Protein AF-A0A9E7FYH4-F1 (afdb_monomer_lite)

InterPro domains:
  IPR000070 Pectinesterase, catalytic [PF01095] (193-453)
  IPR000889 Glutathione peroxidase [PF00255] (13-121)
  IPR000889 Glutathione peroxidase [PR01011] (31-48)
  IPR000889 Glutathione peroxidase [PR01011] (67-83)
  IPR000889 Glutathione peroxidase [PR01011] (132-141)
  IPR000889 Glutathione peroxidase [PS51355] (3-178)
  IPR000889 Glutathione peroxidase [cd00340] (12-161)
  IPR011050 Pectin lyase fold/virulence factor [SSF51126] (190-478)
  IPR012334 Pectin lyase fold [G3DSA:2.160.20.10] (186-480)
  IPR018040 Pectinesterase, Tyr active site [PS00800] (217-236)
  IPR029759 Glutathione peroxidase active site [PS00460] (33-48)
  IPR029760 Glutathione peroxidase conserved site [PS00763] (70-77)
  IPR033131 Pectinesterase, Asp active site [PS00503] (337-346)
  IPR036249 Thioredoxin-like superfamily [SSF52833] (12-161)

Foldseek 3Di:
DDDDPPDPPDQFLQCDWAAFLVRDTDRSVVLAQAKEKEFAAFLQDPLRVQALQLVQVVCVVPVVPRYAYEYAYELPAVRRHVDRSVVVVCSSCVVRVDPGTYGYHADLDDPRHDPSSVQQLVLDPDPVGRGQPDGTWIFIAHNRRHTPDIDHSPDGPVVVVVVVVVVVVVVVVVVVPPDDDDDQDAADAPEEFEAPCVPPTPHVAPQVVLVPADFQDDHAYEYEYEFDEHAAAHERDQRRARYEYEYPAQVGAEQEYAAFQPPPGQVVLESYEHQHAHYEYERHEQEHPHDDDPDDTHHESYAYNHAHYEYENHEFYDAACRYRLAEYQYEYYQYEFEYAAQSYEYFYLYEHEQYEQEHEAAYESHEYAHPDPPGQGEYEYYCYEYHHPAQHAPHEHNYLAHHYEYEQYEDELSDDLQRYYDVPPDPVRRNYAAYYYNYDYNNSDNPSHDPPHDDDDPVVVVCSVDPCSSPDPPSVSNHD

Sequence (480 aa):
MGASQSALTETSIHQFTVKDGSGRDVDLGIYKDKVLLVVNVASKCGFTNSNYTQLTELYKKYKSKDFEILAFPCNQFLHQEPQTEQEIKDFACTRFKAEFPIFQKVKVNGPETVPVYKFLKASKPGFMGNRIKWNFTKFLIDKEGKVIGRYGTTKSPLSIEMQQFLRWWWLLLWALSCGVFSTDGAASITRVIIVDQSGQGSFTTLQSAIDSLPDGNSQWIQIYVKQGTYREKVFIPASKGFIVLQGEGPEKTVITWSADASRGGTMNSATFSVFANDFVARNIGFVNTFKSGSGSMQAIAALVGGDRNSFHGCAFIGYQDTLCDYLGRHYFDRCWIEGAIDFIFGFGQSIYNRCVLNSVDGGWLTAHAKMGADSPGGFVFKHCTIRATKMAYLGRAWNQHSTVVFHETSMPSTVRPEGWDAWHVMPNQYQTTFVEDGNIGAGSNTSGRVSWLKSLPPDQLQGFLSIGFLGPDRWLDKQP

Secondary structure (DSSP, 8-state):
-----------SGGG-EEEBTTS-EEEGGGGTTSEEEEEEE-SSSTTHHHHHHHHHHHHHHHTTTTEEEEEEE--TTTT---S-HHHHHHHHHHHH---SPBB-----SSTT--HHHHHHHHHS-BTTBSS--STT-EEEE-TTS-EEEEE-TTS-HHHHHHHHHHHHHHHHHHHT-SS-----PPPPP-EEEEE-TTTTSSBSSHHHHHHTSPTT--S-EEEEEPSEEE-S-EEE-TT--SEEEE-S-TTTEEEEE---TTTT-GGGG-SEEE--SSEEEES-EEEE----SSS-----SEEE-SSSEEEES-EEE-SBS-EEE-SSEEEEES-EEEESBS-EEES-EEEEES-EEEESS-EESEEE---STTS--EEEEES-EEEESS-EESEE-SSTT-EEEEES-B--TTB-TT-EE-TT--TT----EEEEES-BSGGG-GGGS-TT-B---HHHHHHHHSGGGG-TT-GGGG--

pLDDT: mean 90.4, std 14.54, range [34.41, 98.94]

Organism: NCBI:txid320322

Radius of gyration: 26.13 Å; chains: 1; bounding box: 58×74×65 Å

Structure (mmCIF, N/CA/C/O backbone):
data_AF-A0A9E7FYH4-F1
#
_entry.id   AF-A0A9E7FYH4-F1
#
loop_
_atom_site.group_PDB
_atom_site.id
_atom_site.type_symbol
_atom_site.label_atom_id
_atom_site.label_alt_id
_atom_site.label_comp_id
_atom_site.label_asym_id
_atom_site.label_entity_id
_atom_site.label_seq_id
_atom_site.pdbx_PDB_ins_code
_atom_site.Cartn_x
_atom_site.Cartn_y
_atom_site.Cartn_z
_atom_site.occupancy
_atom_site.B_iso_or_equiv
_atom_site.auth_seq_id
_atom_site.auth_comp_id
_atom_site.auth_asym_id
_atom_site.auth_atom_id
_atom_site.pdbx_PDB_model_num
ATOM 1 N N . MET A 1 1 ? 28.057 -47.856 -2.461 1.00 34.47 1 MET A N 1
ATOM 2 C CA . MET A 1 1 ? 27.391 -48.468 -1.292 1.00 34.47 1 MET A CA 1
ATOM 3 C C . MET A 1 1 ? 26.580 -47.388 -0.599 1.00 34.47 1 MET A C 1
ATOM 5 O O . MET A 1 1 ? 27.160 -46.417 -0.132 1.00 34.47 1 MET A O 1
ATOM 9 N N . GLY A 1 2 ? 25.252 -47.481 -0.676 1.00 37.53 2 GLY A N 1
ATOM 10 C CA . GLY A 1 2 ? 24.336 -46.473 -0.146 1.00 37.53 2 GLY A CA 1
ATOM 11 C C . GLY A 1 2 ? 24.236 -46.560 1.372 1.00 37.53 2 GLY A C 1
ATOM 12 O O . GLY A 1 2 ? 23.862 -47.600 1.907 1.00 37.53 2 GLY A O 1
ATOM 13 N N . ALA A 1 3 ? 24.560 -45.468 2.060 1.00 35.56 3 ALA A N 1
ATOM 14 C CA . ALA A 1 3 ? 24.235 -45.317 3.469 1.00 35.56 3 ALA A CA 1
ATOM 15 C C . ALA A 1 3 ? 22.753 -44.936 3.585 1.00 35.56 3 ALA A C 1
ATOM 17 O O . ALA A 1 3 ? 22.338 -43.848 3.183 1.00 35.56 3 ALA A O 1
ATOM 18 N N . SER A 1 4 ? 21.971 -45.877 4.109 1.00 34.41 4 SER A N 1
ATOM 19 C CA . SER A 1 4 ? 20.595 -45.710 4.571 1.00 34.41 4 SER A CA 1
ATOM 20 C C . SER A 1 4 ? 20.460 -44.435 5.417 1.00 34.41 4 SER A C 1
ATOM 22 O O . SER A 1 4 ? 21.019 -44.352 6.513 1.00 34.41 4 SER A O 1
ATOM 24 N N . GLN A 1 5 ? 19.703 -43.446 4.932 1.00 40.81 5 GLN A N 1
ATOM 25 C CA . GLN A 1 5 ? 19.152 -42.402 5.795 1.00 40.81 5 GLN A CA 1
ATOM 26 C C . GLN A 1 5 ? 18.163 -43.089 6.739 1.00 40.81 5 GLN A C 1
ATOM 28 O O . GLN A 1 5 ? 17.084 -43.481 6.304 1.00 40.81 5 GLN A O 1
ATOM 33 N N . SER A 1 6 ? 18.530 -43.265 8.012 1.00 43.09 6 SER A N 1
ATOM 34 C CA . SER A 1 6 ? 17.570 -43.697 9.028 1.00 43.09 6 SER A CA 1
ATOM 35 C C . SER A 1 6 ? 16.423 -42.688 9.041 1.00 43.09 6 SER A C 1
ATOM 37 O O . SER A 1 6 ? 16.628 -41.513 9.368 1.00 43.09 6 SER A O 1
ATOM 39 N N . ALA A 1 7 ? 15.232 -43.124 8.640 1.00 50.62 7 ALA A N 1
ATOM 40 C CA . ALA A 1 7 ? 14.021 -42.353 8.850 1.00 50.62 7 ALA A CA 1
ATOM 41 C C . ALA A 1 7 ? 13.907 -42.074 10.356 1.00 50.62 7 ALA A C 1
ATOM 43 O O . ALA A 1 7 ? 14.058 -42.993 11.158 1.00 50.62 7 ALA A O 1
ATOM 44 N N . LEU A 1 8 ? 13.722 -40.807 10.737 1.00 60.41 8 LEU A N 1
ATOM 45 C CA . LEU A 1 8 ? 13.476 -40.442 12.134 1.00 60.41 8 LEU A CA 1
ATOM 46 C C . LEU A 1 8 ? 12.222 -41.190 12.600 1.00 60.41 8 LEU A C 1
ATOM 48 O O . LEU A 1 8 ? 11.164 -41.046 11.987 1.00 60.41 8 LEU A O 1
ATOM 52 N N . THR A 1 9 ? 12.359 -42.015 13.634 1.00 66.44 9 THR A N 1
ATOM 53 C CA . THR A 1 9 ? 11.261 -42.796 14.224 1.00 66.44 9 THR A CA 1
ATOM 54 C C . THR A 1 9 ? 10.481 -41.998 15.265 1.00 66.44 9 THR A C 1
ATOM 56 O O . THR A 1 9 ? 9.413 -42.418 15.704 1.00 66.44 9 THR A O 1
ATOM 59 N N . GLU A 1 10 ? 11.010 -40.844 15.665 1.00 79.50 10 GLU A N 1
ATOM 60 C CA . GLU A 1 10 ? 10.461 -40.004 16.714 1.00 79.50 10 GLU A CA 1
ATOM 61 C C . GLU A 1 10 ? 9.264 -39.192 16.215 1.00 79.50 10 GLU A C 1
ATOM 63 O O . GLU A 1 10 ? 9.319 -38.499 15.196 1.00 79.50 10 GLU A O 1
ATOM 68 N N . THR A 1 11 ? 8.176 -39.237 16.978 1.00 84.81 11 THR A N 1
ATOM 69 C CA . THR A 1 11 ? 6.919 -38.540 16.666 1.00 84.81 11 THR A CA 1
ATOM 70 C C . THR A 1 11 ? 6.689 -37.308 17.542 1.00 84.81 11 THR A C 1
ATOM 72 O O . THR A 1 11 ? 5.794 -36.512 17.252 1.00 84.81 11 THR A O 1
ATOM 75 N N . SER A 1 12 ? 7.503 -37.123 18.587 1.00 94.56 12 SER A N 1
ATOM 76 C CA . SER A 1 12 ? 7.365 -36.055 19.581 1.00 94.56 12 SER A CA 1
ATOM 77 C C . SER A 1 12 ? 8.723 -35.488 19.987 1.00 94.56 12 SER A C 1
ATOM 79 O O . SER A 1 12 ? 9.700 -36.222 20.137 1.00 94.56 12 SER A O 1
ATOM 81 N N . ILE A 1 13 ? 8.780 -34.175 20.236 1.00 96.25 13 ILE A N 1
ATOM 82 C CA . ILE A 1 13 ? 9.997 -33.520 20.727 1.00 96.25 13 ILE A CA 1
ATOM 83 C C . ILE A 1 13 ? 10.414 -34.024 22.123 1.00 96.25 13 ILE A C 1
ATOM 85 O O . ILE A 1 13 ? 11.582 -33.938 22.490 1.00 96.25 13 ILE A O 1
ATOM 89 N N . HIS A 1 14 ? 9.479 -34.596 22.886 1.00 97.06 14 HIS A N 1
ATOM 90 C CA . HIS A 1 14 ? 9.702 -35.106 24.244 1.00 97.06 14 HIS A CA 1
ATOM 91 C C . HIS A 1 14 ? 10.534 -36.396 24.284 1.00 97.06 14 HIS A C 1
ATOM 93 O O . HIS A 1 14 ? 10.786 -36.919 25.361 1.00 97.06 14 HIS A O 1
ATOM 99 N N . GLN A 1 15 ? 10.922 -36.931 23.123 1.00 96.25 15 GLN A N 1
ATOM 100 C CA . GLN A 1 15 ? 11.756 -38.129 22.986 1.00 96.25 15 GLN A CA 1
ATOM 101 C C . GLN A 1 15 ? 13.245 -37.793 22.801 1.00 96.25 15 GLN A C 1
ATOM 103 O O . GLN A 1 15 ? 14.067 -38.700 22.689 1.00 96.25 15 GLN A O 1
ATOM 108 N N . PHE A 1 16 ? 13.607 -36.506 22.735 1.00 97.00 16 PHE A N 1
ATOM 109 C CA . PHE A 1 16 ? 14.991 -36.081 22.540 1.00 97.00 16 PHE A CA 1
ATOM 110 C C . PHE A 1 16 ? 15.656 -35.675 23.853 1.00 97.00 16 PHE A C 1
ATOM 112 O O . PHE A 1 16 ? 15.092 -34.928 24.649 1.00 97.00 16 PHE A O 1
ATOM 119 N N . THR A 1 17 ? 16.922 -36.058 23.990 1.00 97.31 17 THR A N 1
ATOM 120 C CA . THR A 1 17 ? 17.847 -35.505 24.982 1.00 97.31 17 THR A CA 1
ATOM 121 C C . THR A 1 17 ? 18.761 -34.489 24.304 1.00 97.31 17 THR A C 1
ATOM 123 O O . THR A 1 17 ? 19.289 -34.736 23.216 1.00 97.31 17 THR A O 1
ATOM 126 N N . VAL A 1 18 ? 18.945 -33.330 24.932 1.00 97.38 18 VAL A N 1
ATOM 127 C CA . VAL A 1 18 ? 19.833 -32.255 24.461 1.00 97.38 18 VAL A CA 1
ATOM 128 C C . VAL A 1 18 ? 20.821 -31.856 25.554 1.00 97.38 18 VAL A C 1
ATOM 130 O O . VAL A 1 18 ? 20.671 -32.255 26.701 1.00 97.38 18 VAL A O 1
ATOM 133 N N . LYS A 1 19 ? 21.830 -31.052 25.215 1.00 96.75 19 LYS A N 1
ATOM 134 C CA . LYS A 1 19 ? 22.805 -30.534 26.182 1.00 96.75 19 LYS A CA 1
ATOM 135 C C . LYS A 1 19 ? 22.432 -29.124 26.639 1.00 96.75 19 LYS A C 1
ATOM 137 O O . LYS A 1 19 ? 22.177 -28.262 25.796 1.00 96.75 19 LYS A O 1
ATOM 142 N N . ASP A 1 20 ? 22.415 -28.872 27.947 1.00 93.44 20 ASP A N 1
ATOM 143 C CA . ASP A 1 20 ? 22.278 -27.515 28.493 1.00 93.44 20 ASP A CA 1
ATOM 144 C C . ASP A 1 20 ? 23.537 -26.661 28.241 1.00 93.44 20 ASP A C 1
ATOM 146 O O . ASP A 1 20 ? 24.555 -27.150 27.750 1.00 93.44 20 ASP A O 1
ATOM 150 N N . GLY A 1 21 ? 23.487 -25.368 28.581 1.00 88.50 21 GLY A N 1
ATOM 151 C CA . GLY A 1 21 ? 24.639 -24.463 28.455 1.00 88.50 21 GLY A CA 1
ATOM 152 C C . GLY A 1 21 ? 25.867 -24.842 29.302 1.00 88.50 21 GLY A C 1
ATOM 153 O O . GLY A 1 21 ? 26.909 -24.214 29.160 1.00 88.50 21 GLY A O 1
ATOM 154 N N . SER A 1 22 ? 25.772 -25.858 30.165 1.00 91.38 22 SER A N 1
ATOM 155 C CA . SER A 1 22 ? 26.879 -26.415 30.953 1.00 91.38 22 SER A CA 1
ATOM 156 C C . SER A 1 22 ? 27.312 -27.807 30.465 1.00 91.38 22 SER A C 1
ATOM 158 O O . SER A 1 22 ? 28.149 -28.442 31.101 1.00 91.38 22 SER A O 1
ATOM 160 N N . GLY A 1 23 ? 26.760 -28.295 29.347 1.00 92.06 23 GLY A N 1
ATOM 161 C CA . GLY A 1 23 ? 27.106 -29.587 28.751 1.00 92.06 23 GLY A CA 1
ATOM 162 C C . GLY A 1 23 ? 26.458 -30.806 29.419 1.00 92.06 23 GLY A C 1
ATOM 163 O O . GLY A 1 23 ? 26.853 -31.939 29.130 1.00 92.06 23 GLY A O 1
ATOM 164 N N . ARG A 1 24 ? 25.465 -30.614 30.294 1.00 95.94 24 ARG A N 1
ATOM 165 C CA . ARG A 1 24 ? 24.722 -31.713 30.933 1.00 95.94 24 ARG A CA 1
ATOM 166 C C . ARG A 1 24 ? 23.542 -32.134 30.071 1.00 95.94 24 ARG A C 1
ATOM 168 O O . ARG A 1 24 ? 22.945 -31.303 29.391 1.00 95.94 24 ARG A O 1
ATOM 175 N N . ASP A 1 25 ? 23.207 -33.418 30.113 1.00 97.31 25 ASP A N 1
ATOM 176 C CA . ASP A 1 25 ? 22.030 -33.940 29.422 1.00 97.31 25 ASP A CA 1
ATOM 177 C C . ASP A 1 25 ? 20.735 -33.432 30.062 1.00 97.31 25 ASP A C 1
ATOM 179 O O . ASP A 1 25 ? 20.574 -33.442 31.281 1.00 97.31 25 ASP A O 1
ATOM 183 N N . VAL A 1 26 ? 19.809 -33.003 29.210 1.00 97.31 26 VAL A N 1
ATOM 184 C CA . VAL A 1 26 ? 18.449 -32.595 29.546 1.00 97.31 26 VAL A CA 1
ATOM 185 C C . VAL A 1 26 ? 17.504 -33.400 28.671 1.00 97.31 26 VAL A C 1
ATOM 187 O O . VAL A 1 26 ? 17.448 -33.203 27.455 1.00 97.31 26 VAL A O 1
ATOM 190 N N . ASP A 1 27 ? 16.774 -34.313 29.300 1.00 97.25 27 ASP A N 1
ATOM 191 C CA . ASP A 1 27 ? 15.655 -35.011 28.676 1.00 97.25 27 ASP A CA 1
ATOM 192 C C . ASP A 1 27 ? 14.513 -34.010 28.452 1.00 97.25 27 ASP A C 1
ATOM 194 O O . ASP A 1 27 ? 13.993 -33.428 29.406 1.00 97.25 27 ASP A O 1
ATOM 198 N N . LEU A 1 28 ? 14.122 -33.779 27.194 1.00 97.62 28 LEU A N 1
ATOM 199 C CA . LEU A 1 28 ? 13.035 -32.852 26.872 1.00 97.62 28 LEU A CA 1
ATOM 200 C C . LEU A 1 28 ? 11.655 -33.374 27.304 1.00 97.62 28 LEU A C 1
ATOM 202 O O . LEU A 1 28 ? 10.686 -32.614 27.272 1.00 97.62 28 LEU A O 1
ATOM 206 N N . GLY A 1 29 ? 11.551 -34.620 27.773 1.00 96.50 29 GLY A N 1
ATOM 207 C CA . GLY A 1 29 ? 10.362 -35.176 28.412 1.00 96.50 29 GLY A CA 1
ATOM 208 C C . GLY A 1 29 ? 9.901 -34.410 29.655 1.00 96.50 29 GLY A C 1
ATOM 209 O O . GLY A 1 29 ? 8.713 -34.449 29.974 1.00 96.50 29 GLY A O 1
ATOM 210 N N . ILE A 1 30 ? 10.787 -33.641 30.303 1.00 96.44 30 ILE A N 1
ATOM 211 C CA . ILE A 1 30 ? 10.429 -32.752 31.425 1.00 96.44 30 ILE A CA 1
ATOM 212 C C . ILE A 1 30 ? 9.488 -31.608 31.020 1.00 96.44 30 ILE A C 1
ATOM 214 O O . ILE A 1 30 ? 8.912 -30.948 31.882 1.00 96.44 30 ILE A O 1
ATOM 218 N N . TYR A 1 31 ? 9.355 -31.345 29.718 1.00 96.62 31 TYR A N 1
ATOM 219 C CA . TYR A 1 31 ? 8.501 -30.294 29.174 1.00 96.62 31 TYR A CA 1
ATOM 220 C C . TYR A 1 31 ? 7.143 -30.810 28.677 1.00 96.62 31 TYR A C 1
ATOM 222 O O . TYR A 1 31 ? 6.410 -30.061 28.032 1.00 96.62 31 TYR A O 1
ATOM 230 N N . LYS A 1 32 ? 6.782 -32.061 29.003 1.00 93.31 32 LYS A N 1
ATOM 231 C CA . LYS A 1 32 ? 5.419 -32.573 28.810 1.00 93.31 32 LYS A CA 1
ATOM 232 C C . LYS A 1 32 ? 4.384 -31.629 29.418 1.00 93.31 32 LYS A C 1
ATOM 234 O O . LYS A 1 32 ? 4.645 -30.956 30.412 1.00 93.31 32 LYS A O 1
ATOM 239 N N . ASP A 1 33 ? 3.230 -31.563 28.762 1.00 91.56 33 ASP A N 1
ATOM 240 C CA . ASP A 1 33 ? 2.095 -30.714 29.132 1.00 91.56 33 ASP A CA 1
ATOM 241 C C . ASP A 1 33 ? 2.340 -29.202 29.011 1.00 91.56 33 ASP A C 1
ATOM 243 O O . ASP A 1 33 ? 1.434 -28.412 29.301 1.00 91.56 33 ASP A O 1
ATOM 247 N N . LYS A 1 34 ? 3.510 -28.788 28.500 1.00 94.94 34 LYS A N 1
ATOM 248 C CA . LYS A 1 34 ? 3.821 -27.399 28.157 1.00 94.94 34 LYS A CA 1
ATOM 249 C C . LYS A 1 34 ? 3.793 -27.163 26.649 1.00 94.94 34 LYS A C 1
ATOM 251 O O . LYS A 1 34 ? 4.230 -27.986 25.856 1.00 94.94 34 LYS A O 1
ATOM 256 N N . VAL A 1 35 ? 3.341 -25.978 26.256 1.00 96.12 35 VAL A N 1
ATOM 257 C CA . VAL A 1 35 ? 3.535 -25.437 24.908 1.00 96.12 35 VAL A CA 1
ATOM 258 C C . VAL A 1 35 ? 4.971 -24.933 24.797 1.00 96.12 35 VAL A C 1
ATOM 260 O O . VAL A 1 35 ? 5.415 -24.146 25.635 1.00 96.12 35 VAL A O 1
ATOM 263 N N . LEU A 1 36 ? 5.699 -25.346 23.758 1.00 97.88 36 LEU A N 1
ATOM 264 C CA . LEU A 1 36 ? 7.112 -24.984 23.599 1.00 97.88 36 LEU A CA 1
ATOM 265 C C . LEU A 1 36 ? 7.322 -24.063 22.405 1.00 97.88 36 LEU A C 1
ATOM 267 O O . LEU A 1 36 ? 6.799 -24.301 21.315 1.00 97.88 36 LEU A O 1
ATOM 271 N N . LEU A 1 37 ? 8.159 -23.047 22.588 1.00 98.00 37 LEU A N 1
ATOM 272 C CA . LEU A 1 37 ? 8.717 -22.265 21.492 1.00 98.00 37 LEU A CA 1
ATOM 273 C C . LEU A 1 37 ? 10.213 -22.562 21.371 1.00 98.00 37 LEU A C 1
ATOM 275 O O . LEU A 1 37 ? 11.027 -22.060 22.143 1.00 98.00 37 LEU A O 1
ATOM 279 N N . VAL A 1 38 ? 10.585 -23.372 20.382 1.00 98.50 38 VAL A N 1
ATOM 280 C CA . VAL A 1 38 ? 11.987 -23.714 20.110 1.00 98.50 38 VAL A CA 1
ATOM 281 C C . VAL A 1 38 ? 12.576 -22.710 19.129 1.00 98.50 38 VAL A C 1
ATOM 283 O O . VAL A 1 38 ? 12.007 -22.497 18.057 1.00 98.50 38 VAL A O 1
ATOM 286 N N . VAL A 1 39 ? 13.715 -22.100 19.462 1.00 98.38 39 VAL A N 1
ATOM 287 C CA . VAL A 1 39 ? 14.305 -21.011 18.664 1.00 98.38 39 VAL A CA 1
ATOM 288 C C . VAL A 1 39 ? 15.809 -21.192 18.508 1.00 98.38 39 VAL A C 1
ATOM 290 O O . VAL A 1 39 ? 16.495 -21.441 19.496 1.00 98.38 39 VAL A O 1
ATOM 293 N N . ASN A 1 40 ? 16.351 -21.010 17.297 1.00 98.25 40 ASN A N 1
ATOM 294 C CA . ASN A 1 40 ? 17.801 -20.879 17.132 1.00 98.25 40 ASN A CA 1
ATOM 295 C C . ASN A 1 40 ? 18.220 -19.421 17.340 1.00 98.25 40 ASN A C 1
ATOM 297 O O . ASN A 1 40 ? 17.747 -18.550 16.619 1.00 98.25 40 ASN A O 1
ATOM 301 N N . VAL A 1 41 ? 19.085 -19.131 18.306 1.00 97.56 41 VAL A N 1
ATOM 302 C CA . VAL A 1 41 ? 19.423 -17.753 18.708 1.00 97.56 41 VAL A CA 1
ATOM 303 C C . VAL A 1 41 ? 20.862 -17.377 18.343 1.00 97.56 41 VAL A C 1
ATOM 305 O O . VAL A 1 41 ? 21.693 -18.248 18.088 1.00 97.56 41 VAL A O 1
ATOM 308 N N . ALA A 1 42 ? 21.126 -16.071 18.265 1.00 96.06 42 ALA A N 1
ATOM 309 C CA . ALA A 1 42 ? 22.453 -15.503 18.022 1.00 96.06 42 ALA A CA 1
ATOM 310 C C . ALA A 1 42 ? 22.636 -14.170 18.769 1.00 96.06 42 ALA A C 1
ATOM 312 O O . ALA A 1 42 ? 21.703 -13.361 18.790 1.00 96.06 42 ALA A O 1
ATOM 313 N N . SER A 1 43 ? 23.822 -13.880 19.309 1.00 93.81 43 SER A N 1
ATOM 314 C CA . SER A 1 43 ? 24.099 -12.625 20.027 1.00 93.81 43 SER A CA 1
ATOM 315 C C . SER A 1 43 ? 24.475 -11.448 19.121 1.00 93.81 43 SER A C 1
ATOM 317 O O . SER A 1 43 ? 24.211 -10.299 19.468 1.00 93.81 43 SER A O 1
ATOM 319 N N . LYS A 1 44 ? 25.091 -11.698 17.958 1.00 91.56 44 LYS A N 1
ATOM 320 C CA . LYS A 1 44 ? 25.604 -10.654 17.042 1.00 91.56 44 LYS A CA 1
ATOM 321 C C . LYS A 1 44 ? 24.788 -10.525 15.755 1.00 91.56 44 LYS A C 1
ATOM 323 O O . LYS A 1 44 ? 25.310 -10.166 14.702 1.00 91.56 44 LYS A O 1
ATOM 328 N N . CYS A 1 45 ? 23.505 -10.857 15.811 1.00 91.38 45 CYS A N 1
ATOM 329 C CA . CYS A 1 45 ? 22.612 -10.780 14.665 1.00 91.38 45 CYS A CA 1
ATOM 330 C C . CYS A 1 45 ? 21.841 -9.451 14.668 1.00 91.38 45 CYS A C 1
ATOM 332 O O . CYS A 1 45 ? 21.425 -8.966 15.718 1.00 91.38 45 CYS A O 1
ATOM 334 N N . GLY A 1 46 ? 21.563 -8.878 13.491 1.00 83.62 46 GLY A N 1
ATOM 335 C CA . GLY A 1 46 ? 20.745 -7.655 13.377 1.00 83.62 46 GLY A CA 1
ATOM 336 C C . GLY A 1 46 ? 19.332 -7.796 13.967 1.00 83.62 46 GLY A C 1
ATOM 337 O O . GLY A 1 46 ? 18.697 -6.810 14.321 1.00 83.62 46 GLY A O 1
ATOM 338 N N . PHE A 1 47 ? 18.865 -9.035 14.144 1.00 89.94 47 PHE A N 1
ATOM 339 C CA . PHE A 1 47 ? 17.571 -9.371 14.736 1.00 89.94 47 PHE A CA 1
ATOM 340 C C . PHE A 1 47 ? 17.628 -9.657 16.246 1.00 89.94 47 PHE A C 1
ATOM 342 O O . PHE A 1 47 ? 16.585 -9.911 16.847 1.00 89.94 47 PHE A O 1
ATOM 349 N N . THR A 1 48 ? 18.813 -9.627 16.869 1.00 92.19 48 THR A N 1
ATOM 350 C CA . THR A 1 48 ? 19.009 -10.011 18.276 1.00 92.19 48 THR A CA 1
ATOM 351 C C . THR A 1 48 ? 18.209 -9.133 19.225 1.00 92.19 48 THR A C 1
ATOM 353 O O . THR A 1 48 ? 17.482 -9.665 20.060 1.00 92.19 48 THR A O 1
ATOM 356 N N . ASN A 1 49 ? 18.291 -7.807 19.072 1.00 90.94 49 ASN A N 1
ATOM 357 C CA . ASN A 1 49 ? 17.609 -6.876 19.974 1.00 90.94 49 ASN A CA 1
ATOM 358 C C . ASN A 1 49 ? 16.092 -7.076 19.967 1.00 90.94 49 ASN A C 1
ATOM 360 O O . ASN A 1 49 ? 15.487 -7.200 21.024 1.00 90.94 49 ASN A O 1
ATOM 364 N N . SER A 1 50 ? 15.475 -7.137 18.786 1.00 89.75 50 SER A N 1
ATOM 365 C CA . SER A 1 50 ? 14.024 -7.299 18.687 1.00 89.75 50 SER A CA 1
ATOM 366 C C . SER A 1 50 ? 13.570 -8.677 19.162 1.00 89.75 50 SER A C 1
ATOM 368 O O . SER A 1 50 ? 12.586 -8.777 19.891 1.00 89.75 50 SER A O 1
ATOM 370 N N . ASN A 1 51 ? 14.289 -9.743 18.795 1.00 95.94 51 ASN A N 1
ATOM 371 C CA . ASN A 1 51 ? 13.872 -11.098 19.137 1.00 95.94 51 ASN A CA 1
ATOM 372 C C . ASN A 1 51 ? 14.035 -11.401 20.620 1.00 95.94 51 ASN A C 1
ATOM 374 O O . ASN A 1 51 ? 13.078 -11.878 21.215 1.00 95.94 51 ASN A O 1
ATOM 378 N N . TYR A 1 52 ? 15.189 -11.126 21.234 1.00 97.12 52 TYR A N 1
ATOM 379 C CA . TYR A 1 52 ? 15.357 -11.421 22.658 1.00 97.12 52 TYR A CA 1
ATOM 380 C C . TYR A 1 52 ? 14.407 -10.598 23.530 1.00 97.12 52 TYR A C 1
ATOM 382 O O . TYR A 1 52 ? 13.795 -11.169 24.426 1.00 97.12 52 TYR A O 1
ATOM 390 N N . THR A 1 53 ? 14.205 -9.307 23.236 1.00 94.06 53 THR A N 1
ATOM 391 C CA . THR A 1 53 ? 13.229 -8.481 23.967 1.00 94.06 53 THR A CA 1
ATOM 392 C C . THR A 1 53 ? 11.831 -9.095 23.913 1.00 94.06 53 THR A C 1
ATOM 394 O O . THR A 1 53 ? 11.208 -9.303 24.951 1.00 94.06 53 THR A O 1
ATOM 397 N N . GLN A 1 54 ? 11.367 -9.463 22.718 1.00 95.88 54 GLN A N 1
ATOM 398 C CA . GLN A 1 54 ? 10.025 -10.018 22.531 1.00 95.88 54 GLN A CA 1
ATOM 399 C C . GLN A 1 54 ? 9.884 -11.456 23.052 1.00 95.88 54 GLN A C 1
ATOM 401 O O . GLN A 1 54 ? 8.809 -11.832 23.509 1.00 95.88 54 GLN A O 1
ATOM 406 N N . LEU A 1 55 ? 10.946 -12.269 23.014 1.00 97.25 55 LEU A N 1
ATOM 407 C CA . LEU A 1 55 ? 10.960 -13.597 23.639 1.00 97.25 55 LEU A CA 1
ATOM 408 C C . LEU A 1 55 ? 10.876 -13.478 25.163 1.00 97.25 55 LEU A C 1
ATOM 410 O O . LEU A 1 55 ? 10.089 -14.192 25.776 1.00 97.25 55 LEU A O 1
ATOM 414 N N . THR A 1 56 ? 11.631 -12.559 25.774 1.00 96.06 56 THR A N 1
ATOM 415 C CA . THR A 1 56 ? 11.554 -12.298 27.218 1.00 96.06 56 THR A CA 1
ATOM 416 C C . THR A 1 56 ? 10.167 -11.797 27.615 1.00 96.06 56 THR A C 1
ATOM 418 O O . THR A 1 56 ? 9.623 -12.247 28.619 1.00 96.06 56 THR A O 1
ATOM 421 N N . GLU A 1 57 ? 9.576 -10.888 26.840 1.00 95.44 57 GLU A N 1
ATOM 422 C CA . GLU A 1 57 ? 8.221 -10.387 27.084 1.00 95.44 57 GLU A CA 1
ATOM 423 C C . GLU A 1 57 ? 7.176 -11.509 27.017 1.00 95.44 57 GLU A C 1
ATOM 425 O O . GLU A 1 57 ? 6.403 -11.697 27.959 1.00 95.44 57 GLU A O 1
ATOM 430 N N . LEU A 1 58 ? 7.217 -12.315 25.952 1.00 93.81 58 LEU A N 1
ATOM 431 C CA . LEU A 1 58 ? 6.343 -13.473 25.788 1.00 93.81 58 LEU A CA 1
ATOM 432 C C . LEU A 1 58 ? 6.514 -14.463 26.949 1.00 93.81 58 LEU A C 1
ATOM 434 O O . LEU A 1 58 ? 5.534 -14.922 27.535 1.00 93.81 58 LEU A O 1
ATOM 438 N N . TYR A 1 59 ? 7.757 -14.760 27.328 1.00 96.62 59 TYR A N 1
ATOM 439 C CA . TYR A 1 59 ? 8.044 -15.683 28.417 1.00 96.62 59 TYR A CA 1
ATOM 440 C C . TYR A 1 59 ? 7.534 -15.162 29.762 1.00 96.62 59 TYR A C 1
ATOM 442 O O . TYR A 1 59 ? 6.868 -15.895 30.485 1.00 96.62 59 TYR A O 1
ATOM 450 N N . LYS A 1 60 ? 7.742 -13.879 30.082 1.00 94.69 60 LYS A N 1
ATOM 451 C CA . LYS A 1 60 ? 7.207 -13.266 31.312 1.00 94.69 60 LYS A CA 1
ATOM 452 C C . LYS A 1 60 ? 5.690 -13.400 31.416 1.00 94.69 60 LYS A C 1
ATOM 454 O O . LYS A 1 60 ? 5.180 -13.625 32.510 1.00 94.69 60 LYS A O 1
ATOM 459 N N . LYS A 1 61 ? 4.984 -13.293 30.290 1.00 92.69 61 LYS A N 1
ATOM 460 C CA . LYS A 1 61 ? 3.522 -13.389 30.223 1.00 92.69 61 LYS A CA 1
ATOM 461 C C . LYS A 1 61 ? 2.993 -14.816 30.400 1.00 92.69 61 LYS A C 1
ATOM 463 O O . LYS A 1 61 ? 1.904 -14.987 30.951 1.00 92.69 61 LYS A O 1
ATOM 468 N N . TYR A 1 62 ? 3.738 -15.824 29.939 1.00 93.56 62 TYR A N 1
ATOM 469 C CA . TYR A 1 62 ? 3.236 -17.199 29.827 1.00 93.56 62 TYR A CA 1
ATOM 470 C C . TYR A 1 62 ? 3.988 -18.255 30.637 1.00 93.56 62 TYR A C 1
ATOM 472 O O . TYR A 1 62 ? 3.474 -19.360 30.760 1.00 93.56 62 TYR A O 1
ATOM 480 N N . LYS A 1 63 ? 5.138 -17.956 31.252 1.00 91.69 63 LYS A N 1
ATOM 481 C CA . LYS A 1 63 ? 5.921 -18.947 32.020 1.00 91.69 63 LYS A CA 1
ATOM 482 C C . LYS A 1 63 ? 5.134 -19.640 33.142 1.00 91.69 63 LYS A C 1
ATOM 484 O O . LYS A 1 63 ? 5.445 -20.769 33.498 1.00 91.69 63 LYS A O 1
ATOM 489 N N . SER A 1 64 ? 4.102 -18.989 33.685 1.00 91.44 64 SER A N 1
ATOM 490 C CA . SER A 1 64 ? 3.187 -19.551 34.693 1.00 91.44 64 SER A CA 1
ATOM 491 C C . SER A 1 64 ? 1.948 -20.249 34.106 1.00 91.44 64 SER A C 1
ATOM 493 O O . SER A 1 64 ? 1.055 -20.634 34.854 1.00 91.44 64 SER A O 1
ATOM 495 N N . LYS A 1 65 ? 1.865 -20.382 32.778 1.00 91.06 65 LYS A N 1
ATOM 496 C CA . LYS A 1 65 ? 0.720 -20.909 32.017 1.00 91.06 65 LYS A CA 1
ATOM 497 C C . LYS A 1 65 ? 1.157 -22.025 31.066 1.00 91.06 65 LYS A C 1
ATOM 499 O O . LYS A 1 65 ? 0.857 -21.976 29.875 1.00 91.06 65 LYS A O 1
ATOM 504 N N . ASP A 1 66 ? 1.906 -22.993 31.588 1.00 93.50 66 ASP A N 1
ATOM 505 C CA . ASP A 1 66 ? 2.392 -24.161 30.845 1.00 93.50 66 ASP A CA 1
ATOM 506 C C . ASP A 1 66 ? 3.095 -23.802 29.524 1.00 93.50 66 ASP A C 1
ATOM 508 O O . ASP A 1 66 ? 2.823 -24.391 28.479 1.00 93.50 66 ASP A O 1
ATOM 512 N N . PHE A 1 67 ? 3.980 -22.806 29.542 1.00 96.25 67 PHE A N 1
ATOM 513 C CA . PHE A 1 67 ? 4.737 -22.381 28.366 1.00 96.25 67 PHE A CA 1
ATOM 514 C C . PHE A 1 67 ? 6.228 -22.318 28.668 1.00 96.25 67 PHE A C 1
ATOM 516 O O . PHE A 1 67 ? 6.631 -21.858 29.736 1.00 96.25 67 PHE A O 1
ATOM 523 N N . GLU A 1 68 ? 7.043 -22.742 27.706 1.00 97.88 68 GLU A N 1
ATOM 524 C CA . GLU A 1 68 ? 8.497 -22.710 27.813 1.00 97.88 68 GLU A CA 1
ATOM 525 C C . GLU A 1 68 ? 9.156 -22.285 26.495 1.00 97.88 68 GLU A C 1
ATOM 527 O O . GLU A 1 68 ? 8.696 -22.639 25.406 1.00 97.88 68 GLU A O 1
ATOM 532 N N . ILE A 1 69 ? 10.267 -21.549 26.582 1.00 98.31 69 ILE A N 1
ATOM 533 C CA . ILE A 1 69 ? 11.098 -21.225 25.414 1.00 98.31 69 ILE A CA 1
ATOM 534 C C . ILE A 1 69 ? 12.383 -22.046 25.482 1.00 98.31 69 ILE A C 1
ATOM 536 O O . ILE A 1 69 ? 13.139 -21.934 26.438 1.00 98.31 69 ILE A O 1
ATOM 540 N N . LEU A 1 70 ? 12.675 -22.827 24.440 1.00 98.31 70 LEU A N 1
ATOM 541 C CA . LEU A 1 70 ? 13.927 -23.580 24.337 1.00 98.31 70 LEU A CA 1
ATOM 542 C C . LEU A 1 70 ? 14.858 -22.886 23.337 1.00 98.31 70 LEU A C 1
ATOM 544 O O . LEU A 1 70 ? 14.679 -22.998 22.118 1.00 98.31 70 LEU A O 1
ATOM 548 N N . ALA A 1 71 ? 15.837 -22.134 23.843 1.00 98.25 71 ALA A N 1
ATOM 549 C CA . ALA A 1 71 ? 16.744 -21.349 23.014 1.00 98.25 71 ALA A CA 1
ATOM 550 C C . ALA A 1 71 ? 18.049 -22.108 22.731 1.00 98.25 71 ALA A C 1
ATOM 552 O O . ALA A 1 71 ? 18.796 -22.450 23.643 1.00 98.25 71 ALA A O 1
ATOM 553 N N . PHE A 1 72 ? 18.340 -22.329 21.450 1.00 98.38 72 PHE A N 1
ATOM 554 C CA . PHE A 1 72 ? 19.517 -23.051 20.969 1.00 98.38 72 PHE A CA 1
ATOM 555 C C . PHE A 1 72 ? 20.460 -22.098 20.225 1.00 98.38 72 PHE A C 1
ATOM 557 O O . PHE A 1 72 ? 20.175 -21.730 19.081 1.00 98.38 72 PHE A O 1
ATOM 564 N N . PRO A 1 73 ? 21.579 -21.672 20.825 1.00 98.44 73 PRO A N 1
ATOM 565 C CA . PRO A 1 73 ? 22.544 -20.816 20.146 1.00 98.44 73 PRO A CA 1
ATOM 566 C C . PRO A 1 73 ? 23.073 -21.460 18.857 1.00 98.44 73 PRO A C 1
ATOM 568 O O . PRO A 1 73 ? 23.306 -22.669 18.801 1.00 98.44 73 PRO A O 1
ATOM 571 N N . CYS A 1 74 ? 23.264 -20.674 17.797 1.00 97.00 74 CYS A N 1
ATOM 572 C CA . CYS A 1 74 ? 23.721 -21.194 16.510 1.00 97.00 74 CYS A CA 1
ATOM 573 C C . C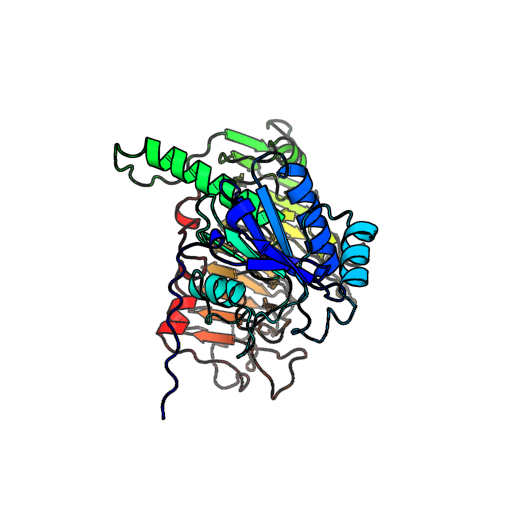YS A 1 74 ? 24.681 -20.240 15.795 1.00 97.00 74 CYS A C 1
ATOM 575 O O . CYS A 1 74 ? 24.343 -19.106 15.463 1.00 97.00 74 CYS A O 1
ATOM 577 N N . ASN A 1 75 ? 25.873 -20.742 15.464 1.00 96.94 75 ASN A N 1
ATOM 578 C CA . ASN A 1 75 ? 26.926 -19.949 14.824 1.00 96.94 75 ASN A CA 1
ATOM 579 C C . ASN A 1 75 ? 27.048 -20.177 13.302 1.00 96.94 75 ASN A C 1
ATOM 581 O O . ASN A 1 75 ? 28.035 -19.784 12.688 1.00 96.94 75 ASN A O 1
ATOM 585 N N . GLN A 1 76 ? 26.074 -20.846 12.675 1.00 96.44 76 GLN A N 1
ATOM 586 C CA . GLN A 1 76 ? 26.148 -21.217 11.251 1.00 96.44 76 GLN A CA 1
ATOM 587 C C . GLN A 1 76 ? 25.843 -20.067 10.280 1.00 96.44 76 GLN A C 1
ATOM 589 O O . GLN A 1 76 ? 26.048 -20.221 9.078 1.00 96.44 76 GLN A O 1
ATOM 594 N N . PHE A 1 77 ? 25.336 -18.934 10.771 1.00 94.25 77 PHE A N 1
ATOM 595 C CA . PHE A 1 77 ? 24.899 -17.810 9.942 1.00 94.25 77 PHE A CA 1
ATOM 596 C C . PHE A 1 77 ? 25.799 -16.602 10.201 1.00 94.25 77 PHE A C 1
ATOM 598 O O . PHE A 1 77 ? 25.696 -15.975 11.254 1.00 94.25 77 PHE A O 1
ATOM 605 N N . LEU A 1 78 ? 26.713 -16.328 9.261 1.00 89.38 78 LEU A N 1
ATOM 606 C CA . LEU A 1 78 ? 27.732 -15.265 9.335 1.00 89.38 78 LEU A CA 1
ATOM 607 C C . LEU A 1 78 ? 28.535 -15.232 10.646 1.00 89.38 78 LEU A C 1
ATOM 609 O O . LEU A 1 78 ? 28.931 -14.164 11.101 1.00 89.38 78 LEU A O 1
ATOM 613 N N . HIS A 1 79 ? 28.747 -16.390 11.274 1.00 92.25 79 HIS A N 1
ATOM 614 C CA . HIS A 1 79 ? 29.474 -16.503 12.539 1.00 92.25 79 HIS A CA 1
ATOM 615 C C . HIS A 1 79 ? 28.981 -15.518 13.623 1.00 92.25 79 HIS A C 1
ATOM 617 O O . HIS A 1 79 ? 29.778 -14.891 14.317 1.00 92.25 79 HIS A O 1
ATOM 623 N N . GLN A 1 80 ? 27.656 -15.356 13.745 1.00 89.44 80 GLN A N 1
ATOM 624 C CA . GLN A 1 80 ? 27.009 -14.383 14.641 1.00 89.44 80 GLN A CA 1
ATOM 625 C C . GLN A 1 80 ? 26.837 -14.846 16.100 1.00 89.44 80 GLN A C 1
ATOM 627 O O . GLN A 1 80 ? 26.256 -14.120 16.906 1.00 89.44 80 GLN A O 1
ATOM 632 N N . GLU A 1 81 ? 27.327 -16.031 16.448 1.00 95.31 81 GLU A N 1
ATOM 633 C CA . GLU A 1 81 ? 27.358 -16.563 17.815 1.00 95.31 81 GLU A CA 1
ATOM 634 C C . GLU A 1 81 ? 28.741 -17.180 18.144 1.00 95.31 81 GLU A C 1
ATOM 636 O O . GLU A 1 81 ? 28.856 -18.386 18.402 1.00 95.31 81 GLU A O 1
ATOM 641 N N . PRO A 1 82 ? 29.839 -16.398 18.050 1.00 93.38 82 PRO A N 1
ATOM 642 C CA . PRO A 1 82 ? 31.200 -16.903 18.232 1.00 93.38 82 PRO A CA 1
ATOM 643 C C . PRO A 1 82 ? 31.563 -17.175 19.697 1.00 93.38 82 PRO A C 1
ATOM 645 O O . PRO A 1 82 ? 32.477 -17.956 19.936 1.00 93.38 82 PRO A O 1
ATOM 648 N N . GLN A 1 83 ? 30.859 -16.563 20.654 1.00 94.00 83 GLN A N 1
ATOM 649 C CA . GLN A 1 83 ? 31.175 -16.622 22.088 1.00 94.00 83 GLN A CA 1
ATOM 650 C C . GLN A 1 83 ? 31.021 -18.026 22.698 1.00 94.00 83 GLN A C 1
ATOM 652 O O . GLN A 1 83 ? 30.357 -18.888 22.124 1.00 94.00 83 GLN A O 1
ATOM 657 N N . THR A 1 84 ? 31.613 -18.258 23.866 1.00 94.69 84 THR A N 1
ATOM 658 C CA . THR A 1 84 ? 31.444 -19.489 24.660 1.00 94.69 84 THR A CA 1
ATOM 659 C C . THR A 1 84 ? 30.015 -19.635 25.194 1.00 94.69 84 THR A C 1
ATOM 661 O O . THR A 1 84 ? 29.255 -18.669 25.254 1.00 94.69 84 THR A O 1
ATOM 664 N N . GLU A 1 85 ? 29.623 -20.842 25.601 1.00 91.56 85 GLU A N 1
ATOM 665 C CA . GLU A 1 85 ? 28.292 -21.127 26.153 1.00 91.56 85 GLU A CA 1
ATOM 666 C C . GLU A 1 85 ? 27.962 -20.234 27.360 1.00 91.56 85 GLU A C 1
ATOM 668 O O . GLU A 1 85 ? 26.851 -19.703 27.452 1.00 91.56 85 GLU A O 1
ATOM 673 N N . GLN A 1 86 ? 28.942 -20.014 28.243 1.00 92.44 86 GLN A N 1
ATOM 674 C CA . GLN A 1 86 ? 28.794 -19.162 29.423 1.00 92.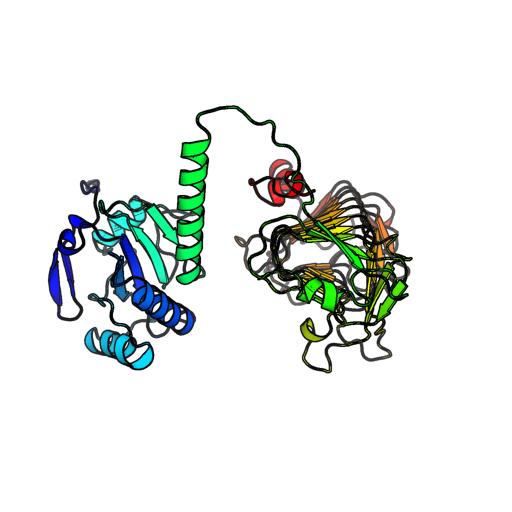44 86 GLN A CA 1
ATOM 675 C C . GLN A 1 86 ? 28.552 -17.698 29.028 1.00 92.44 86 GLN A C 1
ATOM 677 O O . GLN A 1 86 ? 27.589 -17.089 29.485 1.00 92.44 86 GLN A O 1
ATOM 682 N N . GLU A 1 87 ? 29.346 -17.157 28.103 1.00 94.00 87 GLU A N 1
ATOM 683 C CA . GLU A 1 87 ? 29.186 -15.783 27.611 1.00 94.00 87 GLU A CA 1
ATOM 684 C C . GLU A 1 87 ? 27.852 -15.564 26.883 1.00 94.00 87 GLU A C 1
ATOM 686 O O . GLU A 1 87 ? 27.258 -14.491 26.992 1.00 94.00 87 GLU A O 1
ATOM 691 N N . ILE A 1 88 ? 27.358 -16.563 26.142 1.00 95.69 88 ILE A N 1
ATOM 692 C CA . ILE A 1 88 ? 26.051 -16.491 25.468 1.00 95.69 88 ILE A CA 1
ATOM 693 C C . ILE A 1 88 ? 24.925 -16.429 26.504 1.00 95.69 88 ILE A C 1
ATOM 695 O O . ILE A 1 88 ? 24.000 -15.620 26.377 1.00 95.69 88 ILE A O 1
ATOM 699 N N . LYS A 1 89 ? 25.005 -17.269 27.541 1.00 92.69 89 LYS A N 1
ATOM 700 C CA . LYS A 1 89 ? 24.033 -17.275 28.636 1.00 92.69 89 LYS A CA 1
ATOM 701 C C . LYS A 1 89 ? 24.049 -15.945 29.386 1.00 92.69 89 LYS A C 1
ATOM 703 O O . LYS A 1 89 ? 22.995 -15.333 29.558 1.00 92.69 89 LYS A O 1
ATOM 708 N N . ASP A 1 90 ? 25.232 -15.460 29.754 1.00 92.06 90 ASP A N 1
ATOM 709 C CA . ASP A 1 90 ? 25.391 -14.187 30.455 1.00 92.06 90 ASP A CA 1
ATOM 710 C C . ASP A 1 90 ? 24.884 -13.024 29.606 1.00 92.06 90 ASP A C 1
ATOM 712 O O . ASP A 1 90 ? 24.155 -12.170 30.109 1.00 92.06 90 ASP A O 1
ATOM 716 N N . PHE A 1 91 ? 25.160 -13.017 28.302 1.00 95.06 91 PHE A N 1
ATOM 717 C CA . PHE A 1 91 ? 24.618 -12.031 27.373 1.00 95.06 91 PHE A CA 1
ATOM 718 C C . PHE A 1 91 ? 23.082 -12.003 27.390 1.00 95.06 91 PHE A C 1
ATOM 720 O O . PHE A 1 91 ? 22.489 -10.937 27.568 1.00 95.06 91 PHE A O 1
ATOM 727 N N . ALA A 1 92 ? 22.426 -13.158 27.243 1.00 92.88 92 ALA A N 1
ATOM 728 C CA . ALA A 1 92 ? 20.967 -13.240 27.223 1.00 92.88 92 ALA A CA 1
ATOM 729 C C . ALA A 1 92 ? 20.343 -12.821 28.569 1.00 92.88 92 ALA A C 1
ATOM 731 O O . ALA A 1 92 ? 19.409 -12.010 28.605 1.00 92.88 92 ALA A O 1
ATOM 732 N N . CYS A 1 93 ? 20.880 -13.320 29.685 1.00 92.00 93 CYS A N 1
ATOM 733 C CA . CYS A 1 93 ? 20.357 -13.046 31.023 1.00 92.00 93 CYS A CA 1
ATOM 734 C C . CYS A 1 93 ? 20.618 -11.600 31.472 1.00 92.00 93 CYS A C 1
ATOM 736 O O . CYS A 1 93 ? 19.737 -10.959 32.041 1.00 92.00 93 CYS A O 1
ATOM 738 N N . THR A 1 94 ? 21.795 -11.035 31.201 1.00 92.81 94 THR A N 1
ATOM 739 C CA . THR A 1 94 ? 22.137 -9.685 31.681 1.00 92.81 94 THR A CA 1
ATOM 740 C C . THR A 1 94 ? 21.505 -8.589 30.832 1.00 92.81 94 THR A C 1
ATOM 742 O O . THR A 1 94 ? 20.868 -7.688 31.390 1.00 92.81 94 THR A O 1
ATOM 745 N N . ARG A 1 95 ? 21.634 -8.674 29.501 1.00 93.88 95 ARG A N 1
ATOM 746 C CA . ARG A 1 95 ? 21.172 -7.640 28.565 1.00 93.88 95 ARG A CA 1
ATOM 747 C C . ARG A 1 95 ? 19.668 -7.680 28.360 1.00 93.88 95 ARG A C 1
ATOM 749 O O . ARG A 1 95 ? 19.028 -6.635 28.364 1.00 93.88 95 ARG A O 1
ATOM 756 N N . PHE A 1 96 ? 19.109 -8.875 28.186 1.00 93.94 96 PHE A N 1
ATOM 757 C CA . PHE A 1 96 ? 17.702 -9.048 27.818 1.00 93.94 96 PHE A CA 1
ATOM 758 C C . PHE A 1 96 ? 16.837 -9.609 28.939 1.00 93.94 96 PHE A C 1
ATOM 760 O O . PHE A 1 96 ? 15.644 -9.820 28.722 1.00 93.94 96 PHE A O 1
ATOM 767 N N . LYS A 1 97 ? 17.414 -9.839 30.127 1.00 95.31 97 LYS A N 1
ATOM 768 C CA . LYS A 1 97 ? 16.706 -10.399 31.288 1.00 95.31 97 LYS A CA 1
ATOM 769 C C . LYS A 1 97 ? 15.988 -11.706 30.934 1.00 95.31 97 LYS A C 1
ATOM 771 O O . LYS A 1 97 ? 14.859 -11.926 31.362 1.00 95.31 97 LYS A O 1
ATOM 776 N N . ALA A 1 98 ? 16.621 -12.528 30.092 1.00 94.00 98 ALA A N 1
ATOM 777 C CA . ALA A 1 98 ? 16.087 -13.823 29.700 1.00 94.00 98 ALA A CA 1
ATOM 778 C C . ALA A 1 98 ? 16.079 -14.777 30.905 1.00 94.00 98 ALA A C 1
ATOM 780 O O . ALA A 1 98 ? 17.102 -14.958 31.565 1.00 94.00 98 ALA A O 1
ATOM 781 N N . GLU A 1 99 ? 14.920 -15.381 31.164 1.00 95.62 99 GLU A N 1
ATOM 782 C CA . GLU A 1 99 ? 14.685 -16.334 32.263 1.00 95.62 99 GLU A CA 1
ATOM 783 C C . GLU A 1 99 ? 14.372 -17.755 31.755 1.00 95.62 99 GLU A C 1
ATOM 785 O O . GLU A 1 99 ? 14.134 -18.663 32.548 1.00 95.62 99 GLU A O 1
ATOM 790 N N . PHE A 1 100 ? 14.341 -17.944 30.436 1.00 96.69 100 PHE A N 1
ATOM 791 C CA . PHE A 1 100 ? 14.124 -19.234 29.782 1.00 96.69 100 PHE A CA 1
ATOM 792 C C . PHE A 1 100 ? 15.459 -19.965 29.541 1.00 96.69 100 PHE A C 1
ATOM 794 O O . PHE A 1 100 ? 16.512 -19.318 29.473 1.00 96.69 100 PHE A O 1
ATOM 801 N N . PRO A 1 101 ? 15.457 -21.304 29.404 1.00 96.19 101 PRO A N 1
ATOM 802 C CA . PRO A 1 101 ? 16.677 -22.082 29.230 1.00 96.19 101 PRO A CA 1
ATOM 803 C C . PRO A 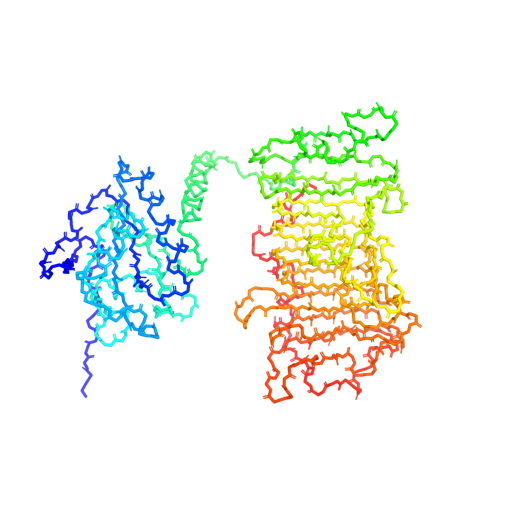1 101 ? 17.408 -21.754 27.919 1.00 96.19 101 PRO A C 1
ATOM 805 O O . PRO A 1 101 ? 16.846 -21.813 26.821 1.00 96.19 101 PRO A O 1
ATOM 808 N N . ILE A 1 102 ? 18.705 -21.464 28.055 1.00 96.94 102 ILE A N 1
ATOM 809 C CA . ILE A 1 102 ? 19.666 -21.380 26.953 1.00 96.94 102 ILE A CA 1
ATOM 810 C C . ILE A 1 102 ? 20.476 -22.683 26.932 1.00 96.94 102 ILE A C 1
ATOM 812 O O . ILE A 1 102 ? 21.179 -23.004 27.895 1.00 96.94 102 ILE A O 1
ATOM 816 N N . PHE A 1 103 ? 20.351 -23.441 25.847 1.00 97.81 103 PHE A N 1
ATOM 817 C CA . PHE A 1 103 ? 21.023 -24.725 25.650 1.00 97.81 103 PHE A CA 1
ATOM 818 C C . PHE A 1 103 ? 22.429 -24.551 25.067 1.00 97.81 103 PHE A C 1
ATOM 820 O O . PHE A 1 103 ? 22.855 -23.442 24.736 1.00 97.81 103 PHE A O 1
ATOM 827 N N . GLN A 1 104 ? 23.154 -25.660 24.919 1.00 96.88 104 GLN A N 1
ATOM 828 C CA . GLN A 1 104 ? 24.428 -25.668 24.213 1.00 96.88 104 GLN A CA 1
ATOM 829 C C . GLN A 1 104 ? 24.254 -25.178 22.769 1.00 96.88 104 GLN A C 1
ATOM 831 O O . GLN A 1 104 ? 23.208 -25.360 22.137 1.00 96.88 104 GLN A O 1
ATOM 836 N N . LYS A 1 105 ? 25.307 -24.568 22.225 1.00 97.50 105 LYS A N 1
ATOM 837 C CA . LYS A 1 105 ? 25.361 -24.173 20.821 1.00 97.50 105 LYS A CA 1
ATOM 838 C C . LYS A 1 105 ? 25.279 -25.397 19.905 1.00 97.50 105 LYS A C 1
ATOM 840 O O . LYS A 1 105 ? 26.012 -26.364 20.083 1.00 97.50 105 LYS A O 1
ATOM 845 N N . VAL A 1 106 ? 24.432 -25.335 18.879 1.00 97.75 106 VAL A N 1
ATOM 846 C CA . VAL A 1 106 ? 24.177 -26.462 17.967 1.00 97.75 106 VAL A CA 1
ATOM 847 C C . VAL A 1 106 ? 24.303 -26.080 16.494 1.00 97.75 106 VAL A C 1
ATOM 849 O O . VAL A 1 106 ? 24.149 -24.922 16.090 1.00 97.75 106 VAL A O 1
ATOM 852 N N . LYS A 1 107 ? 24.525 -27.094 15.651 1.00 97.38 107 LYS A N 1
ATOM 853 C CA . LYS A 1 107 ? 24.313 -26.999 14.204 1.00 97.38 107 LYS A CA 1
ATOM 854 C C . LYS A 1 107 ? 22.865 -27.372 13.885 1.00 97.38 107 LYS A C 1
ATOM 856 O O . LYS A 1 107 ? 22.377 -28.438 14.254 1.00 97.38 107 LYS A O 1
ATOM 861 N N . VAL A 1 108 ? 22.179 -26.485 13.175 1.00 97.31 108 VAL A N 1
ATOM 862 C CA . VAL A 1 108 ? 20.786 -26.638 12.732 1.00 97.31 108 VAL A CA 1
ATOM 863 C C . VAL A 1 108 ? 20.682 -27.051 11.260 1.00 97.31 108 VAL A C 1
ATOM 865 O O . VAL A 1 108 ? 19.606 -27.422 10.791 1.00 97.31 108 VAL A O 1
ATOM 868 N N . ASN A 1 109 ? 21.790 -27.004 10.517 1.00 95.44 109 ASN A N 1
ATOM 869 C CA . ASN A 1 109 ? 21.908 -27.398 9.113 1.00 95.44 109 ASN A CA 1
ATOM 870 C C . ASN A 1 109 ? 23.147 -28.271 8.858 1.00 95.44 109 ASN A C 1
ATOM 872 O O . ASN A 1 109 ? 24.121 -28.218 9.606 1.00 95.44 109 ASN A O 1
ATOM 876 N N . GLY A 1 110 ? 23.127 -29.006 7.742 1.00 93.81 110 GLY A N 1
ATOM 877 C CA . GLY A 1 110 ? 24.230 -29.862 7.296 1.00 93.81 110 GLY A CA 1
ATOM 878 C C . GLY A 1 110 ? 24.246 -31.253 7.948 1.00 93.81 110 GLY A C 1
ATOM 879 O O . GLY A 1 110 ? 23.338 -31.574 8.723 1.00 93.81 110 GLY A O 1
ATOM 880 N N . PRO A 1 111 ? 25.259 -32.083 7.635 1.00 92.31 111 PRO A N 1
ATOM 881 C CA . PRO A 1 111 ? 25.369 -33.464 8.127 1.00 92.31 111 PRO A CA 1
ATOM 882 C C . PRO A 1 111 ? 25.352 -33.570 9.658 1.00 92.31 111 PRO A C 1
ATOM 884 O O . PRO A 1 111 ? 24.693 -34.443 10.220 1.00 92.31 111 PRO A O 1
ATOM 887 N N . GLU A 1 112 ? 25.979 -32.602 10.326 1.00 94.81 112 GLU A N 1
ATOM 888 C CA . GLU A 1 112 ? 26.070 -32.496 11.787 1.00 94.81 112 GLU A CA 1
ATOM 889 C C . GLU A 1 112 ? 24.850 -31.819 12.440 1.00 94.81 112 GLU A C 1
ATOM 891 O O . GLU A 1 112 ? 24.924 -31.358 13.576 1.00 94.81 112 GLU A O 1
ATOM 896 N N . THR A 1 113 ? 23.715 -31.705 11.737 1.00 96.00 113 THR A N 1
ATOM 897 C CA . THR A 1 113 ? 22.490 -31.185 12.365 1.00 96.00 113 THR A CA 1
ATOM 898 C C . THR A 1 113 ? 22.117 -32.056 13.569 1.00 96.00 113 THR A C 1
ATOM 900 O O . THR A 1 113 ? 21.970 -33.272 13.415 1.00 96.00 113 THR A O 1
ATOM 903 N N . VAL A 1 114 ? 21.878 -31.443 14.731 1.00 96.06 114 VAL A N 1
ATOM 904 C CA . VAL A 1 114 ? 21.428 -32.175 15.928 1.00 96.06 114 VAL A CA 1
ATOM 905 C C . VAL A 1 114 ? 20.052 -32.836 15.715 1.00 96.06 114 VAL A C 1
ATOM 907 O O . VAL A 1 114 ? 19.212 -32.259 15.014 1.00 96.06 114 VAL A O 1
ATOM 910 N N . PRO A 1 115 ? 19.779 -34.020 16.305 1.00 96.25 115 PRO A N 1
ATOM 911 C CA . PRO A 1 115 ? 18.552 -34.787 16.055 1.00 96.25 115 PRO A CA 1
ATOM 912 C C . PRO A 1 115 ? 17.260 -33.979 16.214 1.00 96.25 115 PRO A C 1
ATOM 914 O O . PRO A 1 115 ? 16.428 -33.981 15.307 1.00 96.25 115 PRO A O 1
ATOM 917 N N . VAL A 1 116 ? 17.153 -33.175 17.278 1.00 97.06 116 VAL A N 1
ATOM 918 C CA . VAL A 1 116 ? 15.978 -32.323 17.518 1.00 97.06 116 VAL A CA 1
ATOM 919 C C . VAL A 1 116 ? 15.716 -31.352 16.357 1.00 97.06 116 VAL A C 1
ATOM 921 O O . VAL A 1 116 ? 14.583 -31.216 15.908 1.00 97.06 116 VAL A O 1
ATOM 924 N N . TYR A 1 117 ? 16.748 -30.746 15.756 1.00 96.75 117 TYR A N 1
ATOM 925 C CA . TYR A 1 117 ? 16.566 -29.874 14.587 1.00 96.75 117 TYR A CA 1
ATOM 926 C C . TYR A 1 117 ? 16.302 -30.651 13.296 1.00 96.75 117 TYR A C 1
ATOM 928 O O . TYR A 1 117 ? 15.664 -30.106 12.395 1.00 96.75 117 TYR A O 1
ATOM 936 N N . LYS A 1 118 ? 16.747 -31.908 13.169 1.00 95.00 118 LYS A N 1
ATOM 937 C CA . LYS A 1 118 ? 16.317 -32.770 12.055 1.00 95.00 118 LYS A CA 1
ATOM 938 C C . LYS A 1 118 ? 14.808 -33.034 12.152 1.00 95.00 118 LYS A C 1
ATOM 940 O O . LYS A 1 118 ? 14.108 -32.795 11.169 1.00 95.00 118 LYS A O 1
ATOM 945 N N . PHE A 1 119 ? 14.317 -33.392 13.340 1.00 96.00 119 PHE A N 1
ATOM 946 C CA . PHE A 1 119 ? 12.894 -33.595 13.627 1.00 96.00 119 PHE A CA 1
ATOM 947 C C . PHE A 1 119 ? 12.050 -32.340 13.386 1.00 96.00 119 PHE A C 1
ATOM 949 O O . PHE A 1 119 ? 11.065 -32.401 12.651 1.00 96.00 119 PHE A O 1
ATOM 956 N N . LEU A 1 120 ? 12.455 -31.183 13.921 1.00 95.75 120 LEU A N 1
ATOM 957 C CA . LEU A 1 120 ? 11.722 -29.921 13.750 1.00 95.75 120 LEU A CA 1
ATOM 958 C C . LEU A 1 120 ? 11.577 -29.542 12.269 1.00 95.75 120 LEU A C 1
ATOM 960 O O . LEU A 1 120 ? 10.484 -29.220 11.797 1.00 95.75 120 LEU A O 1
ATOM 964 N N . LYS A 1 121 ? 12.681 -29.626 11.515 1.00 93.44 121 LYS A N 1
ATOM 965 C CA . LYS A 1 121 ? 12.710 -29.310 10.081 1.00 93.44 121 LYS A CA 1
ATOM 966 C C . LYS A 1 121 ? 11.887 -30.284 9.239 1.00 93.44 121 LYS A C 1
ATOM 968 O O . LYS A 1 121 ? 11.303 -29.844 8.254 1.00 93.44 121 LYS A O 1
ATOM 973 N N . ALA A 1 122 ? 11.880 -31.570 9.595 1.00 89.69 122 ALA A N 1
ATOM 974 C CA . ALA A 1 122 ? 11.099 -32.595 8.907 1.00 89.69 122 ALA A CA 1
ATOM 975 C C . ALA A 1 122 ? 9.599 -32.469 9.212 1.00 89.69 122 ALA A C 1
ATOM 977 O O . ALA A 1 122 ? 8.781 -32.544 8.301 1.00 89.69 122 ALA A O 1
ATOM 978 N N . SER A 1 123 ? 9.245 -32.197 10.471 1.00 88.62 123 SER A N 1
ATOM 979 C CA . SER A 1 123 ? 7.854 -32.071 10.923 1.00 88.62 123 SER A CA 1
ATOM 980 C C . SER A 1 123 ? 7.137 -30.865 10.314 1.00 88.62 123 SER A C 1
ATOM 982 O O . SER A 1 123 ? 5.946 -30.929 10.006 1.00 88.62 123 SER A O 1
ATOM 984 N N . LYS A 1 124 ? 7.852 -29.745 10.135 1.00 84.50 124 LYS A N 1
ATOM 985 C CA . LYS A 1 124 ? 7.345 -28.552 9.445 1.00 84.50 124 LYS A CA 1
ATOM 986 C C . LYS A 1 124 ? 8.376 -28.045 8.424 1.00 84.50 124 LYS A C 1
ATOM 988 O O . LYS A 1 124 ? 9.244 -27.232 8.776 1.00 84.50 124 LYS A O 1
ATOM 993 N N . PRO A 1 125 ? 8.296 -28.496 7.156 1.00 77.50 125 PRO A N 1
ATOM 994 C CA . PRO A 1 125 ? 9.118 -27.953 6.076 1.00 77.50 125 PRO A CA 1
ATOM 995 C C . PRO A 1 125 ? 8.870 -26.446 5.901 1.00 77.50 125 PRO A C 1
ATOM 997 O O . PRO A 1 125 ? 7.792 -25.935 6.202 1.00 77.50 125 PRO A O 1
ATOM 1000 N N . GLY A 1 126 ? 9.878 -25.709 5.436 1.00 62.41 126 GLY A N 1
ATOM 1001 C CA . GLY A 1 126 ? 9.690 -24.333 4.978 1.00 62.41 126 GLY A CA 1
ATOM 1002 C C . GLY A 1 126 ? 9.194 -24.305 3.529 1.00 62.41 126 GLY A C 1
ATOM 1003 O O . GLY A 1 126 ? 9.318 -25.293 2.812 1.00 62.41 126 GLY A O 1
ATOM 1004 N N . PHE A 1 127 ? 8.708 -23.147 3.072 1.00 45.66 127 PHE A N 1
ATOM 1005 C CA . PHE A 1 127 ? 8.174 -22.940 1.711 1.00 45.66 127 PHE A CA 1
ATOM 1006 C C . PHE A 1 127 ? 9.165 -23.272 0.570 1.00 45.66 127 PHE A C 1
ATOM 1008 O O . PHE A 1 127 ? 8.758 -23.516 -0.554 1.00 45.66 127 PHE A O 1
ATOM 1015 N N . MET A 1 128 ? 10.468 -23.340 0.862 1.00 50.06 128 MET A N 1
ATOM 1016 C CA . MET A 1 128 ? 11.520 -23.758 -0.078 1.00 50.06 128 MET A CA 1
ATOM 1017 C C . MET A 1 128 ? 12.426 -24.822 0.560 1.00 50.06 128 MET A C 1
ATOM 1019 O O . MET A 1 128 ? 13.650 -24.688 0.611 1.00 50.06 128 MET A O 1
ATOM 1023 N N . GLY A 1 129 ? 11.807 -25.849 1.143 1.00 67.69 129 GLY A N 1
ATOM 1024 C CA . GLY A 1 129 ? 12.489 -26.998 1.734 1.00 67.69 129 GLY A CA 1
ATOM 1025 C C . GLY A 1 129 ? 12.820 -26.863 3.224 1.00 67.69 129 GLY A C 1
ATOM 1026 O O . GLY A 1 129 ? 12.413 -25.936 3.929 1.00 67.69 129 GLY A O 1
ATOM 1027 N N . ASN A 1 130 ? 13.567 -27.844 3.733 1.00 82.56 130 ASN A N 1
ATOM 1028 C CA . ASN A 1 130 ? 13.664 -28.083 5.177 1.00 82.56 130 ASN A CA 1
ATOM 1029 C C . ASN A 1 130 ? 14.732 -27.233 5.875 1.00 82.56 130 ASN A C 1
ATOM 1031 O O . ASN A 1 130 ? 14.647 -27.034 7.085 1.00 82.56 130 ASN A O 1
ATOM 1035 N N . ARG A 1 131 ? 15.705 -26.683 5.138 1.00 88.12 131 ARG A N 1
ATOM 1036 C CA . ARG A 1 131 ? 16.862 -25.937 5.669 1.00 88.12 131 ARG A CA 1
ATOM 1037 C C . ARG A 1 131 ? 16.442 -24.718 6.509 1.00 88.12 131 ARG A C 1
ATOM 1039 O O . ARG A 1 131 ? 15.529 -23.986 6.133 1.00 88.12 131 ARG A O 1
ATOM 1046 N N . ILE A 1 132 ? 17.113 -24.473 7.638 1.00 91.94 132 ILE A N 1
ATOM 1047 C CA . ILE A 1 132 ? 16.959 -23.219 8.399 1.00 91.94 132 ILE A CA 1
ATOM 1048 C C . ILE A 1 132 ? 17.662 -22.104 7.625 1.00 91.94 132 ILE A C 1
ATOM 1050 O O . ILE A 1 132 ? 18.849 -22.232 7.325 1.00 91.94 132 ILE A O 1
ATOM 1054 N N . LYS A 1 133 ? 16.937 -21.035 7.279 1.00 88.75 133 LYS A N 1
ATOM 1055 C CA . LYS A 1 133 ? 17.470 -19.955 6.436 1.00 88.75 133 LYS A CA 1
ATOM 1056 C C . LYS A 1 133 ? 18.376 -18.996 7.217 1.00 88.75 133 LYS A C 1
ATOM 1058 O O . LYS A 1 133 ? 19.365 -18.541 6.657 1.00 88.75 133 LYS A O 1
ATOM 1063 N N . TRP A 1 134 ? 18.062 -18.717 8.486 1.00 94.75 134 TRP A N 1
ATOM 1064 C CA . TRP A 1 134 ? 18.818 -17.773 9.316 1.00 94.75 134 TRP A CA 1
ATOM 1065 C C . TRP A 1 134 ? 18.577 -17.963 10.826 1.00 94.75 134 TRP A C 1
ATOM 1067 O O . TRP A 1 134 ? 17.752 -18.787 11.240 1.00 94.75 134 TRP A O 1
ATOM 1077 N N . ASN A 1 135 ? 19.280 -17.181 11.652 1.00 95.31 135 ASN A N 1
ATOM 1078 C CA . ASN A 1 135 ? 19.025 -17.048 13.091 1.00 95.31 135 ASN A CA 1
ATOM 1079 C C . ASN A 1 135 ? 17.597 -16.578 13.388 1.00 95.31 135 ASN A C 1
ATOM 1081 O O . ASN A 1 135 ? 16.971 -15.909 12.572 1.00 95.31 135 ASN A O 1
ATOM 1085 N N . PHE A 1 136 ? 17.085 -16.932 14.561 1.00 96.38 136 PHE A N 1
ATOM 1086 C CA . PHE A 1 136 ? 15.727 -16.670 15.040 1.00 96.38 136 PHE A CA 1
ATOM 1087 C C . PHE A 1 136 ? 14.608 -17.313 14.216 1.00 96.38 136 PHE A C 1
ATOM 1089 O O . PHE A 1 136 ? 13.502 -16.774 14.145 1.00 96.38 136 PHE A O 1
ATOM 1096 N N . THR A 1 137 ? 14.862 -18.480 13.621 1.00 95.25 137 THR A N 1
ATOM 1097 C CA . THR A 1 137 ? 13.777 -19.359 13.165 1.00 95.25 137 THR A CA 1
ATOM 1098 C C . THR A 1 137 ? 13.153 -20.029 14.385 1.00 95.25 137 THR A C 1
ATOM 1100 O O . THR A 1 137 ? 13.859 -20.447 15.301 1.00 95.25 137 THR A O 1
ATOM 1103 N N . LYS A 1 138 ? 11.823 -20.100 14.414 1.00 97.25 138 LYS A N 1
ATOM 1104 C CA . LYS A 1 138 ? 11.058 -20.529 15.586 1.00 97.25 138 LYS A CA 1
ATOM 1105 C C . LYS A 1 138 ? 10.141 -21.674 15.207 1.00 97.25 138 LYS A C 1
ATOM 1107 O O . LYS A 1 138 ? 9.548 -21.657 14.128 1.00 97.25 138 LYS A O 1
ATOM 1112 N N . PHE A 1 139 ? 9.982 -22.625 16.106 1.00 97.00 139 PHE A N 1
ATOM 1113 C CA . PHE A 1 139 ? 9.018 -23.703 15.990 1.00 97.00 139 PHE A CA 1
ATOM 1114 C C . PHE A 1 139 ? 8.103 -23.656 17.199 1.00 97.00 139 PHE A C 1
ATOM 1116 O O . PHE A 1 139 ? 8.584 -23.538 18.322 1.00 97.00 139 PHE A O 1
ATOM 1123 N N . LEU A 1 140 ? 6.799 -23.735 16.958 1.00 96.81 140 LEU A N 1
ATOM 1124 C CA . LEU A 1 140 ? 5.803 -23.848 18.015 1.00 96.81 140 LEU A CA 1
ATOM 1125 C C . LEU A 1 140 ? 5.373 -25.306 18.130 1.00 96.81 140 LEU A C 1
ATOM 1127 O O . LEU A 1 140 ? 5.035 -25.927 17.117 1.00 96.81 140 LEU A O 1
ATOM 1131 N N . ILE A 1 141 ? 5.413 -25.822 19.349 1.00 96.81 141 ILE A N 1
ATOM 1132 C CA . ILE A 1 141 ? 5.119 -27.204 19.701 1.00 96.81 141 ILE A CA 1
ATOM 1133 C C . ILE A 1 141 ? 3.931 -27.202 20.673 1.00 96.81 141 ILE A C 1
ATOM 1135 O O . ILE A 1 141 ? 3.881 -26.362 21.572 1.00 96.81 141 ILE A O 1
ATOM 1139 N N . ASP A 1 142 ? 2.968 -28.100 20.463 1.00 94.00 142 ASP A N 1
ATOM 1140 C CA . ASP A 1 142 ? 1.850 -28.323 21.391 1.00 94.00 142 ASP A CA 1
ATOM 1141 C C . ASP A 1 142 ? 2.257 -29.134 22.639 1.00 94.00 142 ASP A C 1
ATOM 1143 O O . ASP A 1 142 ? 3.418 -29.509 22.809 1.00 94.00 142 ASP A O 1
ATOM 1147 N N . LYS A 1 143 ? 1.298 -29.378 23.539 1.00 93.12 143 LYS A N 1
ATOM 1148 C CA . LYS A 1 143 ? 1.527 -30.055 24.825 1.00 93.12 143 LYS A CA 1
ATOM 1149 C C . LYS A 1 143 ? 1.904 -31.533 24.669 1.00 93.12 143 LYS A C 1
ATOM 1151 O O . LYS A 1 143 ? 2.528 -32.111 25.556 1.00 93.12 143 LYS A O 1
ATOM 1156 N N . GLU A 1 144 ? 1.573 -32.132 23.530 1.00 92.31 144 GLU A N 1
ATOM 1157 C CA . GLU A 1 144 ? 1.882 -33.513 23.158 1.00 92.31 144 GLU A CA 1
ATOM 1158 C C . GLU A 1 144 ? 3.286 -33.643 22.530 1.00 92.31 144 GLU A C 1
ATOM 1160 O O . GLU A 1 144 ? 3.795 -34.746 22.293 1.00 92.31 144 GLU A O 1
ATOM 1165 N N . GLY A 1 145 ? 3.948 -32.511 22.280 1.00 93.75 145 GLY A N 1
ATOM 1166 C CA . GLY A 1 145 ? 5.289 -32.447 21.719 1.00 93.75 145 GLY A CA 1
ATOM 1167 C C . GLY A 1 145 ? 5.320 -32.482 20.186 1.00 93.75 145 GLY A C 1
ATOM 1168 O O . GLY A 1 145 ? 6.380 -32.725 19.599 1.00 93.75 145 GLY A O 1
ATOM 1169 N N . LYS A 1 146 ? 4.193 -32.227 19.512 1.00 94.19 146 LYS A N 1
ATOM 1170 C CA . LYS A 1 146 ? 4.089 -32.162 18.050 1.00 94.19 146 LYS A CA 1
ATOM 1171 C C . LYS A 1 146 ? 4.318 -30.740 17.544 1.00 94.19 146 LYS A C 1
ATOM 1173 O O . LYS A 1 146 ? 3.837 -29.748 18.084 1.00 94.19 146 LYS A O 1
ATOM 1178 N N . VAL A 1 147 ? 5.043 -30.628 16.433 1.00 94.19 147 VAL A N 1
ATOM 1179 C CA . VAL A 1 147 ? 5.349 -29.333 15.813 1.00 94.19 147 VAL A CA 1
ATOM 1180 C C . VAL A 1 147 ? 4.118 -28.797 15.076 1.00 94.19 147 VAL A C 1
ATOM 1182 O O . VAL A 1 147 ? 3.730 -29.309 14.022 1.00 94.19 147 VAL A O 1
ATOM 1185 N N . ILE A 1 148 ? 3.516 -27.730 15.596 1.00 91.19 148 ILE A N 1
ATOM 1186 C CA . ILE A 1 148 ? 2.283 -27.131 15.062 1.00 91.19 148 ILE A CA 1
ATOM 1187 C C . ILE A 1 148 ? 2.517 -25.874 14.220 1.00 91.19 148 ILE A C 1
ATOM 1189 O O . ILE A 1 148 ? 1.624 -25.488 13.464 1.00 91.19 148 ILE A O 1
ATOM 1193 N N . GLY A 1 149 ? 3.707 -25.268 14.281 1.00 88.75 149 GLY A N 1
ATOM 1194 C CA . GLY A 1 149 ? 4.051 -24.093 13.477 1.00 88.75 149 GLY A CA 1
ATOM 1195 C C . GLY A 1 149 ? 5.555 -23.897 13.289 1.00 88.75 149 GLY A C 1
ATOM 1196 O O . GLY A 1 149 ? 6.352 -24.316 14.125 1.00 88.75 149 GLY A O 1
ATOM 1197 N N . ARG A 1 150 ? 5.934 -23.238 12.188 1.00 92.31 150 ARG A N 1
ATOM 1198 C CA . ARG A 1 150 ? 7.306 -22.811 11.878 1.00 92.31 150 ARG A CA 1
ATOM 1199 C C . ARG A 1 150 ? 7.285 -21.363 11.404 1.00 92.31 150 ARG A C 1
ATOM 1201 O O . ARG A 1 150 ? 6.533 -21.021 10.498 1.00 92.31 150 ARG A O 1
ATOM 1208 N N . TYR A 1 151 ? 8.151 -20.536 11.974 1.00 91.31 151 TYR A N 1
ATOM 1209 C CA . TYR A 1 151 ? 8.181 -19.098 11.744 1.00 91.31 151 TYR A CA 1
ATOM 1210 C C . TYR A 1 151 ? 9.595 -18.641 11.404 1.00 91.31 151 TYR A C 1
ATOM 1212 O O . TYR A 1 151 ? 10.559 -19.007 12.078 1.00 91.31 151 TYR A O 1
ATOM 1220 N N . GLY A 1 152 ? 9.722 -17.854 10.338 1.00 88.06 152 GLY A N 1
ATOM 1221 C CA . GLY A 1 152 ? 11.007 -17.317 9.901 1.00 88.06 152 GLY A CA 1
ATOM 1222 C C . GLY A 1 152 ? 11.547 -16.220 10.820 1.00 88.06 152 GLY A C 1
ATOM 1223 O O . GLY A 1 152 ? 10.852 -15.701 11.691 1.00 88.06 152 GLY A O 1
ATOM 1224 N N . THR A 1 153 ? 12.789 -15.828 10.564 1.00 86.69 153 THR A N 1
ATOM 1225 C CA . THR A 1 153 ? 13.544 -14.797 11.292 1.00 86.69 153 THR A CA 1
ATOM 1226 C C . THR A 1 153 ? 12.804 -13.478 11.479 1.00 86.69 153 THR A C 1
ATOM 1228 O O . THR A 1 153 ? 12.848 -12.903 12.564 1.00 86.69 153 THR A O 1
ATOM 1231 N N . THR A 1 154 ? 12.107 -13.010 10.442 1.00 82.94 154 THR A N 1
ATOM 1232 C CA . THR A 1 154 ? 11.386 -11.728 10.443 1.00 82.94 154 THR A CA 1
ATOM 1233 C C . THR A 1 154 ? 10.042 -11.795 11.167 1.00 82.94 154 THR A C 1
ATOM 1235 O O . THR A 1 154 ? 9.448 -10.757 11.450 1.00 82.94 154 THR A O 1
ATOM 1238 N N . LYS A 1 155 ? 9.554 -12.996 11.513 1.00 87.12 155 LYS A N 1
ATOM 1239 C CA . LYS A 1 155 ? 8.332 -13.147 12.303 1.00 87.12 155 LYS A CA 1
ATOM 1240 C C . LYS A 1 155 ? 8.632 -12.819 13.767 1.00 87.12 155 LYS A C 1
ATOM 1242 O O . LYS A 1 155 ? 9.388 -13.531 14.438 1.00 87.12 155 LYS A O 1
ATOM 1247 N N . SER A 1 156 ? 8.009 -11.743 14.241 1.00 87.50 156 SER A N 1
ATOM 1248 C CA . SER A 1 156 ? 8.018 -11.310 15.641 1.00 87.50 156 SER A CA 1
ATOM 1249 C C . SER A 1 156 ? 7.505 -12.427 16.570 1.00 87.50 156 SER A C 1
ATOM 1251 O O . SER A 1 156 ? 6.430 -12.968 16.286 1.00 87.50 156 SER A O 1
ATOM 1253 N N . PRO A 1 157 ? 8.210 -12.762 17.677 1.00 91.00 157 PRO A N 1
ATOM 1254 C CA . PRO A 1 157 ? 7.694 -13.668 18.706 1.00 91.00 157 PRO A CA 1
ATOM 1255 C C . PRO A 1 157 ? 6.278 -13.328 19.193 1.00 91.00 157 PRO A C 1
ATOM 1257 O O . PRO A 1 157 ? 5.435 -14.218 19.249 1.00 91.00 157 PRO A O 1
ATOM 1260 N N . LEU A 1 158 ? 5.982 -12.050 19.459 1.00 88.12 158 LEU A N 1
ATOM 1261 C CA . LEU A 1 158 ? 4.661 -11.613 19.938 1.00 88.12 158 LEU A CA 1
ATOM 1262 C C . LEU A 1 158 ? 3.551 -11.875 18.910 1.00 88.12 158 LEU A C 1
ATOM 1264 O O . LEU A 1 158 ? 2.433 -12.233 19.265 1.00 88.12 158 LEU A O 1
ATOM 1268 N N . SER A 1 159 ? 3.859 -11.788 17.613 1.00 81.25 159 SER A N 1
ATOM 1269 C CA . SER A 1 159 ? 2.868 -12.083 16.569 1.00 81.25 159 SER A CA 1
ATOM 1270 C C . SER A 1 159 ? 2.450 -13.563 16.506 1.00 81.25 159 SER A C 1
ATOM 1272 O O . SER A 1 159 ? 1.416 -13.870 15.913 1.00 81.25 159 SER A O 1
ATOM 1274 N N . ILE A 1 160 ? 3.228 -14.481 17.101 1.00 84.75 160 ILE A N 1
ATOM 1275 C CA . ILE A 1 160 ? 2.868 -15.906 17.215 1.00 84.75 160 ILE A CA 1
ATOM 1276 C C . ILE A 1 160 ? 1.730 -16.077 18.228 1.00 84.75 160 ILE A C 1
ATOM 1278 O O . ILE A 1 160 ? 0.802 -16.843 17.972 1.00 84.75 160 ILE A O 1
ATOM 1282 N N . GLU A 1 161 ? 1.762 -15.325 19.333 1.00 78.69 161 GLU A N 1
ATOM 1283 C CA . GLU A 1 161 ? 0.680 -15.283 20.323 1.00 78.69 161 GLU A CA 1
ATOM 1284 C C . GLU A 1 161 ? -0.647 -14.895 19.658 1.00 78.69 161 GLU A C 1
ATOM 1286 O O . GLU A 1 161 ? -1.632 -15.628 19.754 1.00 78.69 161 GLU A O 1
ATOM 1291 N N . MET A 1 162 ? -0.647 -13.791 18.901 1.00 55.66 162 MET A N 1
ATOM 1292 C CA . MET A 1 162 ? -1.844 -13.304 18.212 1.00 55.66 162 MET A CA 1
ATOM 1293 C C . MET A 1 162 ? -2.415 -14.328 17.226 1.00 55.66 162 MET A C 1
ATOM 1295 O O . MET A 1 162 ? -3.629 -14.490 17.137 1.00 55.66 162 MET A O 1
ATOM 1299 N N . GLN A 1 163 ? -1.561 -15.062 16.508 1.00 59.78 163 GLN A N 1
ATOM 1300 C CA . GLN A 1 163 ? -2.016 -16.105 15.585 1.00 59.78 163 GLN A CA 1
ATOM 1301 C C . GLN A 1 163 ? -2.655 -17.295 16.306 1.00 59.78 163 GLN A C 1
ATOM 1303 O O . GLN A 1 163 ? -3.646 -17.836 15.817 1.00 59.78 163 GLN A O 1
ATOM 1308 N N . GLN A 1 164 ? -2.130 -17.693 17.466 1.00 68.69 164 GLN A N 1
ATOM 1309 C CA . GLN A 1 164 ? -2.703 -18.787 18.250 1.00 68.69 164 GLN A CA 1
ATOM 1310 C C . GLN A 1 164 ? -4.020 -18.382 18.913 1.00 68.69 164 GLN A C 1
ATOM 1312 O O . GLN A 1 164 ? -4.957 -19.178 18.907 1.00 68.69 164 GLN A O 1
ATOM 1317 N N . PHE A 1 165 ? -4.122 -17.139 19.395 1.00 56.81 165 PHE A N 1
ATOM 1318 C CA . PHE A 1 165 ? -5.369 -16.583 19.916 1.00 56.81 165 PHE A CA 1
ATOM 1319 C C . PHE A 1 165 ? -6.464 -16.583 18.846 1.00 56.81 165 PHE A C 1
ATOM 1321 O O . PHE A 1 165 ? -7.544 -17.115 19.080 1.00 56.81 165 PHE A O 1
ATOM 1328 N N . LEU A 1 166 ? -6.150 -16.101 17.636 1.00 41.78 166 LEU A N 1
ATOM 1329 C CA . LEU A 1 166 ? -7.067 -16.161 16.496 1.00 41.78 166 LEU A CA 1
ATOM 1330 C C . LEU A 1 166 ? -7.464 -17.607 16.186 1.00 41.78 166 LEU A C 1
ATOM 1332 O O . LEU A 1 166 ? -8.644 -17.897 16.042 1.00 41.78 166 LEU A O 1
ATOM 1336 N N . ARG A 1 167 ? -6.510 -18.541 16.138 1.00 52.31 167 ARG A N 1
ATOM 1337 C CA . ARG A 1 167 ? -6.779 -19.953 15.825 1.00 52.31 167 ARG A CA 1
ATOM 1338 C C . ARG A 1 167 ? -7.679 -20.646 16.861 1.00 52.31 167 ARG A C 1
ATOM 1340 O O . ARG A 1 167 ? -8.515 -21.455 16.472 1.00 52.31 167 ARG A O 1
ATOM 1347 N N . TRP A 1 168 ? -7.544 -20.321 18.147 1.00 47.19 168 TRP A N 1
ATOM 1348 C CA . TRP A 1 168 ? -8.445 -20.792 19.210 1.00 47.19 168 TRP A CA 1
ATOM 1349 C C . TRP A 1 168 ? -9.838 -20.165 19.103 1.00 47.19 168 TRP A C 1
ATOM 1351 O O . TRP A 1 168 ? -10.837 -20.862 19.261 1.00 47.19 168 TRP A O 1
ATOM 1361 N N . TRP A 1 169 ? -9.910 -18.881 18.754 1.00 40.22 169 TRP A N 1
ATOM 1362 C CA . TRP A 1 169 ? -11.165 -18.191 18.445 1.00 40.22 169 TRP A CA 1
ATOM 1363 C C . TRP A 1 169 ? -11.897 -18.826 17.252 1.00 40.22 169 TRP A C 1
ATOM 1365 O O . TRP A 1 169 ? -13.100 -19.059 17.311 1.00 40.22 169 TRP A O 1
ATOM 1375 N N . TRP A 1 170 ? -11.162 -19.198 16.201 1.00 40.97 170 TRP A N 1
ATOM 1376 C CA . TRP A 1 170 ? -11.692 -19.915 15.038 1.00 40.97 170 TRP A CA 1
ATOM 1377 C C . TRP A 1 170 ? -12.210 -21.316 15.385 1.00 40.97 170 TRP A C 1
ATOM 1379 O O . TRP A 1 170 ? -13.240 -21.717 14.856 1.00 40.97 170 TRP A O 1
ATOM 1389 N N . LEU A 1 171 ? -11.549 -22.060 16.279 1.00 49.06 171 LEU A N 1
ATOM 1390 C CA . LEU A 1 171 ? -12.027 -23.377 16.728 1.00 49.06 171 LEU A CA 1
ATOM 1391 C C . LEU A 1 171 ? -13.278 -23.279 17.614 1.00 49.06 171 LEU A C 1
ATOM 1393 O O . LEU A 1 171 ? -14.162 -24.123 17.501 1.00 49.06 171 LEU A O 1
ATOM 1397 N N . LEU A 1 172 ? -13.386 -22.231 18.436 1.00 48.41 172 LEU A N 1
ATOM 1398 C CA . LEU A 1 172 ? -14.605 -21.905 19.185 1.00 48.41 172 LEU A CA 1
ATOM 1399 C C . LEU A 1 172 ? -15.778 -21.566 18.250 1.00 48.41 172 LEU A C 1
ATOM 1401 O O . LEU A 1 172 ? -16.886 -22.046 18.467 1.00 48.41 172 LEU A O 1
ATOM 1405 N N . LEU A 1 173 ? -15.531 -20.815 17.172 1.00 48.28 173 LEU A N 1
ATOM 1406 C CA . LEU A 1 173 ? -16.539 -20.523 16.142 1.00 48.28 173 LEU A CA 1
ATOM 1407 C C . LEU A 1 173 ? -16.879 -21.754 15.281 1.00 48.28 173 LEU A C 1
ATOM 1409 O O . LEU A 1 173 ? -18.031 -21.932 14.891 1.00 48.28 173 LEU A O 1
ATOM 1413 N N . TRP A 1 174 ? -15.911 -22.639 15.019 1.00 39.44 174 TRP A N 1
ATOM 1414 C CA . TRP A 1 174 ? -16.121 -23.886 14.273 1.00 39.44 174 TRP A CA 1
ATOM 1415 C C . TRP A 1 174 ? -16.948 -24.913 15.065 1.00 39.44 174 TRP A C 1
ATOM 1417 O O . TRP A 1 174 ? -17.864 -25.528 14.525 1.00 39.44 174 TRP A O 1
ATOM 1427 N N . ALA A 1 175 ? -16.702 -25.039 16.373 1.00 47.72 175 ALA A N 1
ATOM 1428 C CA . ALA A 1 175 ? -17.503 -25.884 17.261 1.00 47.72 175 ALA A CA 1
ATOM 1429 C C . ALA A 1 175 ? -18.953 -25.381 17.425 1.00 47.72 175 ALA A C 1
ATOM 1431 O O . ALA A 1 175 ? -19.849 -26.177 17.693 1.00 47.72 175 ALA A O 1
ATOM 1432 N N . LEU A 1 176 ? -19.195 -24.084 17.205 1.00 47.47 176 LEU A N 1
ATOM 1433 C CA . LEU A 1 176 ? -20.531 -23.479 17.172 1.00 47.47 176 LEU A CA 1
ATOM 1434 C C . LEU A 1 176 ? -21.207 -23.543 15.786 1.00 47.47 176 LEU A C 1
ATOM 1436 O O . LEU A 1 176 ? -22.381 -23.203 15.684 1.00 47.47 176 LEU A O 1
ATOM 1440 N N . SER A 1 177 ? -20.508 -23.987 14.732 1.00 44.28 177 SER A N 1
ATOM 1441 C CA . SER A 1 177 ? -21.003 -24.000 13.339 1.00 44.28 177 SER A CA 1
ATOM 1442 C C . SER A 1 177 ? -21.132 -25.394 12.711 1.00 44.28 177 SER A C 1
ATOM 1444 O O . SER A 1 177 ? -21.377 -25.517 11.511 1.00 44.28 177 SER A O 1
ATOM 1446 N N . CYS A 1 178 ? -21.110 -26.467 13.512 1.00 37.38 178 CYS A N 1
ATOM 1447 C CA . CYS A 1 178 ? -21.758 -27.724 13.116 1.00 37.38 178 CYS A CA 1
ATOM 1448 C C . CYS A 1 178 ? -23.286 -27.560 13.195 1.00 37.38 178 CYS A C 1
ATOM 1450 O O . CYS A 1 178 ? -23.956 -28.107 14.066 1.00 37.38 178 CYS A O 1
ATOM 1452 N N . GLY A 1 179 ? -23.816 -26.742 12.290 1.00 40.06 179 GLY A N 1
ATOM 1453 C CA . GLY A 1 179 ? -25.217 -26.378 12.189 1.00 40.06 179 GLY A CA 1
ATOM 1454 C C . GLY A 1 179 ? -25.373 -25.168 11.276 1.00 40.06 179 GLY A C 1
ATOM 1455 O O . GLY A 1 179 ? -25.173 -24.044 11.714 1.00 40.06 179 GLY A O 1
ATOM 1456 N N . VAL A 1 180 ? -25.798 -25.436 10.038 1.00 37.78 180 VAL A N 1
ATOM 1457 C CA . VAL A 1 180 ? -26.215 -24.482 8.992 1.00 37.78 180 VAL A CA 1
ATOM 1458 C C . VAL A 1 180 ? -25.075 -23.868 8.162 1.00 37.78 180 VAL A C 1
ATOM 1460 O O . VAL A 1 180 ? -24.271 -23.067 8.625 1.00 37.78 180 VAL A O 1
ATOM 1463 N N . PHE A 1 181 ? -25.061 -24.225 6.873 1.00 38.44 181 PHE A N 1
ATOM 1464 C CA . PHE A 1 181 ? -24.376 -23.469 5.828 1.00 38.44 181 PHE A CA 1
ATOM 1465 C C . PHE A 1 181 ? -25.000 -22.070 5.748 1.00 38.44 181 PHE A C 1
ATOM 1467 O O . PHE A 1 181 ? -26.102 -21.916 5.222 1.00 38.44 181 PHE A O 1
ATOM 1474 N N . SER A 1 182 ? -24.304 -21.058 6.260 1.00 35.84 182 SER A N 1
ATOM 1475 C CA . SER A 1 182 ? -24.613 -19.668 5.931 1.00 35.84 182 SER A CA 1
ATOM 1476 C C . SER A 1 182 ? -24.011 -19.347 4.573 1.00 35.84 182 SER A C 1
ATOM 1478 O O . SER A 1 182 ? -22.815 -19.518 4.347 1.00 35.84 182 SER A O 1
ATOM 1480 N N . THR A 1 183 ? -24.850 -18.880 3.658 1.00 40.34 183 THR A N 1
ATOM 1481 C CA . THR A 1 183 ? -24.407 -18.134 2.483 1.00 40.34 183 THR A CA 1
ATOM 1482 C C . THR A 1 183 ? -23.594 -16.934 2.967 1.00 40.34 183 THR A C 1
ATOM 1484 O O . THR A 1 183 ? -24.130 -16.128 3.729 1.00 40.34 183 THR A O 1
ATOM 1487 N N . ASP A 1 184 ? -22.324 -16.839 2.564 1.00 45.69 184 ASP A N 1
ATOM 1488 C CA . ASP A 1 184 ? -21.440 -15.699 2.836 1.00 45.69 184 ASP A CA 1
ATOM 1489 C C . ASP A 1 184 ? -22.096 -14.405 2.326 1.00 45.69 184 ASP A C 1
ATOM 1491 O O . ASP A 1 184 ? -22.008 -14.053 1.149 1.00 45.69 184 ASP A O 1
ATOM 1495 N N . GLY A 1 185 ? -22.814 -13.716 3.211 1.00 53.06 185 GLY A N 1
ATOM 1496 C CA . GLY A 1 185 ? -23.256 -12.349 2.990 1.00 53.06 185 GLY A CA 1
ATOM 1497 C C . GLY A 1 185 ? -22.077 -11.405 3.192 1.00 53.06 185 GLY A C 1
ATOM 1498 O O . GLY A 1 185 ? -21.282 -11.599 4.114 1.00 53.06 185 GLY A O 1
ATOM 1499 N N . ALA A 1 186 ? -21.966 -10.381 2.342 1.00 62.50 186 ALA A N 1
ATOM 1500 C CA . ALA A 1 186 ? -21.051 -9.266 2.572 1.00 62.50 186 ALA A CA 1
ATOM 1501 C C . ALA A 1 186 ? -21.241 -8.723 3.998 1.00 62.50 186 ALA A C 1
ATOM 1503 O O . ALA A 1 186 ? -22.367 -8.684 4.510 1.00 62.50 186 ALA A O 1
ATOM 1504 N N . ALA A 1 187 ? -20.147 -8.344 4.661 1.00 78.31 187 ALA A N 1
ATOM 1505 C CA . ALA A 1 187 ? -20.218 -7.902 6.045 1.00 78.31 187 ALA A CA 1
ATOM 1506 C C . ALA A 1 187 ? -21.127 -6.667 6.185 1.00 78.31 187 ALA A C 1
ATOM 1508 O O . ALA A 1 187 ? -21.131 -5.782 5.336 1.00 78.31 187 ALA A O 1
ATOM 1509 N N . SER A 1 188 ? -21.912 -6.601 7.261 1.00 87.69 188 SER A N 1
ATOM 1510 C CA . SER A 1 188 ? -22.862 -5.508 7.487 1.00 87.69 188 SER A CA 1
ATOM 1511 C C . SER A 1 188 ? -22.238 -4.363 8.285 1.00 87.69 188 SER A C 1
ATOM 1513 O O . SER A 1 188 ? -21.553 -4.600 9.281 1.00 87.69 188 SER A O 1
ATOM 1515 N N . ILE A 1 189 ? -22.553 -3.123 7.908 1.00 94.12 189 ILE A N 1
ATOM 1516 C CA . ILE A 1 189 ? -22.217 -1.922 8.685 1.00 94.12 189 ILE A CA 1
ATOM 1517 C C . ILE A 1 189 ? -23.048 -1.913 9.974 1.00 94.12 189 ILE A C 1
ATOM 1519 O O . ILE A 1 189 ? -24.275 -1.953 9.924 1.00 94.12 189 ILE A O 1
ATOM 1523 N N . THR A 1 190 ? -22.389 -1.846 11.130 1.00 93.25 190 THR A N 1
ATOM 1524 C CA . THR A 1 190 ? -23.048 -1.906 12.448 1.00 93.25 190 THR A CA 1
ATOM 1525 C C . THR A 1 190 ? -23.397 -0.534 13.008 1.00 93.25 190 THR A C 1
ATOM 1527 O O . THR A 1 190 ? -24.316 -0.403 13.816 1.00 93.25 190 THR A O 1
ATOM 1530 N N . ARG A 1 191 ? -22.662 0.502 12.598 1.00 94.75 191 ARG A N 1
ATOM 1531 C CA . ARG A 1 191 ? -22.841 1.875 13.071 1.00 94.75 191 ARG A CA 1
ATOM 1532 C C . ARG A 1 191 ? -22.420 2.867 11.998 1.00 94.75 191 ARG A C 1
ATOM 1534 O O . ARG A 1 191 ? -21.404 2.664 11.340 1.00 94.75 191 ARG A O 1
ATOM 1541 N N . VAL A 1 192 ? -23.161 3.969 11.895 1.00 97.81 192 VAL A N 1
ATOM 1542 C CA . VAL A 1 192 ? -22.810 5.127 11.065 1.00 97.81 192 VAL A CA 1
ATOM 1543 C C . VAL A 1 192 ? -22.502 6.322 11.970 1.00 97.81 192 VAL A C 1
ATOM 1545 O O . VAL A 1 192 ? -23.262 6.626 12.887 1.00 97.81 192 VAL A O 1
ATOM 1548 N N . ILE A 1 193 ? -21.378 6.986 11.723 1.00 98.31 193 ILE A N 1
ATOM 1549 C CA . ILE A 1 193 ? -20.952 8.238 12.352 1.00 98.31 193 ILE A CA 1
ATOM 1550 C C . ILE A 1 193 ? -20.942 9.306 11.266 1.00 98.31 193 ILE A C 1
ATOM 1552 O O . ILE A 1 193 ? -20.328 9.105 10.222 1.00 98.31 193 ILE A O 1
ATOM 1556 N N . ILE A 1 194 ? -21.608 10.435 11.504 1.00 98.50 194 ILE A N 1
ATOM 1557 C CA . ILE A 1 194 ? -21.674 11.531 10.532 1.00 98.50 194 ILE A CA 1
ATOM 1558 C C . ILE A 1 194 ? -20.658 12.604 10.919 1.00 98.50 194 ILE A C 1
ATOM 1560 O O . ILE A 1 194 ? -20.652 13.068 12.059 1.00 98.50 194 ILE A O 1
ATOM 1564 N N . VAL A 1 195 ? -19.827 13.016 9.966 1.00 98.62 195 VAL A N 1
ATOM 1565 C CA . VAL A 1 195 ? -18.904 14.145 10.096 1.00 98.62 195 VAL A CA 1
ATOM 1566 C C . VAL A 1 195 ? -19.404 15.287 9.220 1.00 98.62 195 VAL A C 1
ATOM 1568 O O . VAL A 1 195 ? -19.544 15.122 8.011 1.00 98.62 195 VAL A O 1
ATOM 1571 N N . ASP A 1 196 ? -19.658 16.445 9.820 1.00 97.88 196 ASP A N 1
ATOM 1572 C CA . ASP A 1 196 ? -20.224 17.617 9.150 1.00 97.88 196 ASP A CA 1
ATOM 1573 C C . ASP A 1 196 ? -19.649 18.906 9.752 1.00 97.88 196 ASP A C 1
ATOM 1575 O O . ASP A 1 196 ? -19.865 19.203 10.929 1.00 97.88 196 ASP A O 1
ATOM 1579 N N . GLN A 1 197 ? -18.935 19.695 8.941 1.00 94.62 197 GLN A N 1
ATOM 1580 C CA . GLN A 1 197 ? -18.310 20.948 9.386 1.00 94.62 197 GLN A CA 1
ATOM 1581 C C . GLN A 1 197 ? -19.332 21.998 9.853 1.00 94.62 197 GLN A C 1
ATOM 1583 O O . GLN A 1 197 ? -18.964 22.902 10.600 1.00 94.62 197 GLN A O 1
ATOM 1588 N N . SER A 1 198 ? -20.606 21.884 9.456 1.00 94.88 198 SER A N 1
ATOM 1589 C CA . SER A 1 198 ? -21.682 22.776 9.910 1.00 94.88 198 SER A CA 1
ATOM 1590 C C . SER A 1 198 ? -22.144 22.504 11.348 1.00 94.88 198 SER A C 1
ATOM 1592 O O . SER A 1 198 ? -22.908 23.292 11.902 1.00 94.88 198 SER A O 1
ATOM 1594 N N . GLY A 1 199 ? -21.697 21.398 11.956 1.00 92.31 199 GLY A N 1
ATOM 1595 C CA . GLY A 1 199 ? -22.085 20.992 13.309 1.00 92.31 199 GLY A CA 1
ATOM 1596 C C . GLY A 1 199 ? -23.377 20.174 13.387 1.00 92.31 199 GLY A C 1
ATOM 1597 O O . GLY A 1 199 ? -23.807 19.843 14.486 1.00 92.31 199 GLY A O 1
ATOM 1598 N N . GLN A 1 200 ? -23.985 19.815 12.252 1.00 92.88 200 GLN A N 1
ATOM 1599 C CA . GLN A 1 200 ? -25.191 18.970 12.211 1.00 92.88 200 GLN A CA 1
ATOM 1600 C C . GLN A 1 200 ? -24.887 17.459 12.295 1.00 92.88 200 GLN A C 1
ATOM 1602 O O . GLN A 1 200 ? -25.802 16.640 12.370 1.00 92.88 200 GLN A O 1
ATOM 1607 N N . GLY A 1 201 ? -23.606 17.078 12.279 1.00 94.56 201 GLY A N 1
ATOM 1608 C CA . GLY A 1 201 ? -23.128 15.703 12.425 1.00 94.56 201 GLY A CA 1
ATOM 1609 C C . GLY A 1 201 ? -22.738 15.346 13.862 1.00 94.56 201 GLY A C 1
ATOM 1610 O O . GLY A 1 201 ? -22.810 16.158 14.778 1.00 94.56 201 GLY A O 1
ATOM 1611 N N . SER A 1 202 ? -22.265 14.114 14.056 1.00 97.31 202 SER A N 1
ATOM 1612 C CA . SER A 1 202 ? -21.688 13.659 15.329 1.00 97.31 202 SER A CA 1
ATOM 1613 C C . SER A 1 202 ? -20.349 14.334 15.643 1.00 97.31 202 SER A C 1
ATOM 1615 O O . SER A 1 202 ? -20.003 14.489 16.810 1.00 97.31 202 SER A O 1
ATOM 1617 N N . PHE A 1 203 ? -19.595 14.714 14.607 1.00 98.44 203 PHE A N 1
ATOM 1618 C CA . PHE A 1 203 ? -18.314 15.413 14.712 1.00 98.44 203 PHE A CA 1
ATOM 1619 C C . PHE A 1 203 ? -18.197 16.481 13.623 1.00 98.44 203 PHE A C 1
ATOM 1621 O O . PHE A 1 203 ? -18.796 16.354 12.556 1.00 98.44 203 PHE A O 1
ATOM 1628 N N . THR A 1 204 ? -17.386 17.509 13.866 1.00 97.88 204 THR A N 1
ATOM 1629 C CA . THR A 1 204 ? -17.058 18.548 12.872 1.00 97.88 204 THR A CA 1
ATOM 1630 C C . THR A 1 204 ? -15.752 18.278 12.123 1.00 97.88 204 THR A C 1
ATOM 1632 O O . THR A 1 204 ? -15.532 18.851 11.058 1.00 97.88 204 THR A O 1
ATOM 1635 N N . THR A 1 205 ? -14.902 17.392 12.649 1.00 98.44 205 THR A N 1
ATOM 1636 C CA . THR A 1 205 ? -13.620 16.980 12.058 1.00 98.44 205 THR A CA 1
ATOM 1637 C C . THR A 1 205 ? -13.574 15.467 11.878 1.00 98.44 205 THR A C 1
ATOM 1639 O O . THR A 1 205 ? -14.210 14.710 12.623 1.00 98.44 205 THR A O 1
ATOM 1642 N N . LEU A 1 206 ? -12.809 15.011 10.889 1.00 98.44 206 LEU A N 1
ATOM 1643 C CA . LEU A 1 206 ? -12.629 13.588 10.637 1.00 98.44 206 LEU A CA 1
ATOM 1644 C C . LEU A 1 206 ? -11.732 12.941 11.698 1.00 98.44 206 LEU A C 1
ATOM 1646 O O . LEU A 1 206 ? -12.043 11.840 12.154 1.00 98.44 206 LEU A O 1
ATOM 1650 N N . GLN A 1 207 ? -10.661 13.611 12.141 1.00 98.69 207 GLN A N 1
ATOM 1651 C CA . GLN A 1 207 ? -9.777 13.041 13.159 1.00 98.69 207 GLN A CA 1
ATOM 1652 C C . GLN A 1 207 ? -10.534 12.741 14.459 1.00 98.69 207 GLN A C 1
ATOM 1654 O O . GLN A 1 207 ? -10.389 11.649 15.000 1.00 98.69 207 GLN A O 1
ATOM 1659 N N . SER A 1 208 ? -11.418 13.633 14.923 1.00 98.50 208 SER A N 1
ATOM 1660 C CA . SER A 1 208 ? -12.193 13.378 16.146 1.00 98.50 208 SER A CA 1
ATOM 1661 C C . SER A 1 208 ? -13.171 12.206 15.997 1.00 98.50 208 SER A C 1
ATOM 1663 O O . SER A 1 208 ? -13.365 11.446 16.947 1.00 98.50 208 SER A O 1
ATOM 1665 N N . ALA A 1 209 ? -13.742 12.001 14.805 1.00 98.50 209 ALA A N 1
ATOM 1666 C CA . ALA A 1 209 ? -14.567 10.825 14.534 1.00 98.50 209 ALA A CA 1
ATOM 1667 C C . ALA A 1 209 ? -13.748 9.526 14.609 1.00 98.50 209 ALA A C 1
ATOM 1669 O O . ALA A 1 209 ? -14.191 8.561 15.233 1.00 98.50 209 ALA A O 1
ATOM 1670 N N . ILE A 1 210 ? -12.537 9.518 14.044 1.00 98.31 210 ILE A N 1
ATOM 1671 C CA . ILE A 1 210 ? -11.594 8.393 14.146 1.00 98.31 210 ILE A CA 1
ATOM 1672 C C . ILE A 1 210 ? -11.189 8.145 15.603 1.00 98.31 210 ILE A C 1
ATOM 1674 O O . ILE A 1 210 ? -11.216 7.003 16.072 1.00 98.31 210 ILE A O 1
ATOM 1678 N N . ASP A 1 211 ? -10.857 9.197 16.348 1.00 98.06 211 ASP A N 1
ATOM 1679 C CA . ASP A 1 211 ? -10.438 9.104 17.748 1.00 98.06 211 ASP A CA 1
ATOM 1680 C C . ASP A 1 211 ? -11.530 8.484 18.628 1.00 98.06 211 ASP A C 1
ATOM 1682 O O . ASP A 1 211 ? -11.210 7.714 19.532 1.00 98.06 211 ASP A O 1
ATOM 1686 N N . SER A 1 212 ? -12.806 8.710 18.293 1.00 97.19 212 SER A N 1
ATOM 1687 C CA . SER A 1 212 ? -13.957 8.146 19.010 1.00 97.19 212 SER A CA 1
ATOM 1688 C C . SER A 1 212 ? -14.148 6.631 18.859 1.00 97.19 212 SER A C 1
ATOM 1690 O O . SER A 1 212 ? -14.890 6.025 19.636 1.00 97.19 212 SER A O 1
ATOM 1692 N N . LEU A 1 213 ? -13.512 6.003 17.863 1.00 96.25 213 LEU A N 1
ATOM 1693 C CA . LEU A 1 213 ? -13.615 4.559 17.651 1.00 96.25 213 LEU A CA 1
ATOM 1694 C C . LEU A 1 213 ? -12.847 3.780 18.731 1.00 96.25 213 LEU A C 1
ATOM 1696 O O . LEU A 1 213 ? -11.756 4.201 19.118 1.00 96.25 213 LEU A O 1
ATOM 1700 N N . PRO A 1 214 ? -13.340 2.620 19.192 1.00 93.75 214 PRO A N 1
ATOM 1701 C CA . PRO A 1 214 ? -12.599 1.805 20.146 1.00 93.75 214 PRO A CA 1
ATOM 1702 C C . PRO A 1 214 ? -11.341 1.202 19.505 1.00 93.75 214 PRO A C 1
ATOM 1704 O O . PRO A 1 214 ? -11.345 0.815 18.335 1.00 93.75 214 PRO A O 1
ATOM 1707 N N . ASP A 1 215 ? -10.271 1.076 20.287 1.00 93.88 215 ASP A N 1
ATOM 1708 C CA . ASP A 1 215 ? -9.125 0.256 19.895 1.00 93.88 215 ASP A CA 1
ATOM 1709 C C . ASP A 1 215 ? -9.519 -1.227 19.852 1.00 93.88 215 ASP A C 1
ATOM 1711 O O . ASP A 1 215 ? -10.328 -1.702 20.650 1.00 93.88 215 ASP A O 1
ATOM 1715 N N . GLY A 1 216 ? -8.943 -1.975 18.911 1.00 88.62 216 GLY A N 1
ATOM 1716 C CA . GLY A 1 216 ? -9.293 -3.375 18.679 1.00 88.62 216 GLY A CA 1
ATOM 1717 C C . GLY A 1 216 ? -10.681 -3.564 18.064 1.00 88.62 216 GLY A C 1
ATOM 1718 O O . GLY A 1 216 ? -11.244 -4.655 18.174 1.00 88.62 216 GLY A O 1
ATOM 1719 N N . ASN A 1 217 ? -11.243 -2.521 17.436 1.00 92.06 217 ASN A N 1
ATOM 1720 C CA . ASN A 1 217 ? -12.522 -2.610 16.739 1.00 92.06 217 ASN A CA 1
ATOM 1721 C C . ASN A 1 217 ? -12.522 -3.779 15.740 1.00 92.06 217 ASN A C 1
ATOM 1723 O O . ASN A 1 217 ? -11.572 -3.964 14.983 1.00 92.06 217 ASN A O 1
ATOM 1727 N N . SER A 1 218 ? -13.607 -4.551 15.749 1.00 91.50 218 SER A N 1
ATOM 1728 C CA . SER A 1 218 ? -13.822 -5.714 14.875 1.00 91.50 218 SER A CA 1
ATOM 1729 C C . SER A 1 218 ? -15.161 -5.663 14.137 1.00 91.50 218 SER A C 1
ATOM 1731 O O . SER A 1 218 ? -15.551 -6.631 13.490 1.00 91.50 218 SER A O 1
ATOM 1733 N N . GLN A 1 219 ? -15.891 -4.553 14.264 1.00 94.31 219 GLN A N 1
ATOM 1734 C CA . GLN A 1 219 ? -17.197 -4.345 13.650 1.00 94.31 219 GLN A CA 1
ATOM 1735 C C . GLN A 1 219 ? -17.084 -3.249 12.594 1.00 94.31 219 GLN A C 1
ATOM 1737 O O . GLN A 1 219 ? -16.451 -2.228 12.849 1.00 94.31 219 GLN A O 1
ATOM 1742 N N . TRP A 1 220 ? -17.710 -3.424 11.429 1.00 97.44 220 TRP A N 1
ATOM 1743 C CA . TRP A 1 220 ? -17.664 -2.411 10.374 1.00 97.44 220 TRP A CA 1
ATOM 1744 C C . TRP A 1 220 ? -18.405 -1.142 10.788 1.00 97.44 220 TRP A C 1
ATOM 1746 O O . TRP A 1 220 ? -19.633 -1.129 10.877 1.00 97.44 220 TRP A O 1
ATOM 1756 N N . ILE A 1 221 ? -17.654 -0.066 11.014 1.00 98.12 221 ILE A N 1
ATOM 1757 C CA . ILE A 1 221 ? -18.197 1.253 11.342 1.00 98.12 221 ILE A CA 1
ATOM 1758 C C . ILE A 1 221 ? -18.018 2.162 10.134 1.00 98.12 221 ILE A C 1
ATOM 1760 O O . ILE A 1 221 ? -16.907 2.357 9.642 1.00 98.12 221 ILE A O 1
ATOM 1764 N N . GLN A 1 222 ? -19.117 2.745 9.669 1.00 98.62 222 GLN A N 1
ATOM 1765 C CA . GLN A 1 222 ? -19.082 3.750 8.624 1.00 98.62 222 GLN A CA 1
ATOM 1766 C C . GLN A 1 222 ? -18.890 5.136 9.231 1.00 98.62 222 GLN A C 1
ATOM 1768 O O . GLN A 1 222 ? -19.662 5.563 10.084 1.00 98.62 222 GLN A O 1
ATOM 1773 N N . ILE A 1 223 ? -17.896 5.863 8.743 1.00 98.81 223 ILE A N 1
ATOM 1774 C CA . ILE A 1 223 ? -17.746 7.299 8.938 1.00 98.81 223 ILE A CA 1
ATOM 1775 C C . ILE A 1 223 ? -18.181 7.968 7.637 1.00 98.81 223 ILE A C 1
ATOM 1777 O O . ILE A 1 223 ? -17.480 7.914 6.627 1.00 98.81 223 ILE A O 1
ATOM 1781 N N . TYR A 1 224 ? -19.370 8.561 7.659 1.00 98.75 224 TYR A N 1
ATOM 1782 C CA . TYR A 1 224 ? -19.932 9.315 6.551 1.00 98.75 224 TYR A CA 1
ATOM 1783 C C . TYR A 1 224 ? -19.539 10.786 6.686 1.00 98.75 224 TYR A C 1
ATOM 1785 O O . TYR A 1 224 ? -19.957 11.465 7.622 1.00 98.75 224 TYR A O 1
ATOM 1793 N N . VAL A 1 225 ? -18.734 11.281 5.755 1.00 98.75 225 VAL A N 1
ATOM 1794 C CA . VAL A 1 225 ? -18.196 12.640 5.744 1.00 98.75 225 VAL A CA 1
ATOM 1795 C C . VAL A 1 225 ? -18.964 13.459 4.716 1.00 98.75 225 VAL A C 1
ATOM 1797 O O . VAL A 1 225 ? -18.931 13.172 3.519 1.00 98.75 225 VAL A O 1
ATOM 1800 N N . LYS A 1 226 ? -19.674 14.480 5.192 1.00 98.31 226 LYS A N 1
ATOM 1801 C CA . LYS A 1 226 ? -20.420 15.412 4.346 1.00 98.31 226 LYS A CA 1
ATOM 1802 C C . LYS A 1 226 ? -19.494 16.159 3.385 1.00 98.31 226 LYS A C 1
ATOM 1804 O O . LYS A 1 226 ? -18.282 16.217 3.582 1.00 98.31 226 LYS A O 1
ATOM 1809 N N . GLN A 1 227 ? -20.047 16.706 2.308 1.00 97.81 227 GLN A N 1
ATOM 1810 C CA . GLN A 1 227 ? -19.302 17.608 1.433 1.00 97.81 227 GLN A CA 1
ATOM 1811 C C . GLN A 1 227 ? -18.687 18.770 2.230 1.00 97.81 227 GLN A C 1
ATOM 1813 O O . GLN A 1 227 ? -19.303 19.320 3.142 1.00 97.81 227 GLN A O 1
ATOM 1818 N N . GLY A 1 228 ? -17.464 19.141 1.875 1.00 96.88 228 GLY A N 1
ATOM 1819 C CA . GLY A 1 228 ? -16.664 20.118 2.595 1.00 96.88 228 GLY A CA 1
ATOM 1820 C C . GLY A 1 228 ? -15.173 19.920 2.345 1.00 96.88 228 GLY A C 1
ATOM 1821 O O . GLY A 1 228 ? -14.726 18.850 1.918 1.00 96.88 228 GLY A O 1
ATOM 1822 N N . THR A 1 229 ? -14.401 20.962 2.644 1.00 98.25 229 THR A N 1
ATOM 1823 C CA . THR A 1 229 ? -12.936 20.920 2.616 1.00 98.25 229 THR A CA 1
ATOM 1824 C C . THR A 1 229 ? -12.425 20.855 4.050 1.00 98.25 229 THR A C 1
ATOM 1826 O O . THR A 1 229 ? -12.392 21.847 4.783 1.00 98.25 229 THR A O 1
ATOM 1829 N N . TYR A 1 230 ? -12.003 19.664 4.448 1.00 98.50 230 TYR A N 1
ATOM 1830 C CA . TYR A 1 230 ? -11.488 19.327 5.766 1.00 98.50 230 TYR A CA 1
ATOM 1831 C C . TYR A 1 230 ? -9.980 19.566 5.790 1.00 98.50 230 TYR A C 1
ATOM 1833 O O . TYR A 1 230 ? -9.186 18.729 5.353 1.00 98.50 230 TYR A O 1
ATOM 1841 N N . ARG A 1 231 ? -9.568 20.750 6.261 1.00 98.38 231 ARG A N 1
ATOM 1842 C CA . ARG A 1 231 ? -8.150 21.118 6.365 1.00 98.38 231 ARG A CA 1
ATOM 1843 C C . ARG A 1 231 ? -7.532 20.583 7.656 1.00 98.38 231 ARG A C 1
ATOM 1845 O O . ARG A 1 231 ? -7.332 21.324 8.616 1.00 98.38 231 ARG A O 1
ATOM 1852 N N . GLU A 1 232 ? -7.216 19.298 7.662 1.00 98.00 232 GLU A N 1
ATOM 1853 C CA . GLU A 1 232 ? -6.648 18.579 8.801 1.00 98.00 232 GLU A CA 1
ATOM 1854 C C . GLU A 1 232 ? -5.687 17.478 8.335 1.00 98.00 232 GLU A C 1
ATOM 1856 O O . GLU A 1 232 ? -5.779 16.990 7.207 1.00 98.00 232 GLU A O 1
ATOM 1861 N N . LYS A 1 233 ? -4.754 17.085 9.211 1.00 97.19 233 LYS A N 1
ATOM 1862 C CA . LYS A 1 233 ? -4.009 15.833 9.044 1.00 97.19 233 LYS A CA 1
ATOM 1863 C C . LYS A 1 233 ? -4.784 14.722 9.732 1.00 97.19 233 LYS A C 1
ATOM 1865 O O . LYS A 1 233 ? -5.120 14.870 10.903 1.00 97.19 233 LYS A O 1
ATOM 1870 N N . VAL A 1 234 ? -4.999 13.617 9.030 1.00 98.75 234 VAL A N 1
ATOM 1871 C CA . VAL A 1 234 ? -5.740 12.469 9.560 1.00 98.75 234 VAL A CA 1
ATOM 1872 C C . VAL A 1 234 ? -4.817 11.268 9.692 1.00 98.75 234 VAL A C 1
ATOM 1874 O O . VAL A 1 234 ? -4.114 10.902 8.751 1.00 98.75 234 VAL A O 1
ATOM 1877 N N . PHE A 1 235 ? -4.828 10.643 10.862 1.00 98.56 235 PHE A N 1
ATOM 1878 C CA . PHE A 1 235 ? -4.059 9.451 11.182 1.00 98.56 235 PHE A CA 1
ATOM 1879 C C . PHE A 1 235 ? -4.972 8.380 11.778 1.00 98.56 235 PHE A C 1
ATOM 1881 O O . PHE A 1 235 ? -5.571 8.567 12.838 1.00 98.56 235 PHE A O 1
ATOM 1888 N N . ILE A 1 236 ? -5.041 7.235 11.099 1.00 98.56 236 ILE A N 1
ATOM 1889 C CA . ILE A 1 236 ? -5.755 6.046 11.555 1.00 98.56 236 ILE A CA 1
ATOM 1890 C C . ILE A 1 236 ? -4.714 5.012 12.022 1.00 98.56 236 ILE A C 1
ATOM 1892 O O . ILE A 1 236 ? -4.044 4.398 11.181 1.00 98.56 236 ILE A O 1
ATOM 1896 N N . PRO A 1 237 ? -4.541 4.815 13.343 1.00 96.75 237 PRO A N 1
ATOM 1897 C CA . PRO A 1 237 ? -3.599 3.841 13.883 1.00 96.75 237 PRO A CA 1
ATOM 1898 C C . PRO A 1 237 ? -4.003 2.403 13.548 1.00 96.75 237 PRO A C 1
ATOM 1900 O O . PRO A 1 237 ? -5.176 2.092 13.347 1.00 96.75 237 PRO A O 1
ATOM 1903 N N . ALA A 1 238 ? -3.027 1.494 13.597 1.00 95.94 238 ALA A N 1
ATOM 1904 C CA . ALA A 1 238 ? -3.234 0.062 13.369 1.00 95.94 238 ALA A CA 1
ATOM 1905 C C . ALA A 1 238 ? -4.268 -0.592 14.310 1.00 95.94 238 ALA A C 1
ATOM 1907 O O . ALA A 1 238 ? -4.801 -1.651 13.989 1.00 95.94 238 ALA A O 1
ATOM 1908 N N . SER A 1 239 ? -4.562 0.028 15.458 1.00 94.12 239 SER A N 1
ATOM 1909 C CA . SER A 1 239 ? -5.548 -0.453 16.428 1.00 94.12 239 SER A CA 1
ATOM 1910 C C . SER A 1 239 ? -7.006 -0.242 16.001 1.00 94.12 239 SER A C 1
ATOM 1912 O O . SER A 1 239 ? -7.884 -0.868 16.588 1.00 94.12 239 SER A O 1
ATOM 1914 N N . LYS A 1 240 ? -7.294 0.597 14.994 1.00 94.81 240 LYS A N 1
ATOM 1915 C CA . LYS A 1 240 ? -8.661 1.012 14.622 1.00 94.81 240 LYS A CA 1
ATOM 1916 C C . LYS A 1 240 ? -9.121 0.408 13.286 1.00 94.81 240 LYS A C 1
ATOM 1918 O O . LYS A 1 240 ? -9.399 1.134 12.341 1.00 94.81 240 LYS A O 1
ATOM 1923 N N . GLY A 1 241 ? -9.157 -0.921 13.184 1.00 95.62 241 GLY A N 1
ATOM 1924 C CA . GLY A 1 241 ? -9.610 -1.623 11.970 1.00 95.62 241 GLY A CA 1
ATOM 1925 C C . GLY A 1 241 ? -11.120 -1.544 11.708 1.00 95.62 241 GLY A C 1
ATOM 1926 O O . GLY A 1 241 ? -11.873 -1.032 12.537 1.00 95.62 241 GLY A O 1
ATOM 1927 N N . PHE A 1 242 ? -11.556 -2.110 10.576 1.00 97.94 242 PHE A N 1
ATOM 1928 C CA . PHE A 1 242 ? -12.970 -2.263 10.183 1.00 97.94 242 PHE A CA 1
ATOM 1929 C C . PHE A 1 242 ? -13.713 -0.927 10.039 1.00 97.94 242 PHE A C 1
ATOM 1931 O O . PHE A 1 242 ? -14.753 -0.689 10.658 1.00 97.94 242 PHE A O 1
ATOM 1938 N N . ILE A 1 243 ? -13.166 -0.034 9.213 1.00 98.62 243 ILE A N 1
ATOM 1939 C CA . ILE A 1 243 ? -13.715 1.308 8.975 1.00 98.62 243 ILE A CA 1
ATOM 1940 C C . ILE A 1 243 ? -14.129 1.448 7.512 1.00 98.62 243 ILE A C 1
ATOM 1942 O O . ILE A 1 243 ? -13.340 1.158 6.616 1.00 98.62 243 ILE A O 1
ATOM 1946 N N . VAL A 1 244 ? -15.330 1.978 7.275 1.00 98.81 244 VAL A N 1
ATOM 1947 C CA . VAL A 1 244 ? -15.747 2.508 5.969 1.00 98.81 244 VAL A CA 1
ATOM 1948 C C . VAL A 1 244 ? -15.744 4.032 6.026 1.00 98.81 244 VAL A C 1
ATOM 1950 O O . VAL A 1 244 ? -16.618 4.628 6.643 1.00 98.81 244 VAL A O 1
ATOM 1953 N N . LEU A 1 245 ? -14.793 4.683 5.370 1.00 98.88 245 LEU A N 1
ATOM 1954 C CA . LEU A 1 245 ? -14.765 6.129 5.183 1.00 98.88 245 LEU A CA 1
ATOM 1955 C C . LEU A 1 245 ? -15.489 6.501 3.883 1.00 98.88 245 LEU A C 1
ATOM 1957 O O . LEU A 1 245 ? -15.004 6.215 2.793 1.00 98.88 245 LEU A O 1
ATOM 1961 N N . GLN A 1 246 ? -16.643 7.151 3.978 1.00 98.75 246 GLN A N 1
ATOM 1962 C CA . GLN A 1 246 ? -17.485 7.483 2.826 1.00 98.75 246 GLN A CA 1
ATOM 1963 C C . GLN A 1 246 ? -17.652 8.998 2.701 1.00 98.75 246 GLN A C 1
ATOM 1965 O O . GLN A 1 246 ? -18.182 9.615 3.615 1.00 98.75 246 GLN A O 1
ATOM 1970 N N . GLY A 1 247 ? -17.262 9.578 1.565 1.00 98.56 247 GLY A N 1
ATOM 1971 C CA . GLY A 1 247 ? -17.580 10.963 1.194 1.00 98.56 247 GLY A CA 1
ATOM 1972 C C . GLY A 1 247 ? -18.773 11.082 0.234 1.00 98.56 247 GLY A C 1
ATOM 1973 O O . GLY A 1 247 ? -19.350 10.077 -0.192 1.00 98.56 247 GLY A O 1
ATOM 1974 N N . GLU A 1 248 ? -19.118 12.315 -0.148 1.00 97.56 248 GLU A N 1
ATOM 1975 C CA . GLU A 1 248 ? -20.207 12.651 -1.090 1.00 97.56 248 GLU A CA 1
ATOM 1976 C C . GLU A 1 248 ? -19.718 12.878 -2.538 1.00 97.56 248 GLU A C 1
ATOM 1978 O O . GLU A 1 248 ? -20.477 13.316 -3.406 1.00 97.56 248 GLU A O 1
ATOM 1983 N N . GLY A 1 249 ? -18.450 12.563 -2.811 1.00 88.75 249 GLY A N 1
ATOM 1984 C CA . GLY A 1 249 ? -17.772 12.760 -4.092 1.00 88.75 249 GLY A CA 1
ATOM 1985 C C . GLY A 1 249 ? -16.328 13.215 -3.863 1.00 88.75 249 GLY A C 1
ATOM 1986 O O . GLY A 1 249 ? -16.105 14.061 -2.993 1.00 88.75 249 GLY A O 1
ATOM 1987 N N . PRO A 1 250 ? -15.335 12.697 -4.606 1.00 92.56 250 PRO A N 1
ATOM 1988 C CA . PRO A 1 250 ? -13.928 13.021 -4.368 1.00 92.56 250 PRO A CA 1
ATOM 1989 C C . PRO A 1 250 ? -13.566 14.496 -4.615 1.00 92.56 250 PRO A C 1
ATOM 1991 O O . PRO A 1 250 ? -12.564 14.973 -4.093 1.00 92.56 250 PRO A O 1
ATOM 1994 N N . GLU A 1 251 ? -14.382 15.224 -5.376 1.00 91.62 251 GLU A N 1
ATOM 1995 C CA . GLU A 1 251 ? -14.284 16.670 -5.598 1.00 91.62 251 GLU A CA 1
ATOM 1996 C C . GLU A 1 251 ? -15.105 17.511 -4.604 1.00 91.62 251 GLU A C 1
ATOM 1998 O O . GLU A 1 251 ? -14.894 18.718 -4.502 1.00 91.62 251 GLU A O 1
ATOM 2003 N N . LYS A 1 252 ? -16.043 16.889 -3.877 1.00 94.12 252 LYS A N 1
ATOM 2004 C CA . LYS A 1 252 ? -16.968 17.564 -2.947 1.00 94.12 252 LYS A CA 1
ATOM 2005 C C . LYS A 1 252 ? -16.564 17.396 -1.491 1.00 94.12 252 LYS A C 1
ATOM 2007 O O . LYS A 1 252 ? -16.710 18.327 -0.708 1.00 94.12 252 LYS A O 1
ATOM 2012 N N . THR A 1 253 ? -16.078 16.213 -1.130 1.00 98.12 253 THR A N 1
ATOM 2013 C CA . THR A 1 253 ? -15.568 15.884 0.200 1.00 98.12 253 THR A CA 1
ATOM 2014 C C . THR A 1 253 ? -14.063 15.694 0.093 1.00 98.12 253 THR A C 1
ATOM 2016 O O . THR A 1 253 ? -13.593 14.695 -0.455 1.00 98.12 253 THR A O 1
ATOM 2019 N N . VAL A 1 254 ? -13.303 16.658 0.609 1.00 98.31 254 VAL A N 1
ATOM 2020 C CA . VAL A 1 254 ? -11.848 16.717 0.439 1.00 98.31 254 VAL A CA 1
ATOM 2021 C C . VAL A 1 254 ? -11.161 16.844 1.789 1.00 98.31 254 VAL A C 1
ATOM 2023 O O . VAL A 1 254 ? -11.437 17.773 2.538 1.00 98.31 254 VAL A O 1
ATOM 2026 N N . ILE A 1 255 ? -10.212 15.955 2.073 1.00 98.75 255 ILE A N 1
ATOM 2027 C CA . ILE A 1 255 ? -9.269 16.077 3.187 1.00 98.75 255 ILE A CA 1
ATOM 2028 C C . ILE A 1 255 ? -7.984 16.677 2.628 1.00 98.75 255 ILE A C 1
ATOM 2030 O O . ILE A 1 255 ? -7.411 16.135 1.677 1.00 98.75 255 ILE A O 1
ATOM 2034 N N . THR A 1 256 ? -7.530 17.797 3.191 1.00 98.56 256 THR A N 1
ATOM 2035 C CA . THR A 1 256 ? -6.392 18.529 2.630 1.00 98.56 256 THR A CA 1
ATOM 2036 C C . THR A 1 256 ? -5.384 19.045 3.648 1.00 98.56 256 THR A C 1
ATOM 2038 O O . THR A 1 256 ? -5.726 19.573 4.706 1.00 98.56 256 THR A O 1
ATOM 2041 N N . TRP A 1 257 ? -4.110 18.956 3.273 1.00 97.56 257 TRP A N 1
ATOM 2042 C CA . TRP A 1 257 ? -3.001 19.602 3.960 1.00 97.56 257 TRP A CA 1
ATOM 2043 C C . TRP A 1 257 ? -1.956 20.109 2.948 1.00 97.56 257 TRP A C 1
ATOM 2045 O O . TRP A 1 257 ? -2.186 20.095 1.738 1.00 97.56 257 TRP A O 1
ATOM 2055 N N . SER A 1 258 ? -0.828 20.635 3.431 1.00 95.19 258 SER A N 1
ATOM 2056 C CA . SER A 1 258 ? 0.217 21.251 2.593 1.00 95.19 258 SER A CA 1
ATOM 2057 C C . SER A 1 258 ? 1.633 21.035 3.149 1.00 95.19 258 SER A C 1
ATOM 2059 O O . SER A 1 258 ? 2.453 21.955 3.132 1.00 95.19 258 SER A O 1
ATOM 2061 N N . ALA A 1 259 ? 1.896 19.872 3.753 1.00 93.56 259 ALA A N 1
ATOM 2062 C CA . ALA A 1 259 ? 3.209 19.557 4.322 1.00 93.56 259 ALA A CA 1
ATOM 2063 C C . ALA A 1 259 ? 4.114 18.882 3.287 1.00 93.56 259 ALA A C 1
ATOM 2065 O O . ALA A 1 259 ? 3.644 18.086 2.479 1.00 93.56 259 ALA A O 1
ATOM 2066 N N . ASP A 1 260 ? 5.411 19.156 3.383 1.00 93.44 260 ASP A N 1
ATOM 2067 C CA . ASP A 1 260 ? 6.470 18.500 2.620 1.00 93.44 260 ASP A CA 1
ATOM 2068 C C . ASP A 1 260 ? 7.406 17.703 3.551 1.00 93.44 260 ASP A C 1
ATOM 2070 O O . ASP A 1 260 ? 7.259 17.701 4.780 1.00 93.44 260 ASP A O 1
ATOM 2074 N N . ALA A 1 261 ? 8.386 17.017 2.968 1.00 91.81 261 ALA A N 1
ATOM 2075 C CA . ALA A 1 261 ? 9.368 16.227 3.701 1.00 91.81 261 ALA A CA 1
ATOM 2076 C C . ALA A 1 261 ? 10.421 17.048 4.468 1.00 91.81 261 ALA A C 1
ATOM 2078 O O . ALA A 1 261 ? 11.156 16.471 5.274 1.00 91.81 261 ALA A O 1
ATOM 2079 N N . SER A 1 262 ? 10.504 18.371 4.275 1.00 89.06 262 SER A N 1
ATOM 2080 C CA . SER A 1 262 ? 11.516 19.208 4.942 1.00 89.06 262 SER A CA 1
ATOM 2081 C C . SER A 1 262 ? 11.346 19.216 6.464 1.00 89.06 262 SER A C 1
ATOM 2083 O O . SER A 1 262 ? 12.311 19.382 7.210 1.00 89.06 262 SER A O 1
ATOM 2085 N N . ARG A 1 263 ? 10.120 18.975 6.942 1.00 80.69 263 ARG A N 1
ATOM 2086 C CA . ARG A 1 263 ? 9.766 18.941 8.364 1.00 80.69 263 ARG A CA 1
ATOM 2087 C C . ARG A 1 263 ? 9.475 17.515 8.827 1.00 80.69 263 ARG A C 1
ATOM 2089 O O . ARG A 1 263 ? 8.333 17.172 9.117 1.00 80.69 263 ARG A O 1
ATOM 2096 N N . GLY A 1 264 ? 10.515 16.689 8.931 1.00 80.12 264 GLY A N 1
ATOM 2097 C CA . GLY A 1 264 ? 10.423 15.349 9.535 1.00 80.12 264 GLY A CA 1
ATOM 2098 C C . GLY A 1 264 ? 10.332 14.183 8.546 1.00 80.12 264 GLY A C 1
ATOM 2099 O O . GLY A 1 264 ? 9.947 13.085 8.942 1.00 80.12 264 GLY A O 1
ATOM 2100 N N . GLY A 1 265 ? 10.708 14.403 7.284 1.00 89.81 265 GLY A N 1
ATOM 2101 C CA . GLY A 1 265 ? 10.823 13.364 6.264 1.00 89.81 265 GLY A CA 1
ATOM 2102 C C . GLY A 1 265 ? 9.518 13.049 5.532 1.00 89.81 265 GLY A C 1
ATOM 2103 O O . GLY A 1 265 ? 8.430 13.471 5.925 1.00 89.81 265 GLY A O 1
ATOM 2104 N N . THR A 1 266 ? 9.641 12.274 4.454 1.00 91.19 266 THR A N 1
ATOM 2105 C CA . THR A 1 266 ? 8.561 11.962 3.506 1.00 91.19 266 THR A CA 1
ATOM 2106 C C . THR A 1 266 ? 7.295 11.454 4.187 1.00 91.19 266 THR A C 1
ATOM 2108 O O . THR A 1 266 ? 6.222 12.001 3.960 1.00 91.19 266 THR A O 1
ATOM 2111 N N . MET A 1 267 ? 7.406 10.491 5.104 1.00 93.12 267 MET A N 1
ATOM 2112 C CA . MET A 1 267 ? 6.240 9.915 5.794 1.00 93.12 267 MET A CA 1
ATOM 2113 C C . MET A 1 267 ? 5.482 10.947 6.644 1.00 93.12 267 MET A C 1
ATOM 2115 O O . MET A 1 267 ? 4.259 10.884 6.742 1.00 93.12 267 MET A O 1
ATOM 2119 N N . ASN A 1 268 ? 6.178 11.933 7.224 1.00 93.75 268 ASN A N 1
ATOM 2120 C CA . ASN A 1 268 ? 5.533 12.973 8.027 1.00 93.75 268 ASN A CA 1
ATOM 2121 C C . ASN A 1 268 ? 4.788 14.014 7.171 1.00 93.75 268 ASN A C 1
ATOM 2123 O O . ASN A 1 268 ? 3.969 14.766 7.701 1.00 93.75 268 ASN A O 1
ATOM 2127 N N . SER A 1 269 ? 5.018 14.050 5.857 1.00 96.06 269 SER A N 1
ATOM 2128 C CA . SER A 1 269 ? 4.315 14.957 4.939 1.00 96.06 269 SER A CA 1
ATOM 2129 C C . SER A 1 269 ? 2.855 14.554 4.671 1.00 96.06 269 SER A C 1
ATOM 2131 O O . SER A 1 269 ? 2.068 15.388 4.227 1.00 96.06 269 SER A O 1
ATOM 2133 N N . ALA A 1 270 ? 2.475 13.307 4.983 1.00 98.00 270 ALA A N 1
ATOM 2134 C CA . ALA A 1 270 ? 1.176 12.733 4.640 1.00 98.00 270 ALA A CA 1
ATOM 2135 C C . ALA A 1 270 ? -0.013 13.536 5.188 1.00 98.00 270 ALA A C 1
ATOM 2137 O O . ALA A 1 270 ? -0.112 13.772 6.394 1.00 98.00 270 ALA A O 1
ATOM 2138 N N . THR A 1 271 ? -0.932 13.915 4.296 1.00 98.69 271 THR A N 1
ATOM 2139 C CA . THR A 1 271 ? -2.226 14.523 4.659 1.00 98.69 271 THR A CA 1
ATOM 2140 C C . THR A 1 271 ? -3.127 13.502 5.354 1.00 98.69 271 THR A C 1
ATOM 2142 O O . THR A 1 271 ? -3.683 13.782 6.413 1.00 98.69 271 THR A O 1
ATOM 2145 N N . PHE A 1 272 ? -3.224 12.300 4.787 1.00 98.88 272 PHE A N 1
ATOM 2146 C CA . PHE A 1 272 ? -3.983 11.182 5.335 1.00 98.88 272 PHE A CA 1
ATOM 2147 C C . PHE A 1 272 ? -3.079 9.955 5.481 1.00 98.88 272 PHE A C 1
ATOM 2149 O O . PHE A 1 272 ? -2.378 9.588 4.541 1.00 98.88 272 PHE A O 1
ATOM 2156 N N . SER A 1 273 ? -3.105 9.307 6.643 1.00 98.81 273 SER A N 1
ATOM 2157 C CA . SER A 1 273 ? -2.346 8.087 6.922 1.00 98.81 273 SER A CA 1
ATOM 2158 C C . SER A 1 273 ? -3.259 7.013 7.495 1.00 98.81 273 SER A C 1
ATOM 2160 O O . SER A 1 273 ? -3.902 7.238 8.519 1.00 98.81 273 SER A O 1
ATOM 2162 N N . VAL A 1 274 ? -3.265 5.826 6.891 1.00 98.75 274 VAL A N 1
ATOM 2163 C CA . VAL A 1 274 ? -3.998 4.658 7.391 1.00 98.75 274 VAL A CA 1
ATOM 2164 C C . VAL A 1 274 ? -3.063 3.470 7.590 1.00 98.75 274 VAL A C 1
ATOM 2166 O O . VAL A 1 274 ? -2.528 2.900 6.642 1.00 98.75 274 VAL A O 1
ATOM 2169 N N . PHE A 1 275 ? -2.879 3.086 8.853 1.00 98.44 275 PHE A N 1
ATOM 2170 C CA . PHE A 1 275 ? -2.155 1.874 9.254 1.00 98.44 275 PHE A CA 1
ATOM 2171 C C . PHE A 1 275 ? -3.093 0.770 9.760 1.00 98.44 275 PHE A C 1
ATOM 2173 O O . PHE A 1 275 ? -2.642 -0.338 10.042 1.00 98.44 275 PHE A O 1
ATOM 2180 N N . ALA A 1 276 ? -4.388 1.068 9.888 1.00 97.88 276 ALA A N 1
ATOM 2181 C CA . ALA A 1 276 ? -5.425 0.093 10.189 1.00 97.88 276 ALA A CA 1
ATOM 2182 C C . ALA A 1 276 ? -5.591 -0.924 9.055 1.00 97.88 276 ALA A C 1
ATOM 2184 O O . ALA A 1 276 ? -5.528 -0.567 7.876 1.00 97.88 276 ALA A O 1
ATOM 2185 N N . ASN A 1 277 ? -5.830 -2.178 9.440 1.00 98.12 277 ASN A N 1
ATOM 2186 C CA . ASN A 1 277 ? -6.282 -3.213 8.517 1.00 98.12 277 ASN A CA 1
ATOM 2187 C C . ASN A 1 277 ? -7.795 -3.097 8.292 1.00 98.12 277 ASN A C 1
ATOM 2189 O O . ASN A 1 277 ? -8.501 -2.544 9.138 1.00 98.12 277 ASN A O 1
ATOM 2193 N N . ASP A 1 278 ? -8.292 -3.712 7.221 1.00 98.19 278 ASP A N 1
ATOM 2194 C CA . ASP A 1 278 ? -9.728 -3.782 6.924 1.00 98.19 278 ASP A CA 1
ATOM 2195 C C . ASP A 1 278 ? -10.354 -2.378 6.838 1.00 98.19 278 ASP A C 1
ATOM 2197 O O . ASP A 1 278 ? -11.330 -2.053 7.514 1.00 98.19 278 ASP A O 1
ATOM 2201 N N . PHE A 1 279 ? -9.748 -1.513 6.029 1.00 98.81 279 PHE A N 1
ATOM 2202 C CA . PHE A 1 279 ? -10.231 -0.161 5.767 1.00 98.81 279 PHE A CA 1
ATOM 2203 C C . PHE A 1 279 ? -10.808 -0.053 4.353 1.00 98.81 279 PHE A C 1
ATOM 2205 O O . PHE A 1 279 ? -10.226 -0.540 3.384 1.00 98.81 279 PHE A O 1
ATOM 2212 N N . VAL A 1 280 ? -11.939 0.630 4.219 1.00 98.88 280 VAL A N 1
ATOM 2213 C CA . VAL A 1 280 ? -12.564 0.950 2.935 1.00 98.88 280 VAL A CA 1
ATOM 2214 C C . VAL A 1 280 ? -12.732 2.457 2.848 1.00 98.88 280 VAL A C 1
ATOM 2216 O O . VAL A 1 280 ? -13.339 3.046 3.734 1.00 98.88 280 VAL A O 1
ATOM 2219 N N . ALA A 1 281 ? -12.265 3.089 1.776 1.00 98.94 281 ALA A N 1
ATOM 2220 C CA . ALA A 1 281 ? -12.622 4.466 1.448 1.00 98.94 281 ALA A CA 1
ATOM 2221 C C . ALA A 1 281 ? -13.449 4.536 0.165 1.00 98.94 281 ALA A C 1
ATOM 2223 O O . ALA A 1 281 ? -13.210 3.799 -0.793 1.00 98.94 281 ALA A O 1
ATOM 2224 N N . ARG A 1 282 ? -14.429 5.439 0.141 1.00 98.81 282 ARG A N 1
ATOM 2225 C CA . ARG A 1 282 ? -15.355 5.623 -0.976 1.00 98.81 282 ARG A CA 1
ATOM 2226 C C . ARG A 1 282 ? -15.610 7.102 -1.237 1.00 98.81 282 ARG A C 1
ATOM 2228 O O . ARG A 1 282 ? -15.934 7.838 -0.308 1.00 98.81 282 ARG A O 1
ATOM 2235 N N . ASN A 1 283 ? -15.533 7.511 -2.503 1.00 98.25 283 ASN A N 1
ATOM 2236 C CA . ASN A 1 283 ? -15.971 8.825 -2.995 1.00 98.25 283 ASN A CA 1
ATOM 2237 C C . ASN A 1 283 ? -15.449 10.017 -2.169 1.00 98.25 283 ASN A C 1
ATOM 2239 O O . ASN A 1 283 ? -16.214 10.902 -1.786 1.00 98.25 283 ASN A O 1
ATOM 2243 N N . ILE A 1 284 ? -14.154 10.018 -1.857 1.00 98.62 284 ILE A N 1
ATOM 2244 C CA . ILE A 1 284 ? -13.503 11.055 -1.047 1.00 98.62 284 ILE A CA 1
ATOM 2245 C C . ILE A 1 284 ? -12.136 11.417 -1.637 1.00 98.62 284 ILE A C 1
ATOM 2247 O O . ILE A 1 284 ? -11.455 10.556 -2.204 1.00 98.62 284 ILE A O 1
ATOM 2251 N N . GLY A 1 285 ? -11.764 12.694 -1.551 1.00 98.69 285 GLY A N 1
ATOM 2252 C CA . GLY A 1 285 ? -10.497 13.224 -2.045 1.00 98.69 285 GLY A CA 1
ATOM 2253 C C . GLY A 1 285 ? -9.464 13.391 -0.932 1.00 98.69 285 GLY A C 1
ATOM 2254 O O . GLY A 1 285 ? -9.758 13.976 0.108 1.00 98.69 285 GLY A O 1
ATOM 2255 N N . PHE A 1 286 ? -8.240 12.928 -1.167 1.00 98.88 286 PHE A N 1
ATOM 2256 C CA . PHE A 1 286 ? -7.069 13.151 -0.323 1.00 98.88 286 PHE A CA 1
ATOM 2257 C C . PHE A 1 286 ? -6.087 14.043 -1.081 1.00 98.88 286 PHE A C 1
ATOM 2259 O O . PHE A 1 286 ? -5.630 13.681 -2.168 1.00 98.88 286 PHE A O 1
ATOM 2266 N N . VAL A 1 287 ? -5.779 15.221 -0.535 1.00 98.69 287 VAL A N 1
ATOM 2267 C CA . VAL A 1 287 ? -5.065 16.266 -1.279 1.00 98.69 287 VAL A CA 1
ATOM 2268 C C . VAL A 1 287 ? -3.915 16.845 -0.470 1.00 98.69 287 VAL A C 1
ATOM 2270 O O . VAL A 1 287 ? -4.132 17.478 0.563 1.00 98.69 287 VAL A O 1
ATOM 2273 N N . ASN A 1 288 ? -2.699 16.740 -1.001 1.00 97.56 288 ASN A N 1
ATOM 2274 C CA . ASN A 1 288 ? -1.584 17.562 -0.552 1.00 97.56 288 ASN A CA 1
ATOM 2275 C C . ASN A 1 288 ? -1.389 18.723 -1.533 1.00 97.56 288 ASN A C 1
ATOM 2277 O O . ASN A 1 288 ? -1.077 18.532 -2.705 1.00 97.56 288 ASN A O 1
ATOM 2281 N N . THR A 1 289 ? -1.601 19.943 -1.051 1.00 95.38 289 THR A N 1
ATOM 2282 C CA . THR A 1 289 ? -1.527 21.166 -1.867 1.00 95.38 289 THR A CA 1
ATOM 2283 C C . THR A 1 289 ? -0.110 21.714 -2.009 1.00 95.38 289 THR A C 1
ATOM 2285 O O . THR A 1 289 ? 0.088 22.699 -2.722 1.00 95.38 289 THR A O 1
ATOM 2288 N N . PHE A 1 290 ? 0.885 21.092 -1.368 1.00 91.88 290 PHE A N 1
ATOM 2289 C CA . PHE A 1 290 ? 2.277 21.464 -1.567 1.00 91.88 290 PHE A CA 1
ATOM 2290 C C . PHE A 1 290 ? 2.698 21.159 -3.009 1.00 91.88 290 PHE A C 1
ATOM 2292 O O . PHE A 1 290 ? 2.796 20.007 -3.430 1.00 91.88 290 PHE A O 1
ATOM 2299 N N . LYS A 1 291 ? 2.958 22.219 -3.770 1.00 72.00 291 LYS A N 1
ATOM 2300 C CA . LYS A 1 291 ? 3.559 22.162 -5.101 1.00 72.00 291 LYS A CA 1
ATOM 2301 C C . LYS A 1 291 ? 4.878 22.895 -4.993 1.00 72.00 291 LYS A C 1
ATOM 2303 O O . LYS A 1 291 ? 4.886 24.097 -4.728 1.00 72.00 291 LYS A O 1
ATOM 2308 N N . SER A 1 292 ? 5.985 22.177 -5.116 1.00 58.44 292 SER A N 1
ATOM 2309 C CA . SER A 1 292 ? 7.272 22.845 -5.011 1.00 58.44 292 SER A CA 1
ATOM 2310 C C . SER A 1 292 ? 7.498 23.777 -6.200 1.00 58.44 292 SER A C 1
ATOM 2312 O O . SER A 1 292 ? 7.144 23.453 -7.333 1.00 58.44 292 SER A O 1
ATOM 2314 N N . GLY A 1 293 ? 8.122 24.924 -5.930 1.00 61.34 293 GLY A N 1
ATOM 2315 C CA . GLY A 1 293 ? 8.865 25.666 -6.942 1.00 61.34 293 GLY A CA 1
ATOM 2316 C C . GLY A 1 293 ? 10.139 24.913 -7.356 1.00 61.34 293 GLY A C 1
ATOM 2317 O O . GLY A 1 293 ? 10.179 23.687 -7.402 1.00 61.34 293 GLY A O 1
ATOM 2318 N N . SER A 1 294 ? 11.216 25.647 -7.633 1.00 44.25 294 SER A N 1
ATOM 2319 C CA . SER A 1 294 ? 12.499 25.165 -8.180 1.00 44.25 294 SER A CA 1
ATOM 2320 C C . SER A 1 294 ? 13.308 24.174 -7.312 1.00 44.25 294 SER A C 1
ATOM 2322 O O . SER A 1 294 ? 14.481 23.938 -7.592 1.00 44.25 294 SER A O 1
ATOM 2324 N N . GLY A 1 295 ? 12.709 23.550 -6.296 1.00 56.03 295 GLY A N 1
ATOM 2325 C CA . GLY A 1 295 ? 13.325 22.497 -5.488 1.00 56.03 295 GLY A CA 1
ATOM 2326 C C . GLY A 1 295 ? 12.288 21.476 -5.038 1.00 56.03 295 GLY A C 1
ATOM 2327 O O . GLY A 1 295 ? 11.766 21.585 -3.933 1.00 56.03 295 GLY A O 1
ATOM 2328 N N . SER A 1 296 ? 11.932 20.522 -5.903 1.00 61.78 296 SER A N 1
ATOM 2329 C CA . SER A 1 296 ? 10.940 19.481 -5.591 1.00 61.78 296 SER A CA 1
ATOM 2330 C C . SER A 1 296 ? 11.254 18.773 -4.269 1.00 61.78 296 SER A C 1
ATOM 2332 O O . SER A 1 296 ? 12.374 18.310 -4.064 1.00 61.78 296 SER A O 1
ATOM 2334 N N . MET A 1 297 ? 10.263 18.715 -3.378 1.00 85.19 297 MET A N 1
ATOM 2335 C CA . MET A 1 297 ? 10.316 18.014 -2.095 1.00 85.19 297 MET A CA 1
ATOM 2336 C C . MET A 1 297 ? 9.100 17.089 -2.023 1.00 85.19 297 MET A C 1
ATOM 2338 O O . MET A 1 297 ? 8.019 17.454 -2.490 1.00 85.19 297 MET A O 1
ATOM 2342 N N . GLN A 1 298 ? 9.276 15.897 -1.457 1.00 93.69 298 GLN A N 1
ATOM 2343 C CA . GLN A 1 298 ? 8.230 14.881 -1.352 1.00 93.69 298 GLN A CA 1
ATOM 2344 C C . GLN A 1 298 ? 7.050 15.395 -0.516 1.00 93.69 298 GLN A C 1
ATOM 2346 O O . GLN A 1 298 ? 7.264 15.983 0.550 1.00 93.69 298 GLN A O 1
ATOM 2351 N N . ALA A 1 299 ? 5.819 15.157 -0.974 1.00 95.88 299 ALA A N 1
ATOM 2352 C CA . ALA A 1 299 ? 4.606 15.620 -0.307 1.00 95.88 299 ALA A CA 1
ATOM 2353 C C . ALA A 1 299 ? 3.437 14.643 -0.521 1.00 95.88 299 ALA A C 1
ATOM 2355 O O . ALA A 1 299 ? 2.735 14.673 -1.532 1.00 95.88 299 ALA A O 1
ATOM 2356 N N . ILE A 1 300 ? 3.202 13.792 0.478 1.00 98.25 300 ILE A N 1
ATOM 2357 C CA . ILE A 1 300 ? 2.215 12.716 0.406 1.00 98.25 300 ILE A CA 1
ATOM 2358 C C . ILE A 1 300 ? 0.793 13.254 0.619 1.00 98.25 300 ILE A C 1
ATOM 2360 O O . ILE A 1 300 ? 0.499 13.941 1.604 1.00 98.25 300 ILE A O 1
ATOM 2364 N N . ALA A 1 301 ? -0.123 12.883 -0.273 1.00 98.69 301 ALA A N 1
ATOM 2365 C CA . ALA A 1 301 ? -1.561 13.058 -0.092 1.00 98.69 301 ALA A CA 1
ATOM 2366 C C . ALA A 1 301 ? -2.154 11.923 0.753 1.00 98.69 301 ALA A C 1
ATOM 2368 O O . ALA A 1 301 ? -2.839 12.190 1.740 1.00 98.69 301 ALA A O 1
ATOM 2369 N N . ALA A 1 302 ? -1.829 10.667 0.434 1.00 98.88 302 ALA A N 1
ATOM 2370 C CA . ALA A 1 302 ? -2.240 9.519 1.238 1.00 98.88 302 ALA A CA 1
ATOM 2371 C C . ALA A 1 302 ? -1.118 8.495 1.430 1.00 98.88 302 ALA A C 1
ATOM 2373 O O . ALA A 1 302 ? -0.408 8.146 0.488 1.00 98.88 302 ALA A O 1
ATOM 2374 N N . LEU A 1 303 ? -0.999 7.995 2.657 1.00 98.88 303 LEU A N 1
ATOM 2375 C CA . LEU A 1 303 ? -0.095 6.928 3.063 1.00 98.88 303 LEU A CA 1
ATOM 2376 C C . LEU A 1 303 ? -0.921 5.729 3.527 1.00 98.88 303 LEU A C 1
ATOM 2378 O O . LEU A 1 303 ? -1.681 5.824 4.492 1.00 98.88 303 LEU A O 1
ATOM 2382 N N . VAL A 1 304 ? -0.765 4.598 2.844 1.00 98.75 304 VAL A N 1
ATOM 2383 C CA . VAL A 1 304 ? -1.539 3.372 3.075 1.00 98.75 304 VAL A CA 1
ATOM 2384 C C . VAL A 1 304 ? -0.597 2.251 3.508 1.00 98.75 304 VAL A C 1
ATOM 2386 O O . VAL A 1 304 ? 0.212 1.781 2.714 1.00 98.75 304 VAL A O 1
ATOM 2389 N N . GLY A 1 305 ? -0.663 1.848 4.779 1.00 96.94 305 GLY A N 1
ATOM 2390 C CA . GLY A 1 305 ? 0.257 0.868 5.374 1.00 96.94 305 GLY A CA 1
ATOM 2391 C C . GLY A 1 305 ? -0.388 -0.334 6.072 1.00 96.94 305 GLY A C 1
ATOM 2392 O O . GLY A 1 305 ? 0.342 -1.211 6.535 1.00 96.94 305 GLY A O 1
ATOM 2393 N N . GLY A 1 306 ? -1.715 -0.360 6.221 1.00 95.38 306 GLY A N 1
ATOM 2394 C CA . GLY A 1 306 ? -2.444 -1.499 6.791 1.00 95.38 306 GLY A CA 1
ATOM 2395 C C . GLY A 1 306 ? -2.893 -2.506 5.729 1.00 95.38 306 GLY A C 1
ATOM 2396 O O . GLY A 1 306 ? -3.061 -2.163 4.572 1.00 95.38 306 GLY A O 1
ATOM 2397 N N . ASP A 1 307 ? -3.106 -3.761 6.107 1.00 98.44 307 ASP A N 1
ATOM 2398 C CA . ASP A 1 307 ? -3.478 -4.840 5.188 1.00 98.44 307 ASP A CA 1
ATOM 2399 C C . ASP A 1 307 ? -4.990 -4.887 4.899 1.00 98.44 307 ASP A C 1
ATOM 2401 O O . ASP A 1 307 ? -5.801 -4.643 5.791 1.00 98.44 307 ASP A O 1
ATOM 2405 N N . ARG A 1 308 ? -5.373 -5.323 3.690 1.00 98.38 308 ARG A N 1
ATOM 2406 C CA . ARG A 1 308 ? -6.776 -5.475 3.247 1.00 98.38 308 ARG A CA 1
ATOM 2407 C C . ARG A 1 308 ? -7.520 -4.144 3.164 1.00 98.38 308 ARG A C 1
ATOM 2409 O O . ARG A 1 308 ? -8.642 -4.015 3.652 1.00 98.38 308 ARG A O 1
ATOM 2416 N N . ASN A 1 309 ? -6.890 -3.158 2.530 1.00 98.88 309 ASN A N 1
ATOM 2417 C CA . ASN A 1 309 ? -7.480 -1.832 2.360 1.00 98.88 309 ASN A CA 1
ATOM 2418 C C . ASN A 1 309 ? -7.979 -1.622 0.930 1.00 98.88 309 ASN A C 1
ATOM 2420 O O . ASN A 1 309 ? -7.278 -1.952 -0.027 1.00 98.88 309 ASN A O 1
ATOM 2424 N N . SER A 1 310 ? -9.181 -1.068 0.767 1.00 98.88 310 SER A N 1
ATOM 2425 C CA . SER A 1 310 ? -9.730 -0.764 -0.554 1.00 98.88 310 SER A CA 1
ATOM 2426 C C . SER A 1 310 ? -10.220 0.675 -0.694 1.00 98.88 310 SER A C 1
ATOM 2428 O O . SER A 1 310 ? -10.652 1.308 0.265 1.00 98.88 310 SER A O 1
ATOM 2430 N N . PHE A 1 311 ? -10.118 1.210 -1.906 1.00 98.94 311 PHE A N 1
ATOM 2431 C CA . PHE A 1 311 ? -10.458 2.588 -2.245 1.00 98.94 311 PHE A CA 1
ATOM 2432 C C . PHE A 1 311 ? -11.299 2.585 -3.519 1.00 98.94 311 PHE A C 1
ATOM 2434 O O . PHE A 1 311 ? -10.866 2.037 -4.532 1.00 98.94 311 PHE A O 1
ATOM 2441 N N . HIS A 1 312 ? -12.486 3.192 -3.486 1.00 98.81 312 HIS A N 1
ATOM 2442 C CA . HIS A 1 312 ? -13.442 3.160 -4.598 1.00 98.81 312 HIS A CA 1
ATOM 2443 C C . HIS A 1 312 ? -13.905 4.568 -4.954 1.00 98.81 312 HIS A C 1
ATOM 2445 O O . HIS A 1 312 ? -14.513 5.249 -4.131 1.00 98.81 312 HIS A O 1
ATOM 2451 N N . GLY A 1 313 ? -13.636 5.019 -6.180 1.00 97.69 313 GLY A N 1
ATOM 2452 C CA . GLY A 1 313 ? -14.036 6.368 -6.604 1.00 97.69 313 GLY A CA 1
ATOM 2453 C C . GLY A 1 313 ? -13.349 7.492 -5.818 1.00 97.69 313 GLY A C 1
ATOM 2454 O O . GLY A 1 313 ? -13.890 8.588 -5.709 1.00 97.69 313 GLY A O 1
ATOM 2455 N N . CYS A 1 314 ? -12.190 7.221 -5.212 1.00 98.94 314 CYS A N 1
ATOM 2456 C CA . CYS A 1 314 ? -11.415 8.212 -4.466 1.00 98.94 314 CYS A CA 1
ATOM 2457 C C . CYS A 1 314 ? -10.513 9.036 -5.394 1.00 98.94 314 CYS A C 1
ATOM 2459 O O . CYS A 1 314 ? -10.139 8.577 -6.475 1.00 98.94 314 CYS A O 1
ATOM 2461 N N . ALA A 1 315 ? -10.106 10.222 -4.938 1.00 98.81 315 ALA A N 1
ATOM 2462 C CA . ALA A 1 315 ? -9.051 10.999 -5.584 1.00 98.81 315 ALA A CA 1
ATOM 2463 C C . ALA A 1 315 ? -7.834 11.148 -4.670 1.00 98.81 315 ALA A C 1
ATOM 2465 O O . ALA A 1 315 ? -7.975 11.391 -3.475 1.00 98.81 315 ALA A O 1
ATOM 2466 N N . PHE A 1 316 ? -6.643 11.044 -5.247 1.00 98.94 316 PHE A N 1
ATOM 2467 C CA . PHE A 1 316 ? -5.362 11.288 -4.594 1.00 98.94 316 PHE A CA 1
ATOM 2468 C C . PHE A 1 316 ? -4.628 12.346 -5.406 1.00 98.94 316 PHE A C 1
ATOM 2470 O O . PHE A 1 316 ? -4.291 12.101 -6.564 1.00 98.94 316 PHE A O 1
ATOM 2477 N N . ILE A 1 317 ? -4.426 13.531 -4.836 1.00 98.56 317 ILE A N 1
ATOM 2478 C CA . ILE A 1 317 ? -3.923 14.688 -5.584 1.00 98.56 317 ILE A CA 1
ATOM 2479 C C . ILE A 1 317 ? -2.712 15.273 -4.869 1.00 98.56 317 ILE A C 1
ATOM 2481 O O . ILE A 1 317 ? -2.783 15.645 -3.698 1.00 98.56 317 ILE A O 1
ATOM 2485 N N . GLY A 1 318 ? -1.604 15.364 -5.595 1.00 95.94 318 GLY A N 1
ATOM 2486 C CA . GLY A 1 318 ? -0.348 15.915 -5.109 1.00 95.94 318 GLY A CA 1
ATOM 2487 C C . GLY A 1 318 ? 0.589 16.245 -6.265 1.00 95.94 318 GLY A C 1
ATOM 2488 O O . GLY A 1 318 ? 0.145 16.602 -7.357 1.00 95.94 318 GLY A O 1
ATOM 2489 N N . TYR A 1 319 ? 1.893 16.144 -6.018 1.00 95.06 319 TYR A N 1
ATOM 2490 C CA . TYR A 1 319 ? 2.914 16.398 -7.031 1.00 95.06 319 TYR A CA 1
ATOM 2491 C C . TYR A 1 319 ? 4.011 15.330 -7.009 1.00 95.06 319 TYR A C 1
ATOM 2493 O O . TYR A 1 319 ? 3.970 14.396 -7.805 1.00 95.06 319 TYR A O 1
ATOM 2501 N N . GLN A 1 320 ? 4.979 15.440 -6.101 1.00 95.56 320 GLN A N 1
ATOM 2502 C CA . GLN A 1 320 ? 5.957 14.385 -5.852 1.00 95.56 320 GLN A CA 1
ATOM 2503 C C . GLN A 1 320 ? 5.481 13.513 -4.687 1.00 95.56 320 GLN A C 1
ATOM 2505 O O . GLN A 1 320 ? 5.097 14.054 -3.651 1.00 95.56 320 GLN A O 1
ATOM 2510 N N . ASP A 1 321 ? 5.558 12.189 -4.846 1.00 97.19 321 ASP A N 1
ATOM 2511 C CA . ASP A 1 321 ? 5.223 11.196 -3.815 1.00 97.19 321 ASP A CA 1
ATOM 2512 C C . ASP A 1 321 ? 3.745 11.253 -3.360 1.00 97.19 321 ASP A C 1
ATOM 2514 O O . ASP A 1 321 ? 3.435 11.068 -2.186 1.00 97.19 321 ASP A O 1
ATOM 2518 N N . THR A 1 322 ? 2.807 11.512 -4.281 1.00 98.56 322 THR A N 1
ATOM 2519 C CA . THR A 1 322 ? 1.374 11.705 -3.976 1.00 98.56 322 THR A CA 1
ATOM 2520 C C . THR A 1 322 ? 0.743 10.556 -3.172 1.00 98.56 322 THR A C 1
ATOM 2522 O O . THR A 1 322 ? 0.115 10.798 -2.137 1.00 98.56 322 THR A O 1
ATOM 2525 N N . LEU A 1 323 ? 0.855 9.315 -3.651 1.00 98.88 323 LEU A N 1
ATOM 2526 C CA . LEU A 1 323 ? 0.293 8.119 -3.024 1.00 98.88 323 LEU A CA 1
ATOM 2527 C C . LEU A 1 323 ? 1.429 7.206 -2.567 1.00 98.88 323 LEU A C 1
ATOM 2529 O O . LEU A 1 323 ? 2.073 6.534 -3.374 1.00 98.88 323 LEU A O 1
ATOM 2533 N N . CYS A 1 324 ? 1.638 7.163 -1.253 1.00 98.81 324 CYS A N 1
ATOM 2534 C CA . CYS A 1 324 ? 2.515 6.193 -0.618 1.00 98.81 324 CYS A CA 1
ATOM 2535 C C . CYS A 1 324 ? 1.725 4.910 -0.341 1.00 98.81 324 CYS A C 1
ATOM 2537 O O . CYS A 1 324 ? 1.122 4.740 0.721 1.00 98.81 324 CYS A O 1
ATOM 2539 N N . ASP A 1 325 ? 1.722 4.008 -1.315 1.00 98.69 325 ASP A N 1
ATOM 2540 C CA . ASP A 1 325 ? 1.223 2.641 -1.197 1.00 98.69 325 ASP A CA 1
ATOM 2541 C C . ASP A 1 325 ? 2.258 1.781 -0.446 1.00 98.69 325 ASP A C 1
ATOM 2543 O O . ASP A 1 325 ? 3.031 1.002 -1.017 1.00 98.69 325 ASP A O 1
ATOM 2547 N N . TYR A 1 326 ? 2.352 2.040 0.859 1.00 97.38 326 TYR A N 1
ATOM 2548 C CA . TYR A 1 326 ? 3.491 1.684 1.689 1.00 97.38 326 TYR A CA 1
ATOM 2549 C C . TYR A 1 326 ? 3.639 0.176 1.880 1.00 97.38 326 TYR A C 1
ATOM 2551 O O . TYR A 1 326 ? 4.632 -0.383 1.431 1.00 97.38 326 TYR A O 1
ATOM 2559 N N . LEU A 1 327 ? 2.704 -0.493 2.554 1.00 93.81 327 LEU A N 1
ATOM 2560 C CA . LEU A 1 327 ? 2.791 -1.922 2.870 1.00 93.81 327 LEU A CA 1
ATOM 2561 C C . LEU A 1 327 ? 1.388 -2.502 3.036 1.00 93.81 327 LEU A C 1
ATOM 2563 O O . LEU A 1 327 ? 0.517 -1.822 3.560 1.00 93.81 327 LEU A O 1
ATOM 2567 N N . GLY A 1 328 ? 1.202 -3.768 2.663 1.00 96.62 328 GLY A N 1
ATOM 2568 C CA . GLY A 1 328 ? -0.080 -4.463 2.784 1.00 96.62 328 GLY A CA 1
ATOM 2569 C C . GLY A 1 328 ? -0.659 -4.829 1.424 1.00 96.62 328 GLY A C 1
ATOM 2570 O O . GLY A 1 328 ? -0.015 -4.634 0.390 1.00 96.62 328 GLY A O 1
ATOM 2571 N N . ARG A 1 329 ? -1.849 -5.432 1.437 1.00 98.56 329 ARG A N 1
ATOM 2572 C CA . ARG A 1 329 ? -2.599 -5.802 0.233 1.00 98.56 329 ARG A CA 1
ATOM 2573 C C . ARG A 1 329 ? -3.705 -4.793 0.002 1.00 98.56 329 ARG A C 1
ATOM 2575 O O . ARG A 1 329 ? -4.569 -4.646 0.872 1.00 98.56 329 ARG A O 1
ATOM 2582 N N . HIS A 1 330 ? -3.688 -4.128 -1.149 1.00 98.88 330 HIS A N 1
ATOM 2583 C CA . HIS A 1 330 ? -4.608 -3.029 -1.424 1.00 98.88 330 HIS A CA 1
ATOM 2584 C C . HIS A 1 330 ? -5.338 -3.170 -2.757 1.00 98.88 330 HIS A C 1
ATOM 2586 O O . HIS A 1 330 ? -4.852 -3.779 -3.712 1.00 98.88 330 HIS A O 1
ATOM 2592 N N . TYR A 1 331 ? -6.524 -2.574 -2.823 1.00 98.88 331 TYR A N 1
ATOM 2593 C CA . TYR A 1 331 ? -7.337 -2.545 -4.031 1.00 98.88 331 TYR A CA 1
ATOM 2594 C C . TYR A 1 331 ? -7.865 -1.137 -4.296 1.00 98.88 331 TYR A C 1
ATOM 2596 O O . TYR A 1 331 ? -8.587 -0.577 -3.478 1.00 98.88 331 TYR A O 1
ATOM 2604 N N . PHE A 1 332 ? -7.533 -0.567 -5.448 1.00 98.94 332 PHE A N 1
ATOM 2605 C CA . PHE A 1 332 ? -8.005 0.748 -5.876 1.00 98.94 332 PHE A CA 1
ATOM 2606 C C . PHE A 1 332 ? -8.895 0.564 -7.105 1.00 98.94 332 PHE A C 1
ATOM 2608 O O . PHE A 1 332 ? -8.433 0.022 -8.103 1.00 98.94 332 PHE A O 1
ATOM 2615 N N . ASP A 1 333 ? -10.153 1.001 -7.061 1.00 98.88 333 ASP A N 1
ATOM 2616 C CA . ASP A 1 333 ? -11.114 0.848 -8.160 1.00 98.88 333 ASP A CA 1
ATOM 2617 C C . ASP A 1 333 ? -11.725 2.191 -8.553 1.00 98.88 333 ASP A C 1
ATOM 2619 O O . ASP A 1 333 ? -12.309 2.893 -7.726 1.00 98.88 333 ASP A O 1
ATOM 2623 N N . ARG A 1 334 ? -11.626 2.542 -9.840 1.00 98.62 334 ARG A N 1
ATOM 2624 C CA . ARG A 1 334 ? -12.146 3.814 -10.379 1.00 98.62 334 ARG A CA 1
ATOM 2625 C C . ARG A 1 334 ? -11.602 5.054 -9.652 1.00 98.62 334 ARG A C 1
ATOM 2627 O O . ARG A 1 334 ? -12.307 6.049 -9.518 1.00 98.62 334 ARG A O 1
ATOM 2634 N N . CYS A 1 335 ? -10.361 5.000 -9.171 1.00 98.94 335 CYS A N 1
ATOM 2635 C CA . CYS A 1 335 ? -9.727 6.127 -8.488 1.00 98.94 335 CYS A CA 1
ATOM 2636 C C . CYS A 1 335 ? -9.038 7.085 -9.471 1.00 98.94 335 CYS A C 1
ATOM 2638 O O . CYS A 1 335 ? -8.523 6.667 -10.511 1.00 98.94 335 CYS A O 1
ATOM 2640 N N . TRP A 1 336 ? -8.974 8.363 -9.103 1.00 98.81 336 TRP A N 1
ATOM 2641 C CA . TRP A 1 336 ? -8.138 9.374 -9.752 1.00 98.81 336 TRP A CA 1
ATOM 2642 C C . TRP A 1 336 ? -6.844 9.552 -8.960 1.00 98.81 336 TRP A C 1
ATOM 2644 O O . TRP A 1 336 ? -6.895 9.801 -7.758 1.00 98.81 336 TRP A O 1
ATOM 2654 N N . ILE A 1 337 ? -5.687 9.432 -9.604 1.00 98.94 337 ILE A N 1
ATOM 2655 C CA . ILE A 1 337 ? -4.386 9.591 -8.946 1.00 98.94 337 ILE A CA 1
ATOM 2656 C C . ILE A 1 337 ? -3.550 10.578 -9.754 1.00 98.94 337 ILE A C 1
ATOM 2658 O O . ILE A 1 337 ? -3.271 10.330 -10.924 1.00 98.94 337 ILE A O 1
ATOM 2662 N N . GLU A 1 338 ? -3.155 11.689 -9.136 1.00 98.44 338 GLU A N 1
ATOM 2663 C CA . GLU A 1 338 ? -2.491 12.810 -9.801 1.00 98.44 338 GLU A CA 1
ATOM 2664 C C . GLU A 1 338 ? -1.127 13.152 -9.193 1.00 98.44 338 GLU A C 1
ATOM 2666 O O . GLU A 1 338 ? -0.986 13.296 -7.977 1.00 98.44 338 GLU A O 1
ATOM 2671 N N . GLY A 1 339 ? -0.123 13.351 -10.045 1.00 96.44 339 GLY A N 1
ATOM 2672 C CA . GLY A 1 339 ? 1.185 13.844 -9.619 1.00 96.44 339 GLY A CA 1
ATOM 2673 C C . GLY A 1 339 ? 2.179 13.970 -10.767 1.00 96.44 339 GLY A C 1
ATOM 2674 O O . GLY A 1 339 ? 1.795 14.124 -11.921 1.00 96.44 339 GLY A O 1
ATOM 2675 N N . ALA A 1 340 ? 3.470 13.944 -10.458 1.00 94.12 340 ALA A N 1
ATOM 2676 C CA . ALA A 1 340 ? 4.554 14.094 -11.423 1.00 94.12 340 ALA A CA 1
ATOM 2677 C C . ALA A 1 340 ? 5.708 13.122 -11.139 1.00 94.12 340 ALA A C 1
ATOM 2679 O O . ALA A 1 340 ? 6.022 12.266 -11.962 1.00 94.12 340 ALA A O 1
ATOM 2680 N N . ILE A 1 341 ? 6.337 13.216 -9.967 1.00 94.94 341 ILE A N 1
ATOM 2681 C CA . ILE A 1 341 ? 7.526 12.420 -9.629 1.00 94.94 341 ILE A CA 1
ATOM 2682 C C . ILE A 1 341 ? 7.124 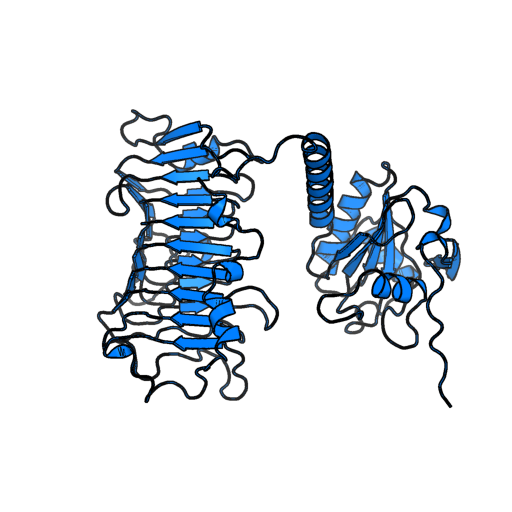11.324 -8.647 1.00 94.94 341 ILE A C 1
ATOM 2684 O O . ILE A 1 341 ? 6.622 11.635 -7.571 1.00 94.94 341 ILE A O 1
ATOM 2688 N N . ASP A 1 342 ? 7.350 10.063 -9.020 1.00 96.88 342 ASP A N 1
ATOM 2689 C CA . ASP A 1 342 ? 7.097 8.874 -8.193 1.00 96.88 342 ASP A CA 1
ATOM 2690 C C . ASP A 1 342 ? 5.723 8.882 -7.520 1.00 96.88 342 ASP A C 1
ATOM 2692 O O . ASP A 1 342 ? 5.564 8.499 -6.362 1.00 96.88 342 ASP A O 1
ATOM 2696 N N . PHE A 1 343 ? 4.708 9.377 -8.228 1.00 97.81 343 PHE A N 1
ATOM 2697 C CA . PHE A 1 343 ? 3.475 9.766 -7.555 1.00 97.81 343 PHE A CA 1
ATOM 2698 C C . PHE A 1 343 ? 2.641 8.571 -7.065 1.00 97.81 343 PHE A C 1
ATOM 2700 O O . PHE A 1 343 ? 1.705 8.767 -6.292 1.00 97.81 343 PHE A O 1
ATOM 2707 N N . ILE A 1 344 ? 3.004 7.345 -7.456 1.00 98.88 344 ILE A N 1
ATOM 2708 C CA . ILE A 1 344 ? 2.604 6.094 -6.804 1.00 98.88 344 ILE A CA 1
ATOM 2709 C C . ILE A 1 344 ? 3.868 5.324 -6.416 1.00 98.88 344 ILE A C 1
ATOM 2711 O O . ILE A 1 344 ? 4.587 4.811 -7.276 1.00 98.88 344 ILE A O 1
ATOM 2715 N N . PHE A 1 345 ? 4.146 5.195 -5.124 1.00 98.75 345 PHE A N 1
ATOM 2716 C CA . PHE A 1 345 ? 5.380 4.565 -4.648 1.00 98.75 345 PHE A CA 1
ATOM 2717 C C . PHE A 1 345 ? 5.161 3.754 -3.375 1.00 98.75 345 PHE A C 1
ATOM 2719 O O . PHE A 1 345 ? 4.200 3.980 -2.643 1.00 98.75 345 PHE A O 1
ATOM 2726 N N . GLY A 1 346 ? 6.067 2.814 -3.099 1.00 97.88 346 GLY A N 1
ATOM 2727 C CA . GLY A 1 346 ? 6.022 1.993 -1.887 1.00 97.88 346 GLY A CA 1
ATOM 2728 C C . GLY A 1 346 ? 6.280 0.508 -2.130 1.00 97.88 346 GLY A C 1
ATOM 2729 O O . GLY A 1 346 ? 6.902 0.124 -3.123 1.00 97.88 346 GLY A O 1
ATOM 2730 N N . PHE A 1 347 ? 5.834 -0.327 -1.191 1.00 97.31 347 PHE A N 1
ATOM 2731 C CA . PHE A 1 347 ? 6.086 -1.774 -1.139 1.00 97.31 347 PHE A CA 1
ATOM 2732 C C . PHE A 1 347 ? 4.795 -2.605 -1.213 1.00 97.31 347 PHE A C 1
ATOM 2734 O O . PHE A 1 347 ? 4.851 -3.825 -1.040 1.00 97.31 347 PHE A O 1
ATOM 2741 N N . GLY A 1 348 ? 3.645 -1.952 -1.409 1.00 97.19 348 GLY A N 1
ATOM 2742 C CA . GLY A 1 348 ? 2.331 -2.583 -1.430 1.00 97.19 348 GLY A CA 1
ATOM 2743 C C . GLY A 1 348 ? 2.190 -3.708 -2.457 1.00 97.19 348 GLY A C 1
ATOM 2744 O O . GLY A 1 348 ? 2.858 -3.758 -3.493 1.00 97.19 348 GLY A O 1
ATOM 2745 N N . GLN A 1 349 ? 1.293 -4.640 -2.151 1.00 98.19 349 GLN A N 1
ATOM 2746 C CA . GLN A 1 349 ? 0.799 -5.646 -3.080 1.00 98.19 349 GLN A CA 1
ATOM 2747 C C . GLN A 1 349 ? -0.586 -5.214 -3.546 1.00 98.19 349 GLN A C 1
ATOM 2749 O O . GLN A 1 349 ? -1.582 -5.471 -2.869 1.00 98.19 349 GLN A O 1
ATOM 2754 N N . SER A 1 350 ? -0.645 -4.542 -4.690 1.00 98.75 350 SER A N 1
ATOM 2755 C CA . SER A 1 350 ? -1.806 -3.718 -5.009 1.00 98.75 350 SER A CA 1
ATOM 2756 C C . SER A 1 350 ? -2.298 -3.913 -6.428 1.00 98.75 350 SER A C 1
ATOM 2758 O O . SER A 1 350 ? -1.512 -3.987 -7.375 1.00 98.75 350 SER A O 1
ATOM 2760 N N . ILE A 1 351 ? -3.622 -3.942 -6.568 1.00 98.88 351 ILE A N 1
ATOM 2761 C CA . ILE A 1 351 ? -4.297 -3.852 -7.861 1.00 98.88 351 ILE A CA 1
ATOM 2762 C C . ILE A 1 351 ? -4.967 -2.483 -7.965 1.00 98.88 351 ILE A C 1
ATOM 2764 O O . ILE A 1 351 ? -5.758 -2.095 -7.108 1.00 98.88 351 ILE A O 1
ATOM 2768 N N . TYR A 1 352 ? -4.672 -1.790 -9.055 1.00 98.94 352 TYR A N 1
ATOM 2769 C CA . TYR A 1 352 ? -5.288 -0.548 -9.488 1.00 98.94 352 TYR A CA 1
ATOM 2770 C C . TYR A 1 352 ? -6.146 -0.865 -10.703 1.00 98.94 352 TYR A C 1
ATOM 2772 O O . TYR A 1 352 ? -5.631 -1.201 -11.765 1.00 98.94 352 TYR A O 1
ATOM 2780 N N . ASN A 1 353 ? -7.457 -0.799 -10.552 1.00 98.88 353 ASN A N 1
ATOM 2781 C CA . ASN A 1 353 ? -8.403 -1.257 -11.548 1.00 98.88 353 ASN A CA 1
ATOM 2782 C C . ASN A 1 353 ? -9.282 -0.100 -12.025 1.00 98.88 353 ASN A C 1
ATOM 2784 O O . ASN A 1 353 ? -9.939 0.570 -11.230 1.00 98.88 353 ASN A O 1
ATOM 2788 N N . ARG A 1 354 ? -9.311 0.142 -13.340 1.00 98.75 354 ARG A N 1
ATOM 2789 C CA . ARG A 1 354 ? -10.076 1.246 -13.952 1.00 98.75 354 ARG A CA 1
ATOM 2790 C C . ARG A 1 354 ? -9.734 2.624 -13.374 1.00 98.75 354 ARG A C 1
ATOM 2792 O O . ARG A 1 354 ? -10.582 3.512 -13.345 1.00 98.75 354 ARG A O 1
ATOM 2799 N N . CYS A 1 355 ? -8.508 2.802 -12.892 1.00 98.94 355 CYS A N 1
ATOM 2800 C CA . CYS A 1 355 ? -8.038 4.073 -12.354 1.00 98.94 355 CYS A CA 1
ATOM 2801 C C . CYS A 1 355 ? -7.565 5.008 -13.474 1.00 98.94 355 CYS A C 1
ATOM 2803 O O . CYS A 1 355 ? -7.137 4.566 -14.544 1.00 98.94 355 CYS A O 1
ATOM 2805 N N . VAL A 1 356 ? -7.588 6.311 -13.199 1.00 98.88 356 VAL A N 1
ATOM 2806 C CA . VAL A 1 356 ? -6.940 7.323 -14.037 1.00 98.88 356 VAL A CA 1
ATOM 2807 C C . VAL A 1 356 ? -5.654 7.774 -13.362 1.00 98.88 356 VAL A C 1
ATOM 2809 O O . VAL A 1 356 ? -5.683 8.237 -12.224 1.00 98.88 356 VAL A O 1
ATOM 2812 N N . LEU A 1 357 ? -4.536 7.645 -14.073 1.00 98.88 357 LEU A N 1
ATOM 2813 C CA . LEU A 1 357 ? -3.220 8.104 -13.638 1.00 98.88 357 LEU A CA 1
ATOM 2814 C C . LEU A 1 357 ? -2.897 9.404 -14.380 1.00 98.88 357 LEU A C 1
ATOM 2816 O O . LEU A 1 357 ? -2.601 9.373 -15.575 1.00 98.88 357 LEU A O 1
ATOM 2820 N N . ASN A 1 358 ? -3.001 10.542 -13.697 1.00 98.50 358 ASN A N 1
ATOM 2821 C CA . ASN A 1 358 ? -2.855 11.872 -14.279 1.00 98.50 358 ASN A CA 1
ATOM 2822 C C . ASN A 1 358 ? -1.487 12.487 -13.941 1.00 98.50 358 ASN A C 1
ATOM 2824 O O . ASN A 1 358 ? -1.277 13.016 -12.853 1.00 98.50 358 ASN A O 1
ATOM 2828 N N . SER A 1 359 ? -0.552 12.434 -14.888 1.00 97.25 359 SER A N 1
ATOM 2829 C CA . SER A 1 359 ? 0.737 13.117 -14.801 1.00 97.25 359 SER A CA 1
ATOM 2830 C C . SER A 1 359 ? 0.605 14.588 -15.215 1.00 97.25 359 SER A C 1
ATOM 2832 O O . SER A 1 359 ? 0.274 14.897 -16.364 1.00 97.25 359 SER A O 1
ATOM 2834 N N . VAL A 1 360 ? 0.887 15.504 -14.287 1.00 94.75 360 VAL A N 1
ATOM 2835 C CA . VAL A 1 360 ? 0.747 16.955 -14.515 1.00 94.75 360 VAL A CA 1
ATOM 2836 C C . VAL A 1 360 ? 2.010 17.623 -15.051 1.00 94.75 360 VAL A C 1
ATOM 2838 O O . VAL A 1 360 ? 1.910 18.702 -15.633 1.00 94.75 360 VAL A O 1
ATOM 2841 N N . ASP A 1 361 ? 3.180 16.996 -14.887 1.00 93.31 361 ASP A N 1
ATOM 2842 C CA . ASP A 1 361 ? 4.467 17.577 -15.303 1.00 93.31 361 ASP A CA 1
ATOM 2843 C C . ASP A 1 361 ? 5.466 16.554 -15.877 1.00 93.31 361 ASP A C 1
ATOM 2845 O O . ASP A 1 361 ? 6.674 16.780 -15.906 1.00 93.31 361 ASP A O 1
ATOM 2849 N N . GLY A 1 362 ? 4.979 15.409 -16.362 1.00 92.81 362 GLY A N 1
ATOM 2850 C CA . GLY A 1 362 ? 5.841 14.310 -16.794 1.00 92.81 362 GLY A CA 1
ATOM 2851 C C . GLY A 1 362 ? 6.320 13.487 -15.596 1.00 92.81 362 GLY A C 1
ATOM 2852 O O . GLY A 1 362 ? 5.523 13.156 -14.719 1.00 92.81 362 GLY A O 1
ATOM 2853 N N . GLY A 1 363 ? 7.610 13.151 -15.563 1.00 94.31 363 GLY A N 1
ATOM 2854 C CA . GLY A 1 363 ? 8.226 12.415 -14.455 1.00 94.31 363 GLY A CA 1
ATOM 2855 C C . GLY A 1 363 ? 7.983 10.906 -14.518 1.00 94.31 363 GLY A C 1
ATOM 2856 O O . GLY A 1 363 ? 8.103 10.310 -15.590 1.00 94.31 363 GLY A O 1
ATOM 2857 N N . TRP A 1 364 ? 7.683 10.290 -13.374 1.00 97.31 364 TRP A N 1
ATOM 2858 C CA . TRP A 1 364 ? 7.531 8.840 -13.225 1.00 97.31 364 TRP A CA 1
ATOM 2859 C C . TRP A 1 364 ? 6.217 8.533 -12.529 1.00 97.31 364 TRP A C 1
ATOM 2861 O O . TRP A 1 364 ? 5.972 8.983 -11.410 1.00 97.31 364 TRP A O 1
ATOM 2871 N N . LEU A 1 365 ? 5.382 7.738 -13.193 1.00 98.62 365 LEU A N 1
ATOM 2872 C CA . LEU A 1 365 ? 4.099 7.329 -12.635 1.00 98.62 365 LEU A CA 1
ATOM 2873 C C . LEU A 1 365 ? 4.284 6.459 -11.392 1.00 98.62 365 LEU A C 1
ATOM 2875 O O . LEU A 1 365 ? 3.566 6.628 -10.409 1.00 98.62 365 LEU A O 1
ATOM 2879 N N . THR A 1 366 ? 5.246 5.532 -11.439 1.00 98.75 366 THR A N 1
ATOM 2880 C CA . THR A 1 366 ? 5.436 4.533 -10.385 1.00 98.75 366 THR A CA 1
ATOM 2881 C C . THR A 1 366 ? 6.881 4.411 -9.907 1.00 98.75 366 THR A C 1
ATOM 2883 O O . THR A 1 366 ? 7.823 4.508 -10.693 1.00 98.75 366 THR A O 1
ATOM 2886 N N . ALA A 1 367 ? 7.046 4.127 -8.615 1.00 98.00 367 ALA A N 1
ATOM 2887 C CA . ALA A 1 367 ? 8.314 3.770 -7.985 1.00 98.00 367 ALA A CA 1
ATOM 2888 C C . ALA A 1 367 ? 8.097 2.641 -6.959 1.00 98.00 367 ALA A C 1
ATOM 2890 O O . ALA A 1 367 ? 8.070 2.851 -5.745 1.00 98.00 367 ALA A O 1
ATOM 2891 N N . HIS A 1 368 ? 7.879 1.418 -7.452 1.00 97.12 368 HIS A N 1
ATOM 2892 C CA . HIS A 1 368 ? 7.708 0.247 -6.586 1.00 97.12 368 HIS A CA 1
ATOM 2893 C C . HIS A 1 368 ? 9.049 -0.189 -5.985 1.00 97.12 368 HIS A C 1
ATOM 2895 O O . HIS A 1 368 ? 10.074 -0.101 -6.652 1.00 97.12 368 HIS A O 1
ATOM 2901 N N . ALA A 1 369 ? 9.058 -0.708 -4.757 1.00 93.00 369 ALA A N 1
ATOM 2902 C CA . ALA A 1 369 ? 10.292 -1.027 -4.038 1.00 93.00 369 ALA A CA 1
ATOM 2903 C C . ALA A 1 369 ? 10.338 -2.421 -3.411 1.00 93.00 369 ALA A C 1
ATOM 2905 O O . ALA A 1 369 ? 10.991 -2.605 -2.381 1.00 93.00 369 ALA A O 1
ATOM 2906 N N . LYS A 1 370 ? 9.707 -3.421 -4.044 1.00 90.94 370 LYS A N 1
ATOM 2907 C CA . LYS A 1 370 ? 9.744 -4.831 -3.607 1.00 90.94 370 LYS A CA 1
ATOM 2908 C C . LYS A 1 370 ? 11.096 -5.214 -2.985 1.00 90.94 370 LYS A C 1
ATOM 2910 O O . LYS A 1 370 ? 12.138 -5.117 -3.630 1.00 90.94 370 LYS A O 1
ATOM 2915 N N . MET A 1 371 ? 11.062 -5.674 -1.735 1.00 82.94 371 MET A N 1
ATOM 2916 C CA . MET A 1 371 ? 12.267 -5.855 -0.912 1.00 82.94 371 MET A CA 1
ATOM 2917 C C . MET A 1 371 ? 13.162 -7.033 -1.330 1.00 82.94 371 MET A C 1
ATOM 2919 O O . MET A 1 371 ? 14.304 -7.121 -0.896 1.00 82.94 371 MET A O 1
ATOM 2923 N N . GLY A 1 372 ? 12.640 -7.977 -2.110 1.00 85.19 372 GLY A N 1
ATOM 2924 C CA . GLY A 1 372 ? 13.323 -9.224 -2.458 1.00 85.19 372 GLY A CA 1
ATOM 2925 C C . GLY A 1 372 ? 12.524 -10.014 -3.488 1.00 85.19 372 GLY A C 1
ATOM 2926 O O . GLY A 1 372 ? 11.311 -9.834 -3.562 1.00 85.19 372 GLY A O 1
ATOM 2927 N N . ALA A 1 373 ? 13.165 -10.907 -4.247 1.00 83.00 373 ALA A N 1
ATOM 2928 C CA . ALA A 1 373 ? 12.497 -11.741 -5.258 1.00 83.00 373 ALA A CA 1
ATOM 2929 C C . ALA A 1 373 ? 11.259 -12.477 -4.706 1.00 83.00 373 ALA A C 1
ATOM 2931 O O . ALA A 1 373 ? 10.186 -12.433 -5.313 1.00 83.00 373 ALA A O 1
ATOM 2932 N N . ASP A 1 374 ? 11.397 -13.058 -3.511 1.00 83.38 374 ASP A N 1
ATOM 2933 C CA . ASP A 1 374 ? 10.364 -13.866 -2.847 1.00 83.38 374 ASP A CA 1
ATOM 2934 C C . ASP A 1 374 ? 9.407 -13.049 -1.964 1.00 83.38 374 ASP A C 1
ATOM 2936 O O . ASP A 1 374 ? 8.496 -13.609 -1.350 1.00 83.38 374 ASP A O 1
ATOM 2940 N N . SER A 1 375 ? 9.620 -11.737 -1.837 1.00 80.94 375 SER A N 1
ATOM 2941 C CA . SER A 1 375 ? 8.734 -10.886 -1.041 1.00 80.94 375 SER A CA 1
ATOM 2942 C C . SER A 1 375 ? 7.392 -10.702 -1.762 1.00 80.94 375 SER A C 1
ATOM 2944 O O . SER A 1 375 ? 7.380 -10.534 -2.987 1.00 80.94 375 SER A O 1
ATOM 2946 N N . PRO A 1 376 ? 6.254 -10.689 -1.046 1.00 84.81 376 PRO A N 1
ATOM 2947 C CA . PRO A 1 376 ? 5.016 -10.186 -1.629 1.00 84.81 376 PRO A CA 1
ATOM 2948 C C . PRO A 1 376 ? 5.201 -8.711 -2.011 1.00 84.81 376 PRO A C 1
ATOM 2950 O O . PRO A 1 376 ? 6.069 -8.025 -1.463 1.00 84.81 376 PRO A O 1
ATOM 2953 N N . GLY A 1 377 ? 4.410 -8.239 -2.966 1.00 92.62 377 GLY A N 1
ATOM 2954 C CA . GLY A 1 377 ? 4.478 -6.863 -3.449 1.00 92.62 377 GLY A CA 1
ATOM 2955 C C . GLY A 1 377 ? 4.470 -6.783 -4.967 1.00 92.62 377 GLY A C 1
ATOM 2956 O O . GLY A 1 377 ? 4.922 -7.694 -5.667 1.00 92.62 377 GLY A O 1
ATOM 2957 N N . GLY A 1 378 ? 3.964 -5.668 -5.463 1.00 97.88 378 GLY A N 1
ATOM 2958 C CA . GLY A 1 378 ? 3.853 -5.360 -6.878 1.00 97.88 378 GLY A CA 1
ATOM 2959 C C . GLY A 1 378 ? 2.665 -4.450 -7.118 1.00 97.88 378 GLY A C 1
ATOM 2960 O O . GLY A 1 378 ? 1.636 -4.588 -6.456 1.00 97.88 378 GLY A O 1
ATOM 2961 N N . PHE A 1 379 ? 2.799 -3.553 -8.087 1.00 98.88 379 PHE A N 1
ATOM 2962 C CA . PHE A 1 379 ? 1.693 -2.716 -8.537 1.00 98.88 379 PHE A CA 1
ATOM 2963 C C . PHE A 1 379 ? 1.149 -3.250 -9.858 1.00 98.88 379 PHE A C 1
ATOM 2965 O O . PHE A 1 379 ? 1.873 -3.322 -10.848 1.00 98.88 379 PHE A O 1
ATOM 2972 N N . VAL A 1 380 ? -0.123 -3.637 -9.876 1.00 98.88 380 VAL A N 1
ATOM 2973 C CA . VAL A 1 380 ? -0.795 -4.167 -11.065 1.00 98.88 380 VAL A CA 1
ATOM 2974 C C . VAL A 1 380 ? -1.883 -3.189 -11.490 1.00 98.88 380 VAL A C 1
ATOM 2976 O O . VAL A 1 380 ? -2.875 -3.017 -10.790 1.00 98.88 380 VAL A O 1
ATOM 2979 N N . PHE A 1 381 ? -1.709 -2.555 -12.642 1.00 98.94 381 PHE A N 1
ATOM 2980 C CA . PHE A 1 381 ? -2.659 -1.623 -13.235 1.00 98.94 381 PHE A CA 1
ATOM 2981 C C . PHE A 1 381 ? -3.464 -2.336 -14.320 1.00 98.94 381 PHE A C 1
ATOM 2983 O O . PHE A 1 381 ? -2.891 -2.836 -15.286 1.00 98.94 381 PHE A O 1
ATOM 2990 N N . LYS A 1 382 ? -4.788 -2.384 -14.161 1.00 98.56 382 LYS A N 1
ATOM 2991 C CA . LYS A 1 382 ? -5.719 -3.085 -15.052 1.00 98.56 382 LYS A CA 1
ATOM 2992 C C . LYS A 1 382 ? -6.774 -2.137 -15.590 1.00 98.56 382 LYS A C 1
ATOM 2994 O O . LYS A 1 382 ? -7.456 -1.470 -14.809 1.00 98.56 382 LYS A O 1
ATOM 2999 N N . HIS A 1 383 ? -6.955 -2.119 -16.908 1.00 98.69 383 HIS A N 1
ATOM 3000 C CA . HIS A 1 383 ? -7.980 -1.302 -17.572 1.00 98.69 383 HIS A CA 1
ATOM 3001 C C . HIS A 1 383 ? -7.894 0.187 -17.188 1.00 98.69 383 HIS A C 1
ATOM 3003 O O . HIS A 1 383 ? -8.904 0.886 -17.097 1.00 98.69 383 HIS A O 1
ATOM 3009 N N . CYS A 1 384 ? -6.688 0.661 -16.872 1.00 98.88 384 CYS A N 1
ATOM 3010 C CA . CYS A 1 384 ? -6.451 2.027 -16.431 1.00 98.88 384 CYS A CA 1
ATOM 3011 C C . CYS A 1 384 ? -6.344 2.979 -17.628 1.00 98.88 384 CYS A C 1
ATOM 3013 O O . CYS A 1 384 ? -6.202 2.573 -18.782 1.00 98.88 384 CYS A O 1
ATOM 3015 N N . THR A 1 385 ? -6.371 4.278 -17.352 1.00 98.88 385 THR A N 1
ATOM 3016 C CA . THR A 1 385 ? -6.065 5.315 -18.343 1.00 98.88 385 THR A CA 1
ATOM 3017 C C . THR A 1 385 ? -4.937 6.192 -17.833 1.00 98.88 385 THR A C 1
ATOM 3019 O O . THR A 1 385 ? -5.042 6.769 -16.753 1.00 98.88 385 THR A O 1
ATOM 3022 N N . ILE A 1 386 ? -3.878 6.332 -18.622 1.00 98.88 386 ILE A N 1
ATOM 3023 C CA . ILE A 1 386 ? -2.824 7.310 -18.368 1.00 98.88 386 ILE A CA 1
ATOM 3024 C C . ILE A 1 386 ? -3.200 8.621 -19.061 1.00 98.88 386 ILE A C 1
ATOM 3026 O O . ILE A 1 386 ? -3.614 8.643 -20.220 1.00 98.88 386 ILE A O 1
ATOM 3030 N N . ARG A 1 387 ? -3.043 9.734 -18.351 1.00 98.31 387 ARG A N 1
ATOM 3031 C CA . ARG A 1 387 ? -3.080 11.093 -18.894 1.00 98.31 387 ARG A CA 1
ATOM 3032 C C . ARG A 1 387 ? -1.760 11.755 -18.544 1.00 98.31 387 ARG A C 1
ATOM 3034 O O . ARG A 1 387 ? -1.316 11.651 -17.409 1.00 98.31 387 ARG A O 1
ATOM 3041 N N . ALA A 1 388 ? -1.116 12.396 -19.509 1.00 95.25 388 ALA A N 1
ATOM 3042 C CA . ALA A 1 388 ? 0.141 13.091 -19.270 1.00 95.25 388 ALA A CA 1
ATOM 3043 C C . ALA A 1 388 ? 0.270 14.283 -20.220 1.00 95.25 388 ALA A C 1
ATOM 3045 O O . ALA A 1 388 ? 0.124 14.124 -21.434 1.00 95.25 388 ALA A O 1
ATOM 3046 N N . THR A 1 389 ? 0.535 15.467 -19.668 1.00 88.81 389 THR A N 1
ATOM 3047 C CA . THR A 1 389 ? 0.733 16.717 -20.429 1.00 88.81 389 THR A CA 1
ATOM 3048 C C . THR A 1 389 ? 2.156 16.860 -20.968 1.00 88.81 389 THR A C 1
ATOM 3050 O O . THR A 1 389 ? 2.377 17.540 -21.969 1.00 88.81 389 THR A O 1
ATOM 3053 N N . LYS A 1 390 ? 3.125 16.202 -20.325 1.00 96.19 390 LYS A N 1
ATOM 3054 C CA . LYS A 1 390 ? 4.538 16.144 -20.719 1.00 96.19 390 LYS A CA 1
ATOM 3055 C C . LYS A 1 390 ? 5.016 14.697 -20.772 1.00 96.19 390 LYS A C 1
ATOM 3057 O O . LYS A 1 390 ? 4.343 13.796 -20.280 1.00 96.19 390 LYS A O 1
ATOM 3062 N N . MET A 1 391 ? 6.195 14.492 -21.362 1.00 97.75 391 MET A N 1
ATOM 3063 C CA . MET A 1 391 ? 6.811 13.170 -21.480 1.00 97.75 391 MET A CA 1
ATOM 3064 C C . MET A 1 391 ? 7.032 12.525 -20.107 1.00 97.75 391 MET A C 1
ATOM 3066 O O . MET A 1 391 ? 7.792 13.055 -19.293 1.00 97.75 391 MET A O 1
ATOM 3070 N N . ALA A 1 392 ? 6.407 11.370 -19.881 1.00 97.88 392 ALA A N 1
ATOM 3071 C CA . ALA A 1 392 ? 6.446 10.630 -18.624 1.00 97.88 392 ALA A CA 1
ATOM 3072 C C . ALA A 1 392 ? 6.918 9.184 -18.830 1.00 97.88 392 ALA A C 1
ATOM 3074 O O . ALA A 1 392 ? 6.651 8.564 -19.861 1.00 97.88 392 ALA A O 1
ATOM 3075 N N . TYR A 1 393 ? 7.594 8.640 -17.823 1.00 98.56 393 TYR A N 1
ATOM 3076 C CA . TYR A 1 393 ? 7.880 7.215 -17.702 1.00 98.56 393 TYR A CA 1
ATOM 3077 C C . TYR A 1 393 ? 6.739 6.504 -16.966 1.00 98.56 393 TYR A C 1
ATOM 3079 O O . TYR A 1 393 ? 6.179 7.034 -16.005 1.00 98.56 393 TYR A O 1
ATOM 3087 N N . LEU A 1 394 ? 6.456 5.261 -17.356 1.00 98.75 394 LEU A N 1
ATOM 3088 C CA . LEU A 1 394 ? 5.556 4.348 -16.640 1.00 98.75 394 LEU A CA 1
ATOM 3089 C C . LEU A 1 394 ? 6.041 4.076 -15.211 1.00 98.75 394 LEU A C 1
ATOM 3091 O O . LEU A 1 394 ? 5.245 3.892 -14.288 1.00 98.75 394 LEU A O 1
ATOM 3095 N N . GLY A 1 395 ? 7.354 4.107 -15.005 1.00 98.00 395 GLY A N 1
ATOM 3096 C CA . GLY A 1 395 ? 7.934 4.046 -13.679 1.00 98.00 395 GLY A CA 1
ATOM 3097 C C . GLY A 1 395 ? 9.438 3.911 -13.673 1.00 98.00 395 GLY A C 1
ATOM 3098 O O . GLY A 1 395 ? 10.089 3.832 -14.719 1.00 98.00 395 GLY A O 1
ATOM 3099 N N . ARG A 1 396 ? 9.976 3.865 -12.458 1.00 96.00 396 ARG A N 1
ATOM 3100 C CA . ARG A 1 396 ? 11.379 3.572 -12.198 1.00 96.00 396 ARG A CA 1
ATOM 3101 C C . ARG A 1 396 ? 11.577 2.609 -11.047 1.00 96.00 396 ARG A C 1
ATOM 3103 O O . ARG A 1 396 ? 10.739 2.475 -10.157 1.00 96.00 396 ARG A O 1
ATOM 3110 N N . ALA A 1 397 ? 12.701 1.908 -11.087 1.00 92.81 397 ALA A N 1
ATOM 3111 C CA . ALA A 1 397 ? 13.023 0.890 -10.103 1.00 92.81 397 ALA A CA 1
ATOM 3112 C C . ALA A 1 397 ? 13.590 1.511 -8.818 1.00 92.81 397 ALA A C 1
ATOM 3114 O O . ALA A 1 397 ? 14.797 1.723 -8.715 1.00 92.81 397 ALA A O 1
ATOM 3115 N N . TRP A 1 398 ? 12.738 1.772 -7.819 1.00 90.62 398 TRP A N 1
ATOM 3116 C CA . TRP A 1 398 ? 13.217 2.239 -6.510 1.00 90.62 398 TRP A CA 1
ATOM 3117 C C . TRP A 1 398 ? 14.019 1.145 -5.783 1.00 90.62 398 TRP A C 1
ATOM 3119 O O . TRP A 1 398 ? 14.944 1.444 -5.031 1.00 90.62 398 TRP A O 1
ATOM 3129 N N . ASN A 1 399 ? 13.735 -0.133 -6.064 1.00 88.19 399 ASN A N 1
ATOM 3130 C CA . ASN A 1 399 ? 14.515 -1.263 -5.554 1.00 88.19 399 ASN A CA 1
ATOM 3131 C C . ASN A 1 399 ? 14.837 -2.309 -6.641 1.00 88.19 399 ASN A C 1
ATOM 3133 O O . ASN A 1 399 ? 14.191 -2.362 -7.688 1.00 88.19 399 ASN A O 1
ATOM 3137 N N . GLN A 1 400 ? 15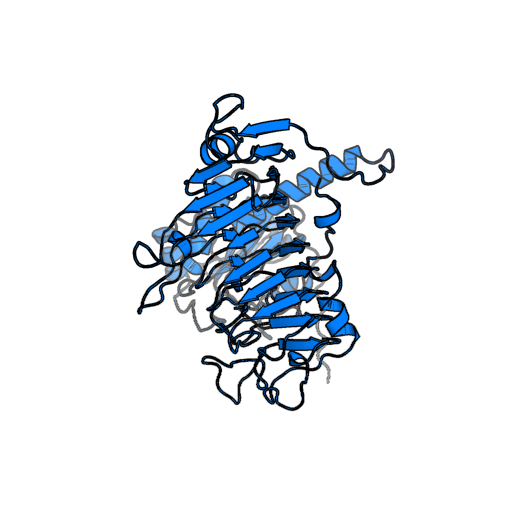.805 -3.197 -6.399 1.00 88.12 400 GLN A N 1
ATOM 3138 C CA . GLN A 1 400 ? 16.285 -4.156 -7.413 1.00 88.12 400 GLN A CA 1
ATOM 3139 C C . GLN A 1 400 ? 15.207 -5.123 -7.928 1.00 88.12 400 GLN A C 1
ATOM 3141 O O . GLN A 1 400 ? 15.283 -5.560 -9.074 1.00 88.12 400 GLN A O 1
ATOM 3146 N N . HIS A 1 401 ? 14.187 -5.420 -7.117 1.00 91.44 401 HIS A N 1
ATOM 3147 C CA . HIS A 1 401 ? 13.085 -6.326 -7.463 1.00 91.44 401 HIS A CA 1
ATOM 3148 C C . HIS A 1 401 ? 11.775 -5.610 -7.806 1.00 91.44 401 HIS A C 1
ATOM 3150 O O . HIS A 1 401 ? 10.703 -6.220 -7.756 1.00 91.44 401 HIS A O 1
ATOM 3156 N N . SER A 1 402 ? 11.835 -4.312 -8.122 1.00 94.75 402 SER A N 1
ATOM 3157 C CA . SER A 1 402 ? 10.659 -3.512 -8.493 1.00 94.75 402 SER A CA 1
ATOM 3158 C C . SER A 1 402 ? 9.771 -4.273 -9.477 1.00 94.75 402 SER A C 1
ATOM 3160 O O . SER A 1 402 ? 10.259 -4.903 -10.409 1.00 94.75 402 SER A O 1
ATOM 3162 N N . THR A 1 403 ? 8.466 -4.263 -9.230 1.00 97.00 403 THR A N 1
ATOM 3163 C CA . THR A 1 403 ? 7.497 -5.142 -9.896 1.00 97.00 403 THR A CA 1
ATOM 3164 C C . THR A 1 403 ? 6.276 -4.305 -10.213 1.00 97.00 403 THR A C 1
ATOM 3166 O O . THR A 1 403 ? 5.605 -3.844 -9.291 1.00 97.00 403 THR A O 1
ATOM 3169 N N . VAL A 1 404 ? 6.040 -4.064 -11.496 1.00 98.50 404 VAL A N 1
ATOM 3170 C CA . VAL A 1 404 ? 4.933 -3.245 -11.983 1.00 98.50 404 VAL A CA 1
ATOM 3171 C C . VAL A 1 404 ? 4.396 -3.871 -13.264 1.00 98.50 404 VAL A C 1
ATOM 3173 O O . VAL A 1 404 ? 5.163 -4.205 -14.165 1.00 98.50 404 VAL A O 1
ATOM 3176 N N . VAL A 1 405 ? 3.081 -4.033 -13.345 1.00 98.81 405 VAL A N 1
ATOM 3177 C CA . VAL A 1 405 ? 2.391 -4.600 -14.506 1.00 98.81 405 VAL A CA 1
ATOM 3178 C C . VAL A 1 405 ? 1.357 -3.594 -14.991 1.00 98.81 405 VAL A C 1
ATOM 3180 O O . VAL A 1 405 ? 0.507 -3.177 -14.209 1.00 98.81 405 VAL A O 1
ATOM 3183 N N . PHE A 1 406 ? 1.407 -3.228 -16.269 1.00 98.88 406 PHE A N 1
ATOM 3184 C CA . PHE A 1 406 ? 0.336 -2.501 -16.950 1.00 98.88 406 PHE A CA 1
ATOM 3185 C C . PHE A 1 406 ? -0.360 -3.440 -17.926 1.00 98.88 406 PHE A C 1
ATOM 3187 O O . PHE A 1 406 ? 0.264 -3.900 -18.882 1.00 98.88 406 PHE A O 1
ATOM 3194 N N . HIS A 1 407 ? -1.640 -3.703 -17.680 1.00 98.62 407 HIS A N 1
ATOM 3195 C CA . HIS A 1 407 ? -2.471 -4.576 -18.495 1.00 98.62 407 HIS A CA 1
ATOM 3196 C C . HIS A 1 407 ? -3.717 -3.843 -18.993 1.00 98.62 407 HIS A C 1
ATOM 3198 O O . HIS A 1 407 ? -4.421 -3.195 -18.207 1.00 98.62 407 HIS A O 1
ATOM 3204 N N . GLU A 1 408 ? -3.971 -3.927 -20.299 1.00 98.50 408 GLU A N 1
ATOM 3205 C CA . GLU A 1 408 ? -5.105 -3.282 -20.979 1.00 98.50 408 GLU A CA 1
ATOM 3206 C C . GLU A 1 408 ? -5.274 -1.798 -20.614 1.00 98.50 408 GLU A C 1
ATOM 3208 O O . GLU A 1 408 ? -6.375 -1.276 -20.449 1.00 98.50 408 GLU A O 1
ATOM 3213 N N . THR A 1 409 ? -4.158 -1.097 -20.439 1.00 98.81 409 THR A N 1
ATOM 3214 C CA . THR A 1 409 ? -4.129 0.314 -20.060 1.00 98.81 409 THR A CA 1
ATOM 3215 C C . THR A 1 409 ? -4.034 1.198 -21.303 1.00 98.81 409 THR A C 1
ATOM 3217 O O . THR A 1 409 ? -3.235 0.943 -22.205 1.00 98.81 409 THR A O 1
ATOM 3220 N N . SER A 1 410 ? -4.828 2.271 -21.345 1.00 98.75 410 SER A N 1
ATOM 3221 C CA . SER A 1 410 ? -4.750 3.289 -22.398 1.00 98.75 410 SER A CA 1
ATOM 3222 C C . SER A 1 410 ? -3.583 4.244 -22.145 1.00 98.75 410 SER A C 1
ATOM 3224 O O . SER A 1 410 ? -3.545 4.916 -21.111 1.00 98.75 410 SER A O 1
ATOM 3226 N N . MET A 1 411 ? -2.658 4.340 -23.102 1.00 98.69 411 MET A N 1
ATOM 3227 C CA . MET A 1 411 ? -1.410 5.097 -23.011 1.00 98.69 411 MET A CA 1
ATOM 3228 C C . MET A 1 411 ? -1.338 6.210 -24.078 1.00 98.69 411 MET A C 1
ATOM 3230 O O . MET A 1 411 ? -1.357 5.919 -25.280 1.00 98.69 411 MET A O 1
ATOM 3234 N N . PRO A 1 412 ? -1.237 7.494 -23.684 1.00 98.50 412 PRO A N 1
ATOM 3235 C CA . PRO A 1 412 ? -1.098 8.608 -24.619 1.00 98.50 412 PRO A CA 1
ATOM 3236 C C . PRO A 1 412 ? 0.311 8.639 -25.226 1.00 98.50 412 PRO A C 1
ATOM 3238 O O . PRO A 1 412 ? 1.248 8.090 -24.656 1.00 98.50 412 PRO A O 1
ATOM 3241 N N . SER A 1 413 ? 0.493 9.340 -26.349 1.00 98.19 413 SER A N 1
ATOM 3242 C CA . SER A 1 413 ? 1.805 9.503 -27.012 1.00 98.19 413 SER A CA 1
ATOM 3243 C C . SER A 1 413 ? 2.874 10.194 -26.152 1.00 98.19 413 SER A C 1
ATOM 3245 O O . SER A 1 413 ? 4.044 10.207 -26.519 1.00 98.19 413 SER A O 1
ATOM 3247 N N . THR A 1 414 ? 2.478 10.776 -25.020 1.00 98.38 414 THR A N 1
ATOM 3248 C CA . THR A 1 414 ? 3.361 11.364 -24.009 1.00 98.38 414 THR A CA 1
ATOM 3249 C C . THR A 1 414 ? 3.967 10.333 -23.051 1.00 98.38 414 THR A C 1
ATOM 3251 O O . THR A 1 414 ? 4.786 10.696 -22.209 1.00 98.38 414 THR A O 1
ATOM 3254 N N . VAL A 1 415 ? 3.631 9.045 -23.172 1.00 98.62 415 VAL A N 1
ATOM 3255 C CA . VAL A 1 415 ? 4.446 7.977 -22.577 1.00 98.62 415 VAL A CA 1
ATOM 3256 C C . VAL A 1 415 ? 5.730 7.843 -23.389 1.00 98.62 415 VAL A C 1
ATOM 3258 O O . VAL A 1 415 ? 5.693 7.679 -24.608 1.00 98.62 415 VAL A O 1
ATOM 3261 N N . ARG A 1 416 ? 6.875 7.928 -22.709 1.00 98.31 416 ARG A N 1
ATOM 3262 C CA . ARG A 1 416 ? 8.192 7.861 -23.349 1.00 98.31 416 ARG A CA 1
ATOM 3263 C C . ARG A 1 416 ? 8.391 6.547 -24.118 1.00 98.31 416 ARG A C 1
ATOM 3265 O O . ARG A 1 416 ? 7.994 5.502 -23.600 1.00 98.31 416 ARG A O 1
ATOM 3272 N N . PRO A 1 417 ? 9.062 6.559 -25.287 1.00 98.19 417 PRO A N 1
ATOM 3273 C CA . PRO A 1 417 ? 9.378 5.339 -26.030 1.00 98.19 417 PRO A CA 1
ATOM 3274 C C . PRO A 1 417 ? 10.115 4.291 -25.190 1.00 98.19 417 PRO A C 1
ATOM 3276 O O . PRO A 1 417 ? 9.757 3.115 -25.250 1.00 98.19 417 PRO A O 1
ATOM 3279 N N . GLU A 1 418 ? 11.054 4.720 -24.339 1.00 97.69 418 GLU A N 1
ATOM 3280 C CA . GLU A 1 418 ? 11.799 3.855 -23.418 1.00 97.69 418 GLU A CA 1
ATOM 3281 C C . GLU A 1 418 ? 10.879 3.179 -22.387 1.00 97.69 418 GLU A C 1
ATOM 3283 O O . GLU A 1 418 ? 11.152 2.064 -21.936 1.00 97.69 418 GLU A O 1
ATOM 3288 N N . GLY A 1 419 ? 9.768 3.836 -22.037 1.00 97.94 419 GLY A N 1
ATOM 3289 C CA . GLY A 1 419 ? 8.737 3.390 -21.098 1.00 97.94 419 GLY A CA 1
ATOM 3290 C C . GLY A 1 419 ? 9.169 3.429 -19.635 1.00 97.94 419 GLY A C 1
ATOM 3291 O O . GLY A 1 419 ? 8.456 3.980 -18.800 1.00 97.94 419 GLY A O 1
ATOM 3292 N N . TRP A 1 420 ? 10.353 2.906 -19.324 1.00 97.19 420 TRP A N 1
ATOM 3293 C CA . TRP A 1 420 ? 10.823 2.667 -17.962 1.00 97.19 420 TRP A CA 1
ATOM 3294 C C . TRP A 1 420 ? 12.223 3.217 -17.730 1.00 97.19 420 TRP A C 1
ATOM 3296 O O . TRP A 1 420 ? 13.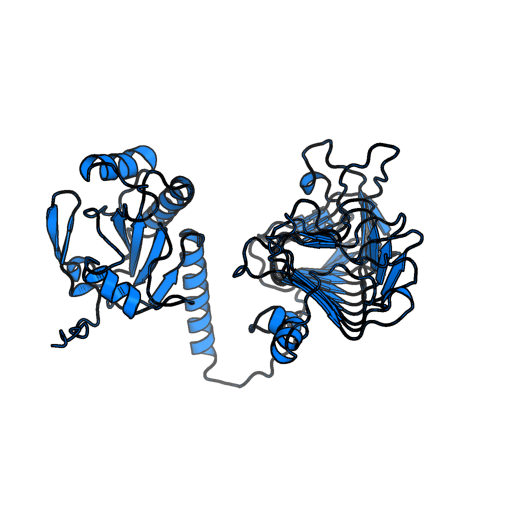040 3.290 -18.644 1.00 97.19 420 TRP A O 1
ATOM 3306 N N . ASP A 1 421 ? 12.506 3.548 -16.477 1.00 93.06 421 ASP A N 1
ATOM 3307 C CA . ASP A 1 421 ? 13.810 4.032 -16.040 1.00 93.06 421 ASP A CA 1
ATOM 3308 C C . ASP A 1 421 ? 14.412 3.091 -14.979 1.00 93.06 421 ASP A C 1
ATOM 3310 O O . ASP A 1 421 ? 13.748 2.596 -14.064 1.00 93.06 421 ASP A O 1
ATOM 3314 N N . ALA A 1 422 ? 15.701 2.805 -15.130 1.00 81.44 422 ALA A N 1
ATOM 3315 C CA . ALA A 1 422 ? 16.470 1.939 -14.248 1.00 81.44 422 ALA A CA 1
ATOM 3316 C C . ALA A 1 422 ? 16.809 2.590 -12.895 1.00 81.44 422 ALA A C 1
ATOM 3318 O O . ALA A 1 422 ? 17.209 1.881 -11.970 1.00 81.44 422 ALA A O 1
ATOM 3319 N N . TRP A 1 423 ? 16.684 3.916 -12.785 1.00 84.50 423 TRP A N 1
ATOM 3320 C CA . TRP A 1 423 ? 17.181 4.725 -11.676 1.00 84.50 423 TRP A CA 1
ATOM 3321 C C . TRP A 1 423 ? 18.662 4.435 -11.364 1.00 84.50 423 TRP A C 1
ATOM 3323 O O . TRP A 1 423 ? 19.554 4.990 -11.999 1.00 84.50 423 TRP A O 1
ATOM 3333 N N . HIS A 1 424 ? 18.943 3.596 -10.360 1.00 73.88 424 HIS A N 1
ATOM 3334 C CA . HIS A 1 424 ? 20.294 3.219 -9.918 1.00 73.88 424 HIS A CA 1
ATOM 3335 C C . HIS A 1 424 ? 20.599 1.727 -10.126 1.00 73.88 424 HIS A C 1
ATOM 3337 O O . HIS A 1 424 ? 21.658 1.249 -9.716 1.00 73.88 424 HIS A O 1
ATOM 3343 N N . VAL A 1 425 ? 19.686 0.961 -10.732 1.00 66.00 425 VAL A N 1
ATOM 3344 C CA . VAL A 1 425 ? 19.901 -0.469 -10.966 1.00 66.00 425 VAL A CA 1
ATOM 3345 C C . VAL A 1 425 ? 20.900 -0.647 -12.110 1.00 66.00 425 VAL A C 1
ATOM 3347 O O . VAL A 1 425 ? 20.686 -0.161 -13.222 1.00 66.00 425 VAL A O 1
ATOM 3350 N N . MET A 1 426 ? 22.011 -1.336 -11.828 1.00 60.00 426 MET A N 1
ATOM 3351 C CA . MET A 1 426 ? 23.069 -1.545 -12.815 1.00 60.00 426 MET A CA 1
ATOM 3352 C C . MET A 1 426 ? 22.567 -2.376 -14.011 1.00 60.00 426 MET A C 1
ATOM 3354 O O . MET A 1 426 ? 21.901 -3.394 -13.792 1.00 60.00 426 MET A O 1
ATOM 3358 N N . PRO A 1 427 ? 22.974 -2.033 -15.251 1.00 56.44 427 PRO A N 1
ATOM 3359 C CA . PRO A 1 427 ? 22.498 -2.670 -16.479 1.00 56.44 427 PRO A CA 1
ATOM 3360 C C . PRO A 1 427 ? 22.549 -4.202 -16.532 1.00 56.44 427 PRO A C 1
ATOM 3362 O O . PRO A 1 427 ? 21.704 -4.847 -17.147 1.00 56.44 427 PRO A O 1
ATOM 3365 N N . ASN A 1 428 ? 23.520 -4.801 -15.846 1.00 59.53 428 ASN A N 1
ATOM 3366 C CA . ASN A 1 428 ? 23.791 -6.237 -15.918 1.00 59.53 428 ASN A CA 1
ATOM 3367 C C . ASN A 1 428 ? 23.191 -7.019 -14.731 1.00 59.53 428 ASN A C 1
ATOM 3369 O O . ASN A 1 428 ? 23.520 -8.186 -14.537 1.00 59.53 428 ASN A O 1
ATOM 3373 N N . GLN A 1 429 ? 22.349 -6.379 -13.907 1.00 64.69 429 GLN A N 1
ATOM 3374 C CA . GLN A 1 429 ? 21.772 -6.953 -12.682 1.00 64.69 429 GLN A CA 1
ATOM 3375 C C . GLN A 1 429 ? 20.262 -6.680 -12.532 1.00 64.69 429 GLN A C 1
ATOM 3377 O O . GLN A 1 429 ? 19.741 -6.719 -11.418 1.00 64.69 429 GLN A O 1
ATOM 3382 N N . TYR A 1 430 ? 19.535 -6.408 -13.624 1.00 71.75 430 TYR A N 1
ATOM 3383 C CA . TYR A 1 430 ? 18.093 -6.142 -13.552 1.00 71.75 430 TYR A CA 1
ATOM 3384 C C . TYR A 1 430 ? 17.302 -7.364 -13.074 1.00 71.75 430 TYR A C 1
ATOM 3386 O O . TYR A 1 430 ? 17.091 -8.329 -13.812 1.00 71.75 430 TYR A O 1
ATOM 3394 N N . GLN A 1 431 ? 16.816 -7.279 -11.836 1.00 87.31 431 GLN A N 1
ATOM 3395 C CA . GLN A 1 431 ? 15.920 -8.256 -11.211 1.00 87.31 431 GLN A CA 1
ATOM 3396 C C . GLN A 1 431 ? 14.484 -7.717 -11.097 1.00 87.31 431 GLN A C 1
ATOM 3398 O O . GLN A 1 431 ? 13.660 -8.262 -10.359 1.00 87.31 431 GLN A O 1
ATOM 3403 N N . THR A 1 432 ? 14.187 -6.647 -11.839 1.00 92.31 432 THR A N 1
ATOM 3404 C CA . THR A 1 432 ? 12.866 -6.034 -11.931 1.00 92.31 432 THR A CA 1
ATOM 3405 C C . THR A 1 432 ? 11.915 -6.897 -12.758 1.00 92.31 432 THR A C 1
ATOM 3407 O O . THR A 1 432 ? 12.317 -7.670 -13.631 1.00 92.31 432 THR A O 1
ATOM 3410 N N . THR A 1 433 ? 10.625 -6.749 -12.477 1.00 95.06 433 THR A N 1
ATOM 3411 C CA . THR A 1 433 ? 9.519 -7.340 -13.232 1.00 95.06 433 THR A CA 1
ATOM 3412 C C . THR A 1 433 ? 8.619 -6.211 -13.714 1.00 95.06 433 THR A C 1
ATOM 3414 O O . THR A 1 433 ? 7.612 -5.899 -13.084 1.00 95.06 433 THR A O 1
ATOM 3417 N N . PHE A 1 434 ? 9.030 -5.545 -14.792 1.00 97.31 434 PHE A N 1
ATOM 3418 C CA . PHE A 1 434 ? 8.205 -4.555 -15.483 1.00 97.31 434 PHE A CA 1
ATOM 3419 C C . PHE A 1 434 ? 7.587 -5.195 -16.713 1.00 97.31 434 PHE A C 1
ATOM 3421 O O . PHE A 1 434 ? 8.309 -5.774 -17.524 1.00 97.31 434 PHE A O 1
ATOM 3428 N N . VAL A 1 435 ? 6.262 -5.139 -16.801 1.00 98.19 435 VAL A N 1
ATOM 3429 C CA . VAL A 1 435 ? 5.479 -5.861 -17.804 1.00 98.19 435 VAL A CA 1
ATOM 3430 C C . VAL A 1 435 ? 4.428 -4.931 -18.387 1.00 98.19 435 VAL A C 1
ATOM 3432 O O . VAL A 1 435 ? 3.748 -4.205 -17.661 1.00 98.19 435 VAL A O 1
ATOM 3435 N N . GLU A 1 436 ? 4.282 -4.995 -19.703 1.00 98.62 436 GLU A N 1
ATOM 3436 C CA . GLU A 1 436 ? 3.220 -4.345 -20.461 1.00 98.62 436 GLU A CA 1
ATOM 3437 C C . GLU A 1 436 ? 2.496 -5.416 -21.277 1.00 98.62 436 GLU A C 1
ATOM 3439 O O . GLU A 1 436 ? 3.143 -6.162 -22.010 1.00 98.62 436 GLU A O 1
ATOM 3444 N N . ASP A 1 437 ? 1.174 -5.502 -21.145 1.00 97.81 437 ASP A N 1
ATOM 3445 C CA . ASP A 1 437 ? 0.356 -6.502 -21.833 1.00 97.81 437 ASP A CA 1
ATOM 3446 C C . ASP A 1 437 ? -0.981 -5.904 -22.297 1.00 97.81 437 ASP A C 1
ATOM 3448 O O . ASP A 1 437 ? -1.647 -5.196 -21.549 1.00 97.81 437 ASP A O 1
ATOM 3452 N N . GLY A 1 438 ? -1.371 -6.131 -23.553 1.00 97.31 438 GLY A N 1
ATOM 3453 C CA . GLY A 1 438 ? -2.661 -5.662 -24.089 1.00 97.31 438 GLY A CA 1
ATOM 3454 C C . GLY A 1 438 ? -2.901 -4.140 -24.056 1.00 97.31 438 GLY A C 1
ATOM 3455 O O . GLY A 1 438 ? -4.032 -3.697 -24.235 1.00 97.31 438 GLY A O 1
ATOM 3456 N N . ASN A 1 439 ? -1.875 -3.319 -23.805 1.00 98.56 439 ASN A N 1
ATOM 3457 C CA . ASN A 1 439 ? -2.017 -1.865 -23.690 1.00 98.56 439 ASN A CA 1
ATOM 3458 C C . ASN A 1 439 ? -2.335 -1.216 -25.047 1.00 98.56 439 ASN A C 1
ATOM 3460 O O . ASN A 1 439 ? -1.792 -1.600 -26.085 1.00 98.56 439 ASN A O 1
ATOM 3464 N N . ILE A 1 440 ? -3.168 -0.176 -25.033 1.00 98.25 440 ILE A N 1
ATOM 3465 C CA . ILE A 1 440 ? -3.646 0.512 -26.242 1.00 98.25 440 ILE A CA 1
ATOM 3466 C C . ILE A 1 440 ? -3.227 1.986 -26.262 1.00 98.25 440 ILE A C 1
ATOM 3468 O O . ILE A 1 440 ? -2.871 2.556 -25.233 1.00 98.25 440 ILE A O 1
ATOM 3472 N N . GLY A 1 441 ? -3.333 2.627 -27.426 1.00 98.19 441 GLY A N 1
ATOM 3473 C CA . GLY A 1 441 ? -3.007 4.043 -27.616 1.00 98.19 441 GLY A CA 1
ATOM 3474 C C . GLY A 1 441 ? -1.579 4.278 -28.114 1.00 98.19 441 GLY A C 1
ATOM 3475 O O . GLY A 1 441 ? -0.744 3.382 -28.134 1.00 98.19 441 GLY A O 1
ATOM 3476 N N . ALA A 1 442 ? -1.286 5.500 -28.560 1.00 97.62 442 ALA A N 1
ATOM 3477 C CA . ALA A 1 442 ? -0.013 5.810 -29.219 1.00 97.62 442 ALA A CA 1
ATOM 3478 C C . ALA A 1 442 ? 1.222 5.588 -28.321 1.00 97.62 442 ALA A C 1
ATOM 3480 O O . ALA A 1 442 ? 2.309 5.322 -28.827 1.00 97.62 442 ALA A O 1
ATOM 3481 N N . GLY A 1 443 ? 1.058 5.677 -26.998 1.00 98.25 443 GLY A N 1
ATOM 3482 C CA . GLY A 1 443 ? 2.124 5.427 -26.030 1.00 98.25 443 GLY A CA 1
ATOM 3483 C C . GLY A 1 443 ? 2.417 3.953 -25.766 1.00 98.25 443 GLY A C 1
ATOM 3484 O O . GLY A 1 443 ? 3.428 3.659 -25.133 1.00 98.25 443 GLY A O 1
ATOM 3485 N N . SER A 1 444 ? 1.569 3.023 -26.225 1.00 98.00 444 SER A N 1
ATOM 3486 C CA . SER A 1 444 ? 1.733 1.589 -25.952 1.00 98.00 444 SER A CA 1
ATOM 3487 C C . SER A 1 444 ? 2.666 0.872 -26.933 1.00 98.00 444 SER A C 1
ATOM 3489 O O . SER A 1 444 ? 2.894 -0.326 -26.787 1.00 98.00 444 SER A O 1
ATOM 3491 N N . ASN A 1 445 ? 3.241 1.579 -27.915 1.00 97.69 445 ASN A N 1
ATOM 3492 C CA . ASN A 1 445 ? 4.221 0.984 -28.821 1.00 97.69 445 ASN A CA 1
ATOM 3493 C C . ASN A 1 445 ? 5.486 0.568 -28.053 1.00 97.69 445 ASN A C 1
ATOM 3495 O O . ASN A 1 445 ? 6.234 1.414 -27.558 1.00 97.69 445 ASN A O 1
ATOM 3499 N N . THR A 1 446 ? 5.745 -0.739 -28.010 1.00 97.44 446 THR A N 1
ATOM 3500 C CA . THR A 1 446 ? 6.868 -1.316 -27.273 1.00 97.44 446 THR A CA 1
ATOM 3501 C C . THR A 1 446 ? 8.174 -1.398 -28.068 1.00 97.44 446 THR A C 1
ATOM 3503 O O . THR A 1 446 ? 9.202 -1.753 -27.496 1.00 97.44 446 THR A O 1
ATOM 3506 N N . SER A 1 447 ? 8.197 -1.026 -29.356 1.00 96.88 447 SER A N 1
ATOM 3507 C CA . SER A 1 447 ? 9.386 -1.172 -30.217 1.00 96.88 447 SER A CA 1
ATOM 3508 C C . SER A 1 447 ? 10.605 -0.359 -29.757 1.00 96.88 447 SER A C 1
ATOM 3510 O O . SER A 1 447 ? 11.725 -0.668 -30.150 1.00 96.88 447 SER A O 1
ATOM 3512 N N . GLY A 1 448 ? 10.386 0.697 -28.967 1.00 97.00 448 GLY A N 1
ATOM 3513 C CA . GLY A 1 448 ? 11.432 1.549 -28.392 1.00 97.00 448 GLY A CA 1
ATOM 3514 C C . GLY A 1 448 ? 11.702 1.304 -26.906 1.00 97.00 448 GLY A C 1
ATOM 3515 O O . GLY A 1 448 ? 12.448 2.074 -26.302 1.00 97.00 448 GLY A O 1
ATOM 3516 N N . ARG A 1 449 ? 11.077 0.286 -26.298 1.00 97.69 449 ARG A N 1
ATOM 3517 C CA . ARG A 1 449 ? 11.194 0.033 -24.857 1.00 97.69 449 ARG A CA 1
ATOM 3518 C C . ARG A 1 449 ? 12.599 -0.397 -24.483 1.00 97.69 449 ARG A C 1
ATOM 3520 O O . ARG A 1 449 ? 13.332 -0.991 -25.273 1.00 97.69 449 ARG A O 1
ATOM 3527 N N . VAL A 1 450 ? 12.944 -0.131 -23.228 1.00 94.56 450 VAL A N 1
ATOM 3528 C CA . VAL A 1 450 ? 14.155 -0.670 -22.611 1.00 94.56 450 VAL A CA 1
ATOM 3529 C C . VAL A 1 450 ? 14.277 -2.181 -22.836 1.00 94.56 450 VAL A C 1
ATOM 3531 O O . VAL A 1 450 ? 13.310 -2.932 -22.708 1.00 94.56 450 VAL A O 1
ATOM 3534 N N . SER A 1 451 ? 15.494 -2.646 -23.123 1.00 93.06 451 SER A N 1
ATOM 3535 C CA . SER A 1 451 ? 15.774 -4.050 -23.472 1.00 93.06 451 SER A CA 1
ATOM 3536 C C . SER A 1 451 ? 15.500 -5.050 -22.344 1.00 93.06 451 SER A C 1
ATOM 3538 O O . SER A 1 451 ? 15.441 -6.254 -22.579 1.00 93.06 451 SER A O 1
ATOM 3540 N N . TRP A 1 452 ? 15.351 -4.561 -21.114 1.00 91.69 452 TRP A N 1
ATOM 3541 C CA . TRP A 1 452 ? 15.108 -5.355 -19.914 1.00 91.69 452 TRP A CA 1
ATOM 3542 C C . TRP A 1 452 ? 13.628 -5.401 -19.492 1.00 91.69 452 TRP A C 1
ATOM 3544 O O . TRP A 1 452 ? 13.323 -5.973 -18.441 1.00 91.69 452 TRP A O 1
ATOM 3554 N N . LEU A 1 453 ? 12.712 -4.860 -20.310 1.00 95.00 453 LEU A N 1
ATOM 3555 C CA . LEU A 1 453 ? 11.270 -5.097 -20.178 1.00 95.00 453 LEU A CA 1
ATOM 3556 C C . LEU A 1 453 ? 10.989 -6.608 -20.197 1.00 95.00 453 LEU A C 1
ATOM 3558 O O . LEU A 1 453 ? 11.562 -7.351 -20.997 1.00 95.00 453 LEU A O 1
ATOM 3562 N N . LYS A 1 454 ? 10.123 -7.084 -19.302 1.00 94.31 454 LYS A N 1
ATOM 3563 C CA . LYS A 1 454 ? 9.801 -8.508 -19.195 1.00 94.31 454 LYS A CA 1
ATOM 3564 C C . LYS A 1 454 ? 8.555 -8.839 -20.005 1.00 94.31 454 LYS A C 1
ATOM 3566 O O . LYS A 1 454 ? 7.549 -8.140 -19.944 1.00 94.31 454 LYS A O 1
ATOM 3571 N N . SER A 1 455 ? 8.616 -9.976 -20.687 1.00 93.19 455 SER A N 1
ATOM 3572 C CA . SER A 1 455 ? 7.443 -10.705 -21.160 1.00 93.19 455 SER A CA 1
ATOM 3573 C C . SER A 1 455 ? 7.279 -11.931 -20.268 1.00 93.19 455 SER A C 1
ATOM 3575 O O . SER A 1 455 ? 8.243 -12.671 -20.052 1.00 93.19 455 SER A O 1
ATOM 3577 N N . LEU A 1 456 ? 6.096 -12.098 -19.682 1.00 93.75 456 LEU A N 1
ATOM 3578 C CA . LEU A 1 456 ? 5.801 -13.217 -18.793 1.00 93.75 456 LEU A CA 1
ATOM 3579 C C . LEU A 1 456 ? 5.012 -14.301 -19.536 1.00 93.75 456 LEU A C 1
ATOM 3581 O O . LEU A 1 456 ? 4.171 -13.971 -20.373 1.00 93.75 456 LEU A O 1
ATOM 3585 N N . PRO A 1 457 ? 5.220 -15.585 -19.196 1.00 94.81 457 PRO A N 1
ATOM 3586 C CA . PRO A 1 457 ? 4.316 -16.654 -19.598 1.00 94.81 457 PRO A CA 1
ATOM 3587 C C . PRO A 1 457 ? 2.859 -16.357 -19.185 1.00 94.81 457 PRO A C 1
ATOM 3589 O O . PRO A 1 457 ? 2.648 -15.759 -18.122 1.00 94.81 457 PRO A O 1
ATOM 3592 N N . PRO A 1 458 ? 1.849 -16.784 -19.971 1.00 92.12 458 PRO A N 1
ATOM 3593 C CA . PRO A 1 458 ? 0.444 -16.460 -19.707 1.00 92.12 458 PRO A CA 1
ATOM 3594 C C . PRO A 1 458 ? -0.052 -16.841 -18.307 1.00 92.12 458 PRO A C 1
ATOM 3596 O O . PRO A 1 458 ? -0.813 -16.096 -17.701 1.00 92.12 458 PRO A O 1
ATOM 3599 N N . ASP A 1 459 ? 0.394 -17.972 -17.763 1.00 90.44 459 ASP A N 1
ATOM 3600 C CA . ASP A 1 459 ? 0.049 -18.439 -16.418 1.00 90.44 459 ASP A CA 1
ATOM 3601 C C . ASP A 1 459 ? 0.616 -17.525 -15.319 1.00 90.44 459 ASP A C 1
ATOM 3603 O O . ASP A 1 459 ? -0.090 -17.183 -14.367 1.00 90.44 459 ASP A O 1
ATOM 3607 N N . GLN A 1 460 ? 1.863 -17.071 -15.473 1.00 92.69 460 GLN A N 1
ATOM 3608 C CA . GLN A 1 460 ? 2.487 -16.133 -14.536 1.00 92.69 460 GLN A CA 1
ATOM 3609 C C . GLN A 1 460 ? 1.825 -14.760 -14.598 1.00 92.69 460 GLN A C 1
ATOM 3611 O O . GLN A 1 460 ? 1.527 -14.174 -13.556 1.00 92.69 460 GLN A O 1
ATOM 3616 N N . LEU A 1 461 ? 1.560 -14.261 -15.809 1.00 94.12 461 LEU A N 1
ATOM 3617 C CA . LEU A 1 461 ? 0.833 -13.013 -16.007 1.00 94.12 461 LEU A CA 1
ATOM 3618 C C . LEU A 1 461 ? -0.565 -13.096 -15.382 1.00 94.12 461 LEU A C 1
ATOM 3620 O O . LEU A 1 461 ? -0.933 -12.228 -14.593 1.00 94.12 461 LEU A O 1
ATOM 3624 N N . GLN A 1 462 ? -1.307 -14.176 -15.634 1.00 93.88 462 GLN A N 1
ATOM 3625 C CA . GLN A 1 462 ? -2.629 -14.388 -15.045 1.00 93.88 462 GLN A CA 1
ATOM 3626 C C . GLN A 1 462 ? -2.586 -14.419 -13.510 1.00 93.88 462 GLN A C 1
ATOM 3628 O O . GLN A 1 462 ? -3.526 -13.958 -12.857 1.00 93.88 462 GLN A O 1
ATOM 3633 N N . GLY A 1 463 ? -1.485 -14.897 -12.923 1.00 94.56 463 GLY A N 1
ATOM 3634 C CA . GLY A 1 463 ? -1.229 -14.819 -11.486 1.00 94.56 463 GLY A CA 1
ATOM 3635 C C . GLY A 1 463 ? -1.224 -13.387 -10.939 1.00 94.56 463 GLY A C 1
ATOM 3636 O O . GLY A 1 463 ? -1.757 -13.166 -9.854 1.00 94.56 463 GLY A O 1
ATOM 3637 N N . PHE A 1 464 ? -0.692 -12.414 -11.690 1.00 96.00 464 PHE A N 1
ATOM 3638 C CA . PHE A 1 464 ? -0.753 -10.987 -11.341 1.00 96.00 464 PHE A CA 1
ATOM 3639 C C . PHE A 1 464 ? -2.132 -10.373 -11.605 1.00 96.00 464 PHE A C 1
ATOM 3641 O O . PHE A 1 464 ? -2.598 -9.542 -10.829 1.00 96.00 464 PHE A O 1
ATOM 3648 N N . LEU A 1 465 ? -2.785 -10.762 -12.704 1.00 94.75 465 LEU A N 1
ATOM 3649 C CA . LEU A 1 465 ? -4.051 -10.160 -13.136 1.00 94.75 465 LEU A CA 1
ATOM 3650 C C . LEU A 1 465 ? -5.265 -10.657 -12.343 1.00 94.75 465 LEU A C 1
ATOM 3652 O O . LEU A 1 465 ? -6.295 -9.975 -12.288 1.00 94.75 465 LEU A O 1
ATOM 3656 N N . SER A 1 466 ? -5.173 -11.843 -11.747 1.00 94.12 466 SER A N 1
ATOM 3657 C CA . SER A 1 466 ? -6.213 -12.417 -10.899 1.00 94.12 466 SER A CA 1
ATOM 3658 C C . SER A 1 466 ? -6.353 -11.656 -9.583 1.00 94.12 466 SER A C 1
ATOM 3660 O O . SER A 1 466 ? -5.367 -11.229 -8.987 1.00 94.12 466 SER A O 1
ATOM 3662 N N . ILE A 1 467 ? -7.577 -11.587 -9.049 1.00 92.56 467 ILE A N 1
ATOM 3663 C CA . ILE A 1 467 ? -7.805 -11.072 -7.691 1.00 92.56 467 ILE A CA 1
ATOM 3664 C C . ILE A 1 467 ? -7.049 -11.888 -6.629 1.00 92.56 467 ILE A C 1
ATOM 3666 O O . ILE A 1 467 ? -6.706 -11.361 -5.574 1.00 92.56 467 ILE A O 1
ATOM 3670 N N . GLY A 1 468 ? -6.714 -13.149 -6.936 1.00 92.62 468 GLY A N 1
ATOM 3671 C CA . GLY A 1 468 ? -5.877 -14.004 -6.094 1.00 92.62 468 GLY A CA 1
ATOM 3672 C C . GLY A 1 468 ? -4.460 -13.465 -5.870 1.00 92.62 468 GLY A C 1
ATOM 3673 O O . GLY A 1 468 ? -3.815 -13.872 -4.904 1.00 92.62 468 GLY A O 1
ATOM 3674 N N . PHE A 1 469 ? -3.992 -12.505 -6.683 1.00 95.56 469 PHE A N 1
ATOM 3675 C CA . PHE A 1 469 ? -2.773 -11.746 -6.398 1.00 95.56 469 PHE A CA 1
ATOM 3676 C C . PHE A 1 469 ? -2.853 -11.040 -5.039 1.00 95.56 469 PHE A C 1
ATOM 3678 O O . PHE A 1 469 ? -1.852 -10.957 -4.342 1.00 95.56 469 PHE A O 1
ATOM 3685 N N . LEU A 1 470 ? -4.040 -10.607 -4.603 1.00 95.56 470 LEU A N 1
ATOM 3686 C CA . LEU A 1 470 ? -4.262 -10.002 -3.283 1.00 95.56 470 LEU A CA 1
ATOM 3687 C C . LEU A 1 470 ? -4.427 -11.041 -2.161 1.00 95.56 470 LEU A C 1
ATOM 3689 O O . LEU A 1 470 ? -4.843 -10.701 -1.051 1.00 95.56 470 LEU A O 1
ATOM 3693 N N . GLY A 1 471 ? -4.084 -12.300 -2.422 1.00 91.00 471 GLY A N 1
ATOM 3694 C CA . GLY A 1 471 ? -4.129 -13.401 -1.470 1.00 91.00 471 GLY A CA 1
ATOM 3695 C C . GLY A 1 471 ? -5.352 -14.316 -1.627 1.00 91.00 471 GLY A C 1
ATOM 3696 O O . GLY A 1 471 ? -6.354 -13.951 -2.242 1.00 91.00 471 GLY A O 1
ATOM 3697 N N . PRO A 1 472 ? -5.279 -15.538 -1.069 1.00 87.94 472 PRO A N 1
ATOM 3698 C CA . PRO A 1 472 ? -6.302 -16.573 -1.244 1.00 87.94 472 PRO A CA 1
ATOM 3699 C C . PRO A 1 472 ? -7.514 -16.421 -0.310 1.00 87.94 472 PRO A C 1
ATOM 3701 O O . PRO A 1 472 ? -8.502 -17.130 -0.460 1.00 87.94 472 PRO A O 1
ATOM 3704 N N . ASP A 1 473 ? -7.447 -15.528 0.677 1.00 87.25 473 ASP A N 1
ATOM 3705 C CA . ASP A 1 473 ? -8.450 -15.320 1.731 1.00 87.25 473 ASP A CA 1
ATOM 3706 C C . ASP A 1 473 ? -9.694 -14.538 1.270 1.00 87.25 473 ASP A C 1
ATOM 3708 O O . ASP A 1 473 ? -10.623 -14.367 2.071 1.00 87.25 473 ASP A O 1
ATOM 3712 N N . ARG A 1 474 ? -9.718 -14.096 -0.001 1.00 90.38 474 ARG A N 1
ATOM 3713 C CA . ARG A 1 474 ? -10.831 -13.383 -0.660 1.00 90.38 474 ARG A CA 1
ATOM 3714 C C . ARG A 1 474 ? -11.378 -12.237 0.192 1.00 90.38 474 ARG A C 1
ATOM 3716 O O . ARG A 1 474 ? -12.583 -12.046 0.308 1.00 90.38 474 ARG A O 1
ATOM 3723 N N . TRP A 1 475 ? -10.483 -11.494 0.839 1.00 94.56 475 TRP A N 1
ATOM 3724 C CA . TRP A 1 475 ? -10.869 -10.457 1.795 1.00 94.56 475 TRP A CA 1
ATOM 3725 C C . TRP A 1 475 ? -11.707 -9.341 1.175 1.00 94.56 475 TRP A C 1
ATOM 3727 O O . TRP A 1 475 ? -12.558 -8.788 1.861 1.00 94.56 475 TRP A O 1
ATOM 3737 N N . LEU A 1 476 ? -11.498 -9.039 -0.110 1.00 94.06 476 LEU A N 1
ATOM 3738 C CA . LEU A 1 476 ? -12.248 -7.999 -0.806 1.00 94.06 476 LEU A CA 1
ATOM 3739 C C . LEU A 1 476 ? -13.749 -8.324 -0.863 1.00 94.06 476 LEU A C 1
ATOM 3741 O O . LEU A 1 476 ? -14.565 -7.439 -0.642 1.00 94.06 476 LEU A O 1
ATOM 3745 N N . ASP A 1 477 ? -14.106 -9.597 -1.057 1.00 92.12 477 ASP A N 1
ATOM 3746 C CA . ASP A 1 477 ? -15.504 -10.054 -1.118 1.00 92.12 477 ASP A CA 1
ATOM 3747 C C . ASP A 1 477 ? -16.212 -9.980 0.248 1.00 92.12 477 ASP A C 1
ATOM 3749 O O . ASP A 1 477 ? -17.434 -10.059 0.330 1.00 92.12 477 ASP A O 1
ATOM 3753 N N . LYS A 1 478 ? -15.437 -9.850 1.332 1.00 91.00 478 LYS A N 1
ATOM 3754 C CA . LYS A 1 478 ? -15.934 -9.785 2.713 1.00 91.00 478 LYS A CA 1
ATOM 3755 C C . LYS A 1 478 ? -16.145 -8.352 3.197 1.00 91.00 478 LYS A C 1
ATOM 3757 O O . LYS A 1 478 ? -16.651 -8.167 4.302 1.00 91.00 478 LYS A O 1
ATOM 3762 N N . GLN A 1 479 ? -15.722 -7.353 2.425 1.00 94.12 479 GLN A N 1
ATOM 3763 C CA . GLN A 1 479 ? -15.926 -5.953 2.778 1.00 94.12 479 GLN A CA 1
ATOM 3764 C C . GLN A 1 479 ? -17.385 -5.525 2.509 1.00 94.12 479 GLN A C 1
ATOM 3766 O O . GLN A 1 479 ? -18.015 -6.078 1.605 1.00 94.12 479 GLN A O 1
ATOM 3771 N N . PRO A 1 480 ? -17.932 -4.584 3.306 1.00 90.69 480 PRO A N 1
ATOM 3772 C CA . PRO A 1 480 ? -19.243 -3.959 3.077 1.00 90.69 480 PRO A CA 1
ATOM 3773 C C . PRO A 1 480 ? -19.253 -3.085 1.819 1.00 90.69 480 PRO A C 1
ATOM 3775 O O . PRO A 1 480 ? -18.164 -2.859 1.252 1.00 90.69 480 PRO A O 1
#